Protein AF-0000000080639484 (afdb_homodimer)

Structure (mmCIF, N/CA/C/O backbone):
data_AF-0000000080639484-model_v1
#
loop_
_entity.id
_entity.type
_entity.pdbx_description
1 polymer RBAM_024240
#
loop_
_atom_site.group_PDB
_atom_site.id
_atom_site.type_symbol
_atom_site.label_atom_id
_atom_site.label_alt_id
_atom_site.label_comp_id
_atom_site.label_asym_id
_atom_site.label_entity_id
_atom_site.label_seq_id
_atom_site.pdbx_PDB_ins_code
_atom_site.Cartn_x
_atom_site.Cartn_y
_atom_site.Cartn_z
_atom_site.occupancy
_atom_site.B_iso_or_equiv
_atom_site.auth_seq_id
_atom_site.auth_comp_id
_atom_site.auth_asym_id
_atom_site.auth_atom_id
_atom_site.pdbx_PDB_model_num
ATOM 1 N N . MET A 1 1 ? -15.398 33.844 -13.25 1 61 1 MET A N 1
ATOM 2 C CA . MET A 1 1 ? -15.109 32.562 -12.648 1 61 1 MET A CA 1
ATOM 3 C C . MET A 1 1 ? -15.391 32.562 -11.156 1 61 1 MET A C 1
ATOM 5 O O . MET A 1 1 ? -14.969 33.5 -10.445 1 61 1 MET A O 1
ATOM 9 N N . GLU A 1 2 ? -16.312 31.719 -10.805 1 67.12 2 GLU A N 1
ATOM 10 C CA . GLU A 1 2 ? -16.766 31.656 -9.422 1 67.12 2 GLU A CA 1
ATOM 11 C C . GLU A 1 2 ? -16.234 30.406 -8.719 1 67.12 2 GLU A C 1
ATOM 13 O O . GLU A 1 2 ? -15.961 29.406 -9.367 1 67.12 2 GLU A O 1
ATOM 18 N N . LEU A 1 3 ? -16.156 30.531 -7.387 1 67.94 3 LEU A N 1
ATOM 19 C CA . LEU A 1 3 ? -15.594 29.453 -6.578 1 67.94 3 LEU A CA 1
ATOM 20 C C . LEU A 1 3 ? -16.391 28.172 -6.754 1 67.94 3 LEU A C 1
ATOM 22 O O . LEU A 1 3 ? -15.828 27.078 -6.77 1 67.94 3 LEU A O 1
ATOM 26 N N . HIS A 1 4 ? -17.672 28.406 -6.816 1 73.88 4 HIS A N 1
ATOM 27 C CA . HIS A 1 4 ? -18.484 27.203 -6.957 1 73.88 4 HIS A CA 1
ATOM 28 C C . HIS A 1 4 ? -18.203 26.5 -8.273 1 73.88 4 HIS A C 1
ATOM 30 O O . HIS A 1 4 ? -18.312 25.266 -8.359 1 73.88 4 HIS A O 1
ATOM 36 N N . GLN A 1 5 ? -17.844 27.281 -9.312 1 74.69 5 GLN A N 1
ATOM 37 C CA . GLN A 1 5 ? -17.469 26.672 -10.586 1 74.69 5 GLN A CA 1
ATOM 38 C C . GLN A 1 5 ? -16.188 25.844 -10.453 1 74.69 5 GLN A C 1
ATOM 40 O O . GLN A 1 5 ? -16.094 24.766 -11.039 1 74.69 5 GLN A O 1
ATOM 45 N N . ILE A 1 6 ? -15.297 26.375 -9.703 1 75.12 6 ILE A N 1
ATOM 46 C CA . ILE A 1 6 ? -14.031 25.688 -9.461 1 75.12 6 ILE A CA 1
ATOM 47 C C . ILE A 1 6 ? -14.289 24.406 -8.688 1 75.12 6 ILE A C 1
ATOM 49 O O . ILE A 1 6 ? -13.75 23.344 -9.031 1 75.12 6 ILE A O 1
ATOM 53 N N . ASP A 1 7 ? -15.086 24.516 -7.695 1 78.81 7 ASP A N 1
ATOM 54 C CA . ASP A 1 7 ? -15.43 23.344 -6.895 1 78.81 7 ASP A CA 1
ATOM 55 C C . ASP A 1 7 ? -16.109 22.266 -7.746 1 78.81 7 ASP A C 1
ATOM 57 O O . ASP A 1 7 ? -15.82 21.078 -7.617 1 78.81 7 ASP A O 1
ATOM 61 N N . ASN A 1 8 ? -17.062 22.781 -8.57 1 79.06 8 ASN A N 1
ATOM 62 C CA . ASN A 1 8 ? -17.75 21.859 -9.477 1 79.06 8 ASN A CA 1
ATOM 63 C C . ASN A 1 8 ? -16.781 21.172 -10.43 1 79.06 8 ASN A C 1
ATOM 65 O O . ASN A 1 8 ? -16.906 19.969 -10.688 1 79.06 8 ASN A O 1
ATOM 69 N N . PHE A 1 9 ? -15.828 21.906 -10.875 1 83.56 9 PHE A N 1
ATOM 70 C CA . PHE A 1 9 ? -14.812 21.391 -11.781 1 83.56 9 PHE A CA 1
ATOM 71 C C . PHE A 1 9 ? -13.945 20.344 -11.094 1 83.56 9 PHE A C 1
ATOM 73 O O . PHE A 1 9 ? -13.711 19.266 -11.641 1 83.56 9 PHE A O 1
ATOM 80 N N . ILE A 1 10 ? -13.547 20.672 -9.953 1 80.38 10 ILE A N 1
ATOM 81 C CA . ILE A 1 10 ? -12.695 19.75 -9.195 1 80.38 10 ILE A CA 1
ATOM 82 C C . ILE A 1 10 ? -13.453 18.469 -8.922 1 80.38 10 ILE A C 1
ATOM 84 O O . ILE A 1 10 ? -12.914 17.375 -9.078 1 80.38 10 ILE A O 1
ATOM 88 N N . ALA A 1 11 ? -14.688 18.594 -8.516 1 78.81 11 ALA A N 1
ATOM 89 C CA . ALA A 1 11 ? -15.516 17.422 -8.25 1 78.81 11 ALA A CA 1
ATOM 90 C C . ALA A 1 11 ? -15.68 16.562 -9.5 1 78.81 11 ALA A C 1
ATOM 92 O O . ALA A 1 11 ? -15.547 15.344 -9.438 1 78.81 11 ALA A O 1
ATOM 93 N N . ALA A 1 12 ? -15.938 17.266 -10.539 1 80.12 12 ALA A N 1
ATOM 94 C CA . ALA A 1 12 ? -16.125 16.547 -11.797 1 80.12 12 ALA A CA 1
ATOM 95 C C . ALA A 1 12 ? -14.844 15.844 -12.227 1 80.12 12 ALA A C 1
ATOM 97 O O . ALA A 1 12 ? -14.883 14.727 -12.734 1 80.12 12 ALA A O 1
ATOM 98 N N . ALA A 1 13 ? -13.789 16.547 -12.008 1 78.19 13 ALA A N 1
ATOM 99 C CA . ALA A 1 13 ? -12.492 15.977 -12.375 1 78.19 13 ALA A CA 1
ATOM 100 C C . ALA A 1 13 ? -12.156 14.773 -11.5 1 78.19 13 ALA A C 1
ATOM 102 O O . ALA A 1 13 ? -11.586 13.789 -11.984 1 78.19 13 ALA A O 1
ATOM 103 N N . THR A 1 14 ? -12.469 14.914 -10.25 1 72.81 14 THR A N 1
ATOM 104 C CA . THR A 1 14 ? -12.172 13.883 -9.258 1 72.81 14 THR A CA 1
ATOM 105 C C . THR A 1 14 ? -12.992 12.625 -9.523 1 72.81 14 THR A C 1
ATOM 107 O O . THR A 1 14 ? -12.461 11.516 -9.516 1 72.81 14 THR A O 1
ATOM 110 N N . HIS A 1 15 ? -14.25 12.844 -9.727 1 70.25 15 HIS A N 1
ATOM 111 C CA . HIS A 1 15 ? -15.18 11.727 -9.867 1 70.25 15 HIS A CA 1
ATOM 112 C C . HIS A 1 15 ? -15.18 11.195 -11.305 1 70.25 15 HIS A C 1
ATOM 114 O O . HIS A 1 15 ? -15.609 10.07 -11.547 1 70.25 15 HIS A O 1
ATOM 120 N N . GLN A 1 16 ? -14.703 12.039 -12.102 1 69.12 16 GLN A N 1
ATOM 121 C CA . GLN A 1 16 ? -14.75 11.781 -13.539 1 69.12 16 GLN A CA 1
ATOM 122 C C . GLN A 1 16 ? -16.156 11.352 -13.977 1 69.12 16 GLN A C 1
ATOM 124 O O . GLN A 1 16 ? -16.297 10.484 -14.844 1 69.12 16 GLN A O 1
ATOM 129 N N . HIS A 1 17 ? -17.109 11.688 -13.195 1 73 17 HIS A N 1
ATOM 130 C CA . HIS A 1 17 ? -18.547 11.461 -13.406 1 73 17 HIS A CA 1
ATOM 131 C C . HIS A 1 17 ? -19.375 12.648 -12.914 1 73 17 HIS A C 1
ATOM 133 O O . HIS A 1 17 ? -19.375 12.953 -11.727 1 73 17 HIS A O 1
ATOM 139 N N . PHE A 1 18 ? -20.109 13.227 -13.93 1 76.62 18 PHE A N 1
ATOM 140 C CA . PHE A 1 18 ? -20.797 14.477 -13.609 1 76.62 18 PHE A CA 1
ATOM 141 C C . PHE A 1 18 ? -21.906 14.242 -12.594 1 76.62 18 PHE A C 1
ATOM 143 O O . PHE A 1 18 ? -22.125 15.07 -11.703 1 76.62 18 PHE A O 1
ATOM 150 N N . THR A 1 19 ? -22.453 13 -12.766 1 76.31 19 THR A N 1
ATOM 151 C CA . THR A 1 19 ? -23.547 12.742 -11.828 1 76.31 19 THR A CA 1
ATOM 152 C C . THR A 1 19 ? -23.016 12.562 -10.414 1 76.31 19 THR A C 1
ATOM 154 O O . THR A 1 19 ? -23.562 13.109 -9.461 1 76.31 19 THR A O 1
ATOM 157 N N . ASN A 1 20 ? -21.969 11.852 -10.359 1 75.25 20 ASN A N 1
ATOM 158 C CA . ASN A 1 20 ? -21.375 11.656 -9.047 1 75.25 20 ASN A CA 1
ATOM 159 C C . ASN A 1 20 ? -20.812 12.961 -8.484 1 75.25 20 ASN A C 1
ATOM 161 O O . ASN A 1 20 ? -20.906 13.219 -7.285 1 75.25 20 ASN A O 1
ATOM 165 N N . ALA A 1 21 ? -20.234 13.602 -9.336 1 78.44 21 ALA A N 1
ATOM 166 C CA . ALA A 1 21 ? -19.719 14.914 -8.945 1 78.44 21 ALA A CA 1
ATOM 167 C C . ALA A 1 21 ? -20.844 15.82 -8.469 1 78.44 21 ALA A C 1
ATOM 169 O O . ALA A 1 21 ? -20.703 16.531 -7.469 1 78.44 21 ALA A O 1
ATOM 170 N N . ALA A 1 22 ? -21.938 15.75 -9.125 1 81.75 22 ALA A N 1
ATOM 171 C CA . ALA A 1 22 ? -23.094 16.562 -8.758 1 81.75 22 ALA A CA 1
ATOM 172 C C . ALA A 1 22 ? -23.641 16.172 -7.387 1 81.75 22 ALA A C 1
ATOM 174 O O . ALA A 1 22 ? -24 17.047 -6.586 1 81.75 22 ALA A O 1
ATOM 175 N N . LYS A 1 23 ? -23.625 14.898 -7.191 1 75.56 23 LYS A N 1
ATOM 176 C CA . LYS A 1 23 ? -24.062 14.414 -5.887 1 75.56 23 LYS A CA 1
ATOM 177 C C . LYS A 1 23 ? -23.156 14.93 -4.773 1 75.56 23 LYS A C 1
ATOM 179 O O . LYS A 1 23 ? -23.641 15.398 -3.738 1 75.56 23 LYS A O 1
ATOM 184 N N . GLU A 1 24 ? -21.953 14.898 -5.051 1 72.56 24 GLU A N 1
ATOM 185 C CA . GLU A 1 24 ? -21 15.398 -4.07 1 72.56 24 GLU A CA 1
ATOM 186 C C . GLU A 1 24 ? -21.203 16.891 -3.82 1 72.56 24 GLU A C 1
ATOM 188 O O . GLU A 1 24 ? -21.094 17.359 -2.682 1 72.56 24 GLU A O 1
ATOM 193 N N . ARG A 1 25 ? -21.516 17.578 -4.824 1 75.06 25 ARG A N 1
ATOM 194 C CA . ARG A 1 25 ? -21.656 19.031 -4.762 1 75.06 25 ARG A CA 1
ATOM 195 C C . ARG A 1 25 ? -23.062 19.422 -4.336 1 75.06 25 ARG A C 1
ATOM 197 O O . ARG A 1 25 ? -23.344 20.609 -4.141 1 75.06 25 ARG A O 1
ATOM 204 N N . MET A 1 26 ? -23.875 18.375 -4.207 1 76.69 26 MET A N 1
ATOM 205 C CA . MET A 1 26 ? -25.25 18.578 -3.795 1 76.69 26 MET A CA 1
ATOM 206 C C . MET A 1 26 ? -25.984 19.531 -4.754 1 76.69 26 MET A C 1
ATOM 208 O O . MET A 1 26 ? -26.656 20.453 -4.324 1 76.69 26 MET A O 1
ATOM 212 N N . ILE A 1 27 ? -25.781 19.344 -6.02 1 79.69 27 ILE A N 1
ATOM 213 C CA . ILE A 1 27 ? -26.484 20.062 -7.074 1 79.69 27 ILE A CA 1
ATOM 214 C C . ILE A 1 27 ? -26.938 19.078 -8.148 1 79.69 27 ILE A C 1
ATOM 216 O O . ILE A 1 27 ? -26.594 17.891 -8.117 1 79.69 27 ILE A O 1
ATOM 220 N N . SER A 1 28 ? -27.859 19.516 -8.953 1 82.19 28 SER A N 1
ATOM 221 C CA . SER A 1 28 ? -28.312 18.672 -10.055 1 82.19 28 SER A CA 1
ATOM 222 C C . SER A 1 28 ? -27.219 18.516 -11.109 1 82.19 28 SER A C 1
ATOM 224 O O . SER A 1 28 ? -26.359 19.375 -11.258 1 82.19 28 SER A O 1
ATOM 226 N N . GLN A 1 29 ? -27.297 17.391 -11.695 1 85.06 29 GLN A N 1
ATOM 227 C CA . GLN A 1 29 ? -26.312 17.109 -12.742 1 85.06 29 GLN A CA 1
ATOM 228 C C . GLN A 1 29 ? -26.359 18.172 -13.836 1 85.06 29 GLN A C 1
ATOM 230 O O . GLN A 1 29 ? -25.328 18.656 -14.289 1 85.06 29 GLN A O 1
ATOM 235 N N . PRO A 1 30 ? -27.547 18.656 -14.312 1 85.19 30 PRO A N 1
ATOM 236 C CA . PRO A 1 30 ? -27.562 19.719 -15.312 1 85.19 30 PRO A CA 1
ATOM 237 C C . PRO A 1 30 ? -26.922 21.016 -14.797 1 85.19 30 PRO A C 1
ATOM 239 O O . PRO A 1 30 ? -26.234 21.719 -15.547 1 85.19 30 PRO A O 1
ATOM 242 N N . ALA A 1 31 ? -27.141 21.266 -13.57 1 82 31 ALA A N 1
ATOM 243 C CA . ALA A 1 31 ? -26.531 22.453 -12.961 1 82 31 ALA A CA 1
ATOM 244 C C . ALA A 1 31 ? -25.016 22.359 -12.961 1 82 31 ALA A C 1
ATOM 246 O O . ALA A 1 31 ? -24.328 23.328 -13.258 1 82 31 ALA A O 1
ATOM 247 N N . LEU A 1 32 ? -24.516 21.219 -12.602 1 86.56 32 LEU A N 1
ATOM 248 C CA . LEU A 1 32 ? -23.078 21 -12.609 1 86.56 32 LEU A CA 1
ATOM 249 C C . LEU A 1 32 ? -22.516 21.125 -14.023 1 86.56 32 LEU A C 1
ATOM 251 O O . LEU A 1 32 ? -21.484 21.781 -14.234 1 86.56 32 LEU A O 1
ATOM 255 N N . SER A 1 33 ? -23.219 20.547 -14.922 1 86.88 33 SER A N 1
ATOM 256 C CA . SER A 1 33 ? -22.781 20.594 -16.312 1 86.88 33 SER A CA 1
ATOM 257 C C . SER A 1 33 ? -22.734 22.031 -16.828 1 86.88 33 SER A C 1
ATOM 259 O O . SER A 1 33 ? -21.75 22.438 -17.469 1 86.88 33 SER A O 1
ATOM 261 N N . ARG A 1 34 ? -23.734 22.781 -16.562 1 85.12 34 ARG A N 1
ATOM 262 C CA . ARG A 1 34 ? -23.797 24.188 -16.953 1 85.12 34 ARG A CA 1
ATOM 263 C C . ARG A 1 34 ? -22.656 24.984 -16.328 1 85.12 34 ARG A C 1
ATOM 265 O O . ARG A 1 34 ? -22.062 25.844 -16.969 1 85.12 34 ARG A O 1
ATOM 272 N N . SER A 1 35 ? -22.469 24.672 -15.055 1 84.38 35 SER A N 1
ATOM 273 C CA . SER A 1 35 ? -21.375 25.328 -14.336 1 84.38 35 SER A CA 1
ATOM 274 C C . SER A 1 35 ? -20.047 25.094 -15.031 1 84.38 35 SER A C 1
ATOM 276 O O . SER A 1 35 ? -19.234 26.016 -15.172 1 84.38 35 SER A O 1
ATOM 278 N N . ILE A 1 36 ? -19.828 23.938 -15.484 1 85.81 36 ILE A N 1
ATOM 279 C CA . ILE A 1 36 ? -18.578 23.547 -16.141 1 85.81 36 ILE A CA 1
ATOM 280 C C . ILE A 1 36 ? -18.484 24.25 -17.5 1 85.81 36 ILE A C 1
ATOM 282 O O . ILE A 1 36 ? -17.422 24.766 -17.859 1 85.81 36 ILE A O 1
ATOM 286 N N . ILE A 1 37 ? -19.578 24.281 -18.219 1 84.31 37 ILE A N 1
ATOM 287 C CA . ILE A 1 37 ? -19.609 24.922 -19.531 1 84.31 37 ILE A CA 1
ATOM 288 C C . ILE A 1 37 ? -19.297 26.422 -19.375 1 84.31 37 ILE A C 1
ATOM 290 O O . ILE A 1 37 ? -18.5 26.969 -20.141 1 84.31 37 ILE A O 1
ATOM 294 N N . ARG A 1 38 ? -19.875 27 -18.422 1 80.62 38 ARG A N 1
ATOM 295 C CA . ARG A 1 38 ? -19.625 28.406 -18.156 1 80.62 38 ARG A CA 1
ATOM 296 C C . ARG A 1 38 ? -18.156 28.656 -17.828 1 80.62 38 ARG A C 1
ATOM 298 O O . ARG A 1 38 ? -17.562 29.641 -18.281 1 80.62 38 ARG A O 1
ATOM 305 N N . LEU A 1 39 ? -17.625 27.781 -17 1 81.94 39 LEU A N 1
ATOM 306 C CA . LEU A 1 39 ? -16.219 27.891 -16.641 1 81.94 39 LEU A CA 1
ATOM 307 C C . LEU A 1 39 ? -15.328 27.766 -17.875 1 81.94 39 LEU A C 1
ATOM 309 O O . LEU A 1 39 ? -14.375 28.516 -18.031 1 81.94 39 LEU A O 1
ATOM 313 N N . GLU A 1 40 ? -15.648 26.844 -18.703 1 85.38 40 GLU A N 1
ATOM 314 C CA . GLU A 1 40 ? -14.898 26.641 -19.938 1 85.38 40 GLU A CA 1
ATOM 315 C C . GLU A 1 40 ? -14.992 27.859 -20.844 1 85.38 40 GLU A C 1
ATOM 317 O O . GLU A 1 40 ? -14.008 28.25 -21.469 1 85.38 40 GLU A O 1
ATOM 322 N N . GLU A 1 41 ? -16.172 28.422 -20.938 1 79.38 41 GLU A N 1
ATOM 323 C CA . GLU A 1 41 ? -16.391 29.625 -21.719 1 79.38 41 GLU A CA 1
ATOM 324 C C . GLU A 1 41 ? -15.547 30.781 -21.203 1 79.38 41 GLU A C 1
ATOM 326 O O . GLU A 1 41 ? -14.938 31.516 -21.984 1 79.38 41 GLU A O 1
ATOM 331 N N . GLU A 1 42 ? -15.547 30.906 -19.938 1 77.25 42 GLU A N 1
ATOM 332 C CA . GLU A 1 42 ? -14.773 31.984 -19.328 1 77.25 42 GLU A CA 1
ATOM 333 C C . GLU A 1 42 ? -13.281 31.781 -19.562 1 77.25 42 GLU A C 1
ATOM 335 O O . GLU A 1 42 ? -12.547 32.75 -19.781 1 77.25 42 GLU A O 1
ATOM 340 N N . LEU A 1 43 ? -12.891 30.516 -19.5 1 77.69 43 LEU A N 1
ATOM 341 C CA . LEU A 1 43 ? -11.477 30.188 -19.672 1 77.69 43 LEU A CA 1
ATOM 342 C C . LEU A 1 43 ? -11.102 30.188 -21.156 1 77.69 43 LEU A C 1
ATOM 344 O O . LEU A 1 43 ? -9.914 30.281 -21.5 1 77.69 43 LEU A O 1
ATOM 348 N N . GLY A 1 44 ? -12.102 30.094 -22.016 1 76.31 44 GLY A N 1
ATOM 349 C CA . GLY A 1 44 ? -11.883 30.062 -23.453 1 76.31 44 GLY A CA 1
ATOM 350 C C . GLY A 1 44 ? -11.32 28.734 -23.922 1 76.31 44 GLY A C 1
ATOM 351 O O . GLY A 1 44 ? -10.703 28.656 -24.984 1 76.31 44 GLY A O 1
ATOM 352 N N . ALA A 1 45 ? -11.352 27.781 -23.031 1 78.25 45 ALA A N 1
ATOM 353 C CA . ALA A 1 45 ? -10.844 26.453 -23.375 1 78.25 45 ALA A CA 1
ATOM 354 C C . ALA A 1 45 ? -11.703 25.359 -22.75 1 78.25 45 ALA A C 1
ATOM 356 O O . ALA A 1 45 ? -12.164 25.5 -21.625 1 78.25 45 ALA A O 1
ATOM 357 N N . PRO A 1 46 ? -11.891 24.281 -23.453 1 81.38 46 PRO A N 1
ATOM 358 C CA . PRO A 1 46 ? -12.578 23.141 -22.844 1 81.38 46 PRO A CA 1
ATOM 359 C C . PRO A 1 46 ? -11.734 22.453 -21.781 1 81.38 46 PRO A C 1
ATOM 361 O O . PRO A 1 46 ? -10.523 22.297 -21.953 1 81.38 46 PRO A O 1
ATOM 364 N N . LEU A 1 47 ? -12.414 22.281 -20.656 1 82.75 47 LEU A N 1
ATOM 365 C CA . LEU A 1 47 ? -11.719 21.625 -19.562 1 82.75 47 LEU A CA 1
ATOM 366 C C . LEU A 1 47 ? -11.961 20.125 -19.594 1 82.75 47 LEU A C 1
ATOM 368 O O . LEU A 1 47 ? -11.172 19.344 -19.031 1 82.75 47 LEU A O 1
ATOM 372 N N . PHE A 1 48 ? -13.117 19.859 -20.031 1 83.75 48 PHE A N 1
ATOM 373 C CA . PHE A 1 48 ? -13.477 18.453 -20.188 1 83.75 48 PHE A CA 1
ATOM 374 C C . PHE A 1 48 ? -13.719 18.125 -21.656 1 83.75 48 PHE A C 1
ATOM 376 O O . PHE A 1 48 ? -14.164 18.984 -22.422 1 83.75 48 PHE A O 1
ATOM 383 N N . TYR A 1 49 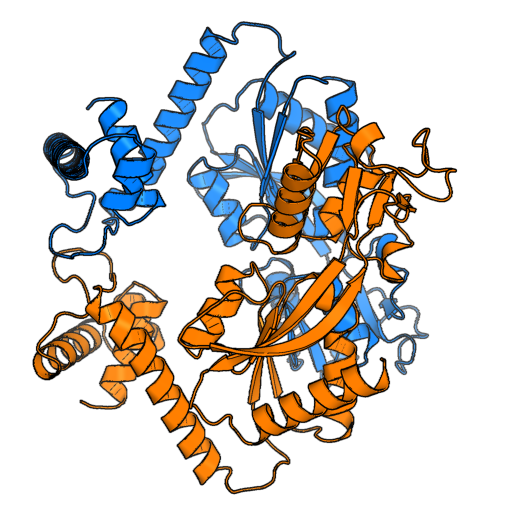? -13.406 17.016 -21.922 1 71.25 49 TYR A N 1
ATOM 384 C CA . TYR A 1 49 ? -13.828 16.562 -23.25 1 71.25 49 TYR A CA 1
ATOM 385 C C . TYR A 1 49 ? -15.336 16.359 -23.312 1 71.25 49 TYR A C 1
ATOM 387 O O . TYR A 1 49 ? -15.922 15.773 -22.391 1 71.25 49 TYR A O 1
ATOM 395 N N . ARG A 1 50 ? -16.109 17.266 -24.047 1 62.81 50 ARG A N 1
ATOM 396 C CA . ARG A 1 50 ? -17.562 17.281 -24.141 1 62.81 50 ARG A CA 1
ATOM 397 C C . ARG A 1 50 ? -18.078 16.094 -24.953 1 62.81 50 ARG A C 1
ATOM 399 O O . ARG A 1 50 ? -19.25 15.703 -24.828 1 62.81 50 ARG A O 1
ATOM 406 N N . GLU A 1 51 ? -17.453 15.742 -25.828 1 53.94 51 GLU A N 1
ATOM 407 C CA . GLU A 1 51 ? -17.984 14.844 -26.844 1 53.94 51 GLU A CA 1
ATOM 408 C C . GLU A 1 51 ? -18 13.398 -26.344 1 53.94 51 GLU A C 1
ATOM 410 O O . GLU A 1 51 ? -18.453 12.5 -27.062 1 53.94 51 GLU A O 1
ATOM 415 N N . THR A 1 52 ? -17.594 13.234 -25.125 1 49.75 52 THR A N 1
ATOM 416 C CA . THR A 1 52 ? -17.578 11.852 -24.672 1 49.75 52 THR A CA 1
ATOM 417 C C . THR A 1 52 ? -18.453 11.688 -23.422 1 49.75 52 THR A C 1
ATOM 419 O O . THR A 1 52 ? -18.656 12.641 -22.672 1 49.75 52 THR A O 1
ATOM 422 N N . LYS A 1 53 ? -19.234 10.648 -23.156 1 52.47 53 LYS A N 1
ATOM 423 C CA . LYS A 1 53 ? -20.078 10.344 -22 1 52.47 53 LYS A CA 1
ATOM 424 C C . LYS A 1 53 ? -19.266 10.305 -20.719 1 52.47 53 LYS A C 1
ATOM 426 O O . LYS A 1 53 ? -19.781 10.547 -19.625 1 52.47 53 LYS A O 1
ATOM 431 N N . ALA A 1 54 ? -18.047 10.047 -20.812 1 56.75 54 ALA A N 1
ATOM 432 C CA . ALA A 1 54 ? -17.234 10.039 -19.594 1 56.75 54 ALA A CA 1
ATOM 433 C C . ALA A 1 54 ? -16.609 11.406 -19.344 1 56.75 54 ALA A C 1
ATOM 435 O O . ALA A 1 54 ? -16.156 12.062 -20.281 1 56.75 54 ALA A O 1
ATOM 436 N N . VAL A 1 55 ? -16.594 11.883 -18.141 1 64.62 55 VAL A N 1
ATOM 437 C CA . VAL A 1 55 ? -16.031 13.156 -17.688 1 64.62 55 VAL A CA 1
ATOM 438 C C . VAL A 1 55 ? -14.516 13.031 -17.562 1 64.62 55 VAL A C 1
ATOM 440 O O . VAL A 1 55 ? -14.023 12.359 -16.656 1 64.62 55 VAL A O 1
ATOM 443 N N . ARG A 1 56 ? -13.789 13.391 -18.734 1 72.12 56 ARG A N 1
ATOM 444 C CA . ARG A 1 56 ? -12.328 13.406 -18.719 1 72.12 56 ARG A CA 1
ATOM 445 C C . ARG A 1 56 ? -11.797 14.82 -18.922 1 72.12 56 ARG A C 1
ATOM 447 O O . ARG A 1 56 ? -12.344 15.594 -19.703 1 72.12 56 ARG A O 1
ATOM 454 N N . LEU A 1 57 ? -10.586 15.008 -18.297 1 75.75 57 LEU A N 1
ATOM 455 C CA . LEU A 1 57 ? -9.984 16.328 -18.344 1 75.75 57 LEU A CA 1
ATOM 456 C C . LEU A 1 57 ? -9.211 16.516 -19.641 1 75.75 57 LEU A C 1
ATOM 458 O O . LEU A 1 57 ? -8.555 15.594 -20.125 1 75.75 57 LEU A O 1
ATOM 462 N N . THR A 1 58 ? -9.344 17.625 -20.359 1 72.56 58 THR A N 1
ATOM 463 C CA . THR A 1 58 ? -8.43 18.062 -21.406 1 72.56 58 THR A CA 1
ATOM 464 C C . THR A 1 58 ? -7.059 18.406 -20.828 1 72.56 58 THR A C 1
ATOM 466 O O . THR A 1 58 ? -6.875 18.391 -19.609 1 72.56 58 THR A O 1
ATOM 469 N N . ARG A 1 59 ? -6.043 18.578 -21.719 1 67.94 59 ARG A N 1
ATOM 470 C CA . ARG A 1 59 ? -4.754 19.094 -21.25 1 67.94 59 ARG A CA 1
ATOM 471 C C . ARG A 1 59 ? -4.926 20.375 -20.453 1 67.94 59 ARG A C 1
ATOM 473 O O . ARG A 1 59 ? -4.297 20.547 -19.406 1 67.94 59 ARG A O 1
ATOM 480 N N . HIS A 1 60 ? -5.723 21.188 -21.047 1 71.44 60 HIS A N 1
ATOM 481 C CA . HIS A 1 60 ? -6.043 22.422 -20.344 1 71.44 60 HIS A CA 1
ATOM 482 C C . HIS A 1 60 ? -6.734 22.125 -19.016 1 71.44 60 HIS A C 1
ATOM 484 O O . HIS A 1 60 ? -6.496 22.812 -18.016 1 71.44 60 HIS A O 1
ATOM 490 N N . GLY A 1 61 ? -7.57 21.062 -19.094 1 77.44 61 GLY A N 1
ATOM 491 C CA . GLY A 1 61 ? -8.258 20.656 -17.875 1 77.44 61 GLY A CA 1
ATOM 492 C C . GLY A 1 61 ? -7.312 20.172 -16.797 1 77.44 61 GLY A C 1
ATOM 493 O O . GLY A 1 61 ? -7.457 20.531 -15.633 1 77.44 61 GLY A O 1
ATOM 494 N N . GLU A 1 62 ? -6.383 19.5 -17.203 1 71 62 GLU A N 1
ATOM 495 C CA . GLU A 1 62 ? -5.383 19 -16.266 1 71 62 GLU A CA 1
ATOM 496 C C . GLU A 1 62 ? -4.574 20.141 -15.656 1 71 62 GLU A C 1
ATOM 498 O O . GLU A 1 62 ? -4.352 20.156 -14.445 1 71 62 GLU A O 1
ATOM 503 N N . GLN A 1 63 ? -4.172 21 -16.531 1 66.56 63 GLN A N 1
ATOM 504 C CA . GLN A 1 63 ? -3.412 22.156 -16.062 1 66.56 63 GLN A CA 1
ATOM 505 C C . GLN A 1 63 ? -4.254 23.031 -15.133 1 66.56 63 GLN A C 1
ATOM 507 O O . GLN A 1 63 ? -3.77 23.484 -14.094 1 66.56 63 GLN A O 1
ATOM 512 N N . PHE A 1 64 ? -5.461 23.203 -15.625 1 75.5 64 PHE A N 1
ATOM 513 C CA . PHE A 1 64 ? -6.336 24.047 -14.82 1 75.5 64 PHE A CA 1
ATOM 514 C C . PHE A 1 64 ? -6.672 23.359 -13.5 1 75.5 64 PHE A C 1
ATOM 516 O O . PHE A 1 64 ? -6.816 24.031 -12.469 1 75.5 64 PHE A O 1
ATOM 523 N N . LEU A 1 65 ? -6.77 22.047 -13.625 1 77.19 65 LEU A N 1
ATOM 524 C CA . LEU A 1 65 ? -7.082 21.312 -12.406 1 77.19 65 LEU A CA 1
ATOM 525 C C . LEU A 1 65 ? -6.008 21.547 -11.344 1 77.19 65 LEU A C 1
ATOM 527 O O . LEU A 1 65 ? -6.324 21.766 -10.172 1 77.19 65 LEU A O 1
ATOM 531 N N . ILE A 1 66 ? -4.887 21.594 -11.773 1 66.5 66 ILE A N 1
ATOM 532 C CA . ILE A 1 66 ? -3.771 21.844 -10.867 1 66.5 66 ILE A CA 1
ATOM 533 C C . ILE A 1 66 ? -3.934 23.234 -10.234 1 66.5 66 ILE A C 1
ATOM 535 O O . ILE A 1 66 ? -3.879 23.375 -9.008 1 66.5 66 ILE A O 1
ATOM 539 N N . LYS A 1 67 ? -4.215 24.109 -11.055 1 67.56 67 LYS A N 1
ATOM 540 C CA . LYS A 1 67 ? -4.34 25.5 -10.594 1 67.56 67 LYS A CA 1
ATOM 541 C C . LYS A 1 67 ? -5.605 25.688 -9.766 1 67.56 67 LYS A C 1
ATOM 543 O O . LYS A 1 67 ? -5.605 26.422 -8.781 1 67.56 67 LYS A O 1
ATOM 548 N N . ALA A 1 68 ? -6.629 25.016 -10.242 1 75.12 68 ALA A N 1
ATOM 549 C CA . ALA A 1 68 ? -7.895 25.109 -9.523 1 75.12 68 ALA A CA 1
ATOM 550 C C . ALA A 1 68 ? -7.762 24.547 -8.109 1 75.12 68 ALA A C 1
ATOM 552 O O . ALA A 1 68 ? -8.227 25.172 -7.145 1 75.12 68 ALA A O 1
ATOM 553 N N . LYS A 1 69 ? -7.137 23.438 -8.102 1 72.38 69 LYS A N 1
ATOM 554 C CA . LYS A 1 69 ? -6.93 22.844 -6.789 1 72.38 69 LYS A CA 1
ATOM 555 C C . LYS A 1 69 ? -6.016 23.703 -5.922 1 72.38 69 LYS A C 1
ATOM 557 O O . LYS A 1 69 ? -6.266 23.875 -4.723 1 72.38 69 LYS A O 1
ATOM 562 N N . GLN A 1 70 ? -5.078 24.266 -6.523 1 65.38 70 GLN A N 1
ATOM 563 C CA . GLN A 1 70 ? -4.188 25.172 -5.816 1 65.38 70 GLN A CA 1
ATOM 564 C C . GLN A 1 70 ? -4.941 26.406 -5.309 1 65.38 70 GLN A C 1
ATOM 566 O O . GLN A 1 70 ? -4.738 26.844 -4.172 1 65.38 70 GLN A O 1
ATOM 571 N N . ALA A 1 71 ? -5.719 26.844 -6.184 1 63.38 71 ALA A N 1
ATOM 572 C CA . ALA A 1 71 ? -6.504 28.016 -5.82 1 63.38 71 ALA A CA 1
ATOM 573 C C . ALA A 1 71 ? -7.461 27.703 -4.676 1 63.38 71 ALA A C 1
ATOM 575 O O . ALA A 1 71 ? -7.574 28.484 -3.727 1 63.38 71 ALA A O 1
ATOM 576 N N . ARG A 1 72 ? -8.102 26.609 -4.844 1 66.75 72 ARG A N 1
ATOM 577 C CA . ARG A 1 72 ? -9.039 26.234 -3.795 1 66.75 72 ARG A CA 1
ATOM 578 C C . ARG A 1 72 ? -8.32 26.016 -2.467 1 66.75 72 ARG A C 1
ATOM 580 O O . ARG A 1 72 ? -8.82 26.422 -1.412 1 66.75 72 ARG A O 1
ATOM 587 N N . ARG A 1 73 ? -7.309 25.484 -2.588 1 64 73 ARG A N 1
ATOM 588 C CA . ARG A 1 73 ? -6.492 25.297 -1.391 1 64 73 ARG A CA 1
ATOM 589 C C . ARG A 1 73 ? -6.082 26.641 -0.799 1 64 73 ARG A C 1
ATOM 591 O O . ARG A 1 73 ? -6.141 26.844 0.416 1 64 73 ARG A O 1
ATOM 598 N N . ALA A 1 74 ? -5.641 27.422 -1.688 1 59.66 74 ALA A N 1
ATOM 599 C CA . ALA A 1 74 ? -5.246 28.75 -1.234 1 59.66 74 ALA A CA 1
ATOM 600 C C . ALA A 1 74 ? -6.414 29.469 -0.566 1 59.66 74 ALA A C 1
ATOM 602 O O . ALA A 1 74 ? -6.242 30.109 0.473 1 59.66 74 ALA A O 1
ATOM 603 N N . LEU A 1 75 ? -7.527 29.344 -1.212 1 58.06 75 LEU A N 1
ATOM 604 C CA . LEU A 1 75 ? -8.719 29.984 -0.648 1 58.06 75 LEU A CA 1
ATOM 605 C C . LEU A 1 75 ? -9.07 29.359 0.701 1 58.06 75 LEU A C 1
ATOM 607 O O . LEU A 1 75 ? -9.391 30.078 1.652 1 58.06 75 LEU A O 1
ATOM 611 N N . ASN A 1 76 ? -9.008 28.078 0.697 1 56.88 76 ASN A N 1
ATOM 612 C CA . ASN A 1 76 ? -9.281 27.406 1.963 1 56.88 76 ASN A CA 1
ATOM 613 C C . ASN A 1 76 ? -8.273 27.812 3.037 1 56.88 76 ASN A C 1
ATOM 615 O O . ASN A 1 76 ? -8.641 28.016 4.191 1 56.88 76 ASN A O 1
ATOM 619 N N . GLU A 1 77 ? -7.137 27.859 2.551 1 56.69 77 GLU A N 1
ATOM 620 C CA . GLU A 1 77 ? -6.09 28.344 3.451 1 56.69 77 GLU A CA 1
ATOM 621 C C . GLU A 1 77 ? -6.375 29.766 3.926 1 56.69 77 GLU A C 1
ATOM 623 O O . GLU A 1 77 ? -6.152 30.078 5.094 1 56.69 77 GLU A O 1
ATOM 628 N N . GLY A 1 78 ? -6.688 30.531 2.953 1 53.06 78 GLY A N 1
ATOM 629 C CA . GLY A 1 78 ? -7.051 31.891 3.314 1 53.06 78 GLY A CA 1
ATOM 630 C C . GLY A 1 78 ? -8.18 31.953 4.32 1 53.06 78 GLY A C 1
ATOM 631 O O . GLY A 1 78 ? -8.109 32.719 5.297 1 53.06 78 GLY A O 1
ATOM 632 N N . VAL A 1 79 ? -9.18 31.219 3.928 1 50.47 79 VAL A N 1
ATOM 633 C CA . VAL A 1 79 ? -10.312 31.188 4.848 1 50.47 79 VAL A CA 1
ATOM 634 C C . VAL A 1 79 ? -9.844 30.688 6.215 1 50.47 79 VAL A C 1
ATOM 636 O O . VAL A 1 79 ? -10.219 31.234 7.246 1 50.47 79 VAL A O 1
ATOM 639 N N . GLU A 1 80 ? -9.102 29.641 6.062 1 50.53 80 GLU A N 1
ATOM 640 C CA . GLU A 1 80 ? -8.57 29.094 7.309 1 50.53 80 GLU A CA 1
ATOM 641 C C . GLU A 1 80 ? -7.66 30.109 8 1 50.53 80 GLU A C 1
ATOM 643 O O . GLU A 1 80 ? -7.66 30.219 9.234 1 50.53 80 GLU A O 1
ATOM 648 N N . GLN A 1 81 ? -6.918 30.672 7.121 1 47.72 81 GLN A N 1
ATOM 649 C CA . GLN A 1 81 ? -6.055 31.719 7.668 1 47.72 81 GLN A CA 1
ATOM 650 C C . GLN A 1 81 ? -6.879 32.844 8.305 1 47.72 81 GLN A C 1
ATOM 652 O O . GLN A 1 81 ? -6.516 33.344 9.359 1 47.72 81 GLN A O 1
ATOM 657 N N . VAL A 1 82 ? -7.809 33.281 7.449 1 46.03 82 VAL A N 1
ATOM 658 C CA . VAL A 1 82 ? -8.664 34.312 7.996 1 46.03 82 VAL A CA 1
ATOM 659 C C . VAL A 1 82 ? -9.383 33.812 9.242 1 46.03 82 VAL A C 1
ATOM 661 O O . VAL A 1 82 ? -9.508 34.531 10.234 1 46.03 82 VAL A O 1
ATOM 664 N N . LYS A 1 83 ? -9.938 32.719 8.891 1 43.94 83 LYS A N 1
ATOM 665 C CA . LYS A 1 83 ? -10.57 32.156 10.086 1 43.94 83 LYS A CA 1
ATOM 666 C C . LYS A 1 83 ? -9.539 31.859 11.172 1 43.94 83 LYS A C 1
ATOM 668 O O . LYS A 1 83 ? -9.812 32.031 12.359 1 43.94 83 LYS A O 1
ATOM 673 N N . LYS A 1 84 ? -8.539 31.188 10.555 1 44.59 84 LYS A N 1
ATOM 674 C CA . LYS A 1 84 ? -7.473 30.828 11.492 1 44.59 84 LYS A CA 1
ATOM 675 C C . LYS A 1 84 ? -6.551 32.031 11.742 1 44.59 84 LYS A C 1
ATOM 677 O O . LYS A 1 84 ? -5.477 31.875 12.328 1 44.59 84 LYS A O 1
ATOM 682 N N . ASN A 1 85 ? -6.516 33.094 11.055 1 41.31 85 ASN A N 1
ATOM 683 C CA . ASN A 1 85 ? -5.723 33.906 11.969 1 41.31 85 ASN A CA 1
ATOM 684 C C . ASN A 1 85 ? -5.891 33.438 13.414 1 41.31 85 ASN A C 1
ATOM 686 O O . ASN A 1 85 ? -5.438 34.094 14.344 1 41.31 85 ASN A O 1
ATOM 690 N N . MET A 1 86 ? -6.836 32.75 13.695 1 40.34 86 MET A N 1
ATOM 691 C CA . MET A 1 86 ? -6.758 32.188 15.039 1 40.34 86 MET A CA 1
ATOM 692 C C . MET A 1 86 ? -5.551 31.25 15.172 1 40.34 86 MET A C 1
ATOM 694 O O . MET A 1 86 ? -5.02 30.781 14.172 1 40.34 86 MET A O 1
ATOM 698 N N . SER A 1 87 ? -5.156 30.609 16.469 1 45.81 87 SER A N 1
ATOM 699 C CA . SER A 1 87 ? -4.023 30.047 17.188 1 45.81 87 SER A CA 1
ATOM 700 C C . SER A 1 87 ? -3.486 28.797 16.484 1 45.81 87 SER A C 1
ATOM 702 O O . SER A 1 87 ? -4.25 28.047 15.891 1 45.81 87 SER A O 1
ATOM 704 N N . LEU A 1 88 ? -2.045 28.859 15.859 1 55.16 88 LEU A N 1
ATOM 705 C CA . LEU A 1 88 ? -1.152 27.734 15.656 1 55.16 88 LEU A CA 1
ATOM 706 C C . LEU A 1 88 ? -1.724 26.469 16.281 1 55.16 88 LEU A C 1
ATOM 708 O O . LEU A 1 88 ? -1.255 25.359 16 1 55.16 88 LEU A O 1
ATOM 712 N N . GLU A 1 89 ? -2.775 26.703 17.094 1 62.03 89 GLU A N 1
ATOM 713 C CA . GLU A 1 89 ? -3.254 25.609 17.938 1 62.03 89 GLU A CA 1
ATOM 714 C C . GLU A 1 89 ? -4.195 24.688 17.156 1 62.03 89 GLU A C 1
ATOM 716 O O . GLU A 1 89 ? -4.465 23.562 17.578 1 62.03 89 GLU A O 1
ATOM 721 N N . HIS A 1 90 ? -4.535 25.25 15.719 1 66.81 90 HIS A N 1
ATOM 722 C CA . HIS A 1 90 ? -5.48 24.438 14.961 1 66.81 90 HIS A CA 1
ATOM 723 C C . HIS A 1 90 ? -5.078 24.375 13.484 1 66.81 90 HIS A C 1
ATOM 725 O O . HIS A 1 90 ? -4.254 25.156 13.023 1 66.81 90 HIS A O 1
ATOM 731 N N . GLY A 1 91 ? -5.199 23.281 12.68 1 79.56 91 GLY A N 1
ATOM 732 C CA . GLY A 1 91 ? -4.941 23.125 11.258 1 79.56 91 GLY A CA 1
ATOM 733 C C . GLY A 1 91 ? -4.836 21.672 10.82 1 79.56 91 GLY A C 1
ATOM 734 O O . GLY A 1 91 ? -4.777 20.766 11.664 1 79.56 91 GLY A O 1
ATOM 735 N N . GLU A 1 92 ? -4.922 21.656 9.5 1 85.75 92 GLU A N 1
ATOM 736 C CA . GLU A 1 92 ? -4.77 20.344 8.891 1 85.75 92 GLU A CA 1
ATOM 737 C C . GLU A 1 92 ? -3.523 20.281 8.008 1 85.75 92 GLU A C 1
ATOM 739 O O . GLU A 1 92 ? -3.254 21.219 7.242 1 85.75 92 GLU A O 1
ATOM 744 N N . ILE A 1 93 ? -2.746 19.328 8.211 1 91.38 93 ILE A N 1
ATOM 745 C CA . ILE A 1 93 ? -1.535 19.125 7.43 1 91.38 93 ILE A CA 1
ATOM 746 C C . ILE A 1 93 ? -1.689 17.859 6.574 1 91.38 93 ILE A C 1
ATOM 748 O O . ILE A 1 93 ? -2.006 16.781 7.09 1 91.38 93 ILE A O 1
ATOM 752 N N . SER A 1 94 ? -1.516 17.953 5.273 1 91.75 94 SER A N 1
ATOM 753 C CA . SER A 1 94 ? -1.548 16.812 4.375 1 91.75 94 SER A CA 1
ATOM 754 C C . SER A 1 94 ? -0.14 16.391 3.965 1 91.75 94 SER A C 1
ATOM 756 O O . SER A 1 94 ? 0.622 17.203 3.43 1 91.75 94 SER A O 1
ATOM 758 N N . VAL A 1 95 ? 0.149 15.102 4.23 1 95.06 95 VAL A N 1
ATOM 759 C CA . VAL A 1 95 ? 1.5 14.617 3.973 1 95.06 95 VAL A CA 1
ATOM 760 C C . VAL A 1 95 ? 1.439 13.344 3.135 1 95.06 95 VAL A C 1
ATOM 762 O O . VAL A 1 95 ? 0.717 12.406 3.475 1 95.06 95 VAL A O 1
ATOM 765 N N . SER A 1 96 ? 2.137 13.344 2.055 1 94.5 96 SER A N 1
ATOM 766 C CA . SER A 1 96 ? 2.379 12.117 1.312 1 94.5 96 SER A CA 1
ATOM 767 C C . SER A 1 96 ? 3.775 11.562 1.594 1 94.5 96 SER A C 1
ATOM 769 O O . SER A 1 96 ? 4.734 12.328 1.721 1 94.5 96 SER A O 1
ATOM 771 N N . PHE A 1 97 ? 3.82 10.25 1.795 1 93.19 97 PHE A N 1
ATOM 772 C CA . PHE A 1 97 ? 5.129 9.711 2.143 1 93.19 97 PHE A CA 1
ATOM 773 C C . PHE A 1 97 ? 5.246 8.258 1.718 1 93.19 97 PHE A C 1
ATOM 775 O O . PHE A 1 97 ? 4.234 7.594 1.465 1 93.19 97 PHE A O 1
ATOM 782 N N . LEU A 1 98 ? 6.473 7.816 1.676 1 90.88 98 LEU A N 1
ATOM 783 C CA . LEU A 1 98 ? 6.789 6.449 1.278 1 90.88 98 LEU A CA 1
ATOM 784 C C . LEU A 1 98 ? 6.309 5.453 2.33 1 90.88 98 LEU A C 1
ATOM 786 O O . LEU A 1 98 ? 6.367 5.734 3.529 1 90.88 98 LEU A O 1
ATOM 790 N N . HIS A 1 99 ? 6.059 4.25 1.838 1 86.88 99 HIS A N 1
ATOM 791 C CA . HIS A 1 99 ? 5.617 3.174 2.721 1 86.88 99 HIS A CA 1
ATOM 792 C C . HIS A 1 99 ? 6.676 2.855 3.771 1 86.88 99 HIS A C 1
ATOM 794 O O . HIS A 1 99 ? 6.344 2.588 4.93 1 86.88 99 HIS A O 1
ATOM 800 N N . THR A 1 100 ? 7.898 2.898 3.451 1 88.31 100 THR A N 1
ATOM 801 C CA . THR A 1 100 ? 9 2.547 4.344 1 88.31 100 THR A CA 1
ATOM 802 C C . THR A 1 100 ? 9.07 3.518 5.52 1 88.31 100 THR A C 1
ATOM 804 O O . THR A 1 100 ? 9.641 3.199 6.562 1 88.31 100 THR A O 1
ATOM 807 N N . LEU A 1 101 ? 8.477 4.656 5.359 1 90.06 101 LEU A N 1
ATOM 808 C CA . LEU A 1 101 ? 8.531 5.664 6.414 1 90.06 101 LEU A CA 1
ATOM 809 C C . LEU A 1 101 ? 7.332 5.543 7.348 1 90.06 101 LEU A C 1
ATOM 811 O O . LEU A 1 101 ? 7.281 6.207 8.383 1 90.06 101 LEU A O 1
ATOM 815 N N . GLY A 1 102 ? 6.422 4.703 6.969 1 89.81 102 GLY A N 1
ATOM 816 C CA . GLY A 1 102 ? 5.168 4.613 7.699 1 89.81 102 GLY A CA 1
ATOM 817 C C . GLY A 1 102 ? 5.25 3.703 8.906 1 89.81 102 GLY A C 1
ATOM 818 O O . GLY A 1 102 ? 4.371 3.736 9.773 1 89.81 102 GLY A O 1
ATOM 819 N N . LEU A 1 103 ? 6.281 2.957 9.016 1 86.69 103 LEU A N 1
ATOM 820 C CA . LEU A 1 103 ? 6.406 1.991 10.102 1 86.69 103 LEU A CA 1
ATOM 821 C C . LEU A 1 103 ? 6.738 2.691 11.414 1 86.69 103 LEU A C 1
ATOM 823 O O . LEU A 1 103 ? 6.164 2.371 12.453 1 86.69 103 LEU A O 1
ATOM 827 N N . ARG A 1 104 ? 7.613 3.602 11.32 1 85.38 104 ARG A N 1
ATOM 828 C CA . ARG A 1 104 ? 8.109 4.176 12.57 1 85.38 104 ARG A CA 1
ATOM 829 C C . ARG A 1 104 ? 8.344 5.676 12.43 1 85.38 104 ARG A C 1
ATOM 831 O O . ARG A 1 104 ? 7.812 6.465 13.211 1 85.38 104 ARG A O 1
ATOM 838 N N . LEU A 1 105 ? 9 6.031 11.438 1 87.94 105 LEU A N 1
ATOM 839 C CA . LEU A 1 105 ? 9.484 7.402 11.336 1 87.94 105 LEU A CA 1
ATOM 840 C C . LEU A 1 105 ? 8.328 8.391 11.297 1 87.94 105 LEU A C 1
ATOM 842 O O . LEU A 1 105 ? 8.258 9.312 12.109 1 87.94 105 LEU A O 1
ATOM 846 N N . MET A 1 106 ? 7.434 8.219 10.398 1 93.06 106 MET A N 1
ATOM 847 C CA . MET A 1 106 ? 6.324 9.156 10.258 1 93.06 106 MET A CA 1
ATOM 848 C C . MET A 1 106 ? 5.438 9.141 11.5 1 93.06 106 MET A C 1
ATOM 850 O O . MET A 1 106 ? 5.074 10.195 12.023 1 93.06 106 MET A O 1
ATOM 854 N N . PRO A 1 107 ? 5.109 7.965 12.008 1 94.44 107 PRO A N 1
ATOM 855 C CA . PRO A 1 107 ? 4.324 7.922 13.242 1 94.44 107 PRO A CA 1
ATOM 856 C C . PRO A 1 107 ? 5 8.656 14.398 1 94.44 107 PRO A C 1
ATOM 858 O O . PRO A 1 107 ? 4.344 9.414 15.117 1 94.44 107 PRO A O 1
ATOM 861 N N . GLN A 1 108 ? 6.254 8.477 14.547 1 92.44 108 GLN A N 1
ATOM 862 C CA . GLN A 1 108 ? 6.977 9.133 15.625 1 92.44 108 GLN A CA 1
ATOM 863 C C . GLN A 1 108 ? 7.031 10.641 15.422 1 92.44 108 GLN A C 1
ATOM 865 O O . GLN A 1 108 ? 6.863 11.406 16.375 1 92.44 108 GLN A O 1
ATOM 870 N N . LEU A 1 109 ? 7.293 11.008 14.203 1 94.38 109 LEU A N 1
ATOM 871 C CA . LEU A 1 109 ? 7.324 12.422 13.859 1 94.38 109 LEU A CA 1
ATOM 872 C C . LEU A 1 109 ? 5.992 13.086 14.188 1 94.38 109 LEU A C 1
ATOM 874 O O . LEU A 1 109 ? 5.965 14.172 14.781 1 94.38 109 LEU A O 1
ATOM 878 N N . ILE A 1 110 ? 4.914 12.477 13.812 1 95.81 110 ILE A N 1
ATOM 879 C CA . ILE A 1 110 ? 3.578 13.016 14.039 1 95.81 110 ILE A CA 1
ATOM 880 C C . ILE A 1 110 ? 3.283 13.047 15.539 1 95.81 110 ILE A C 1
ATOM 882 O O . ILE A 1 110 ? 2.762 14.039 16.047 1 95.81 110 ILE A O 1
ATOM 886 N N . ALA A 1 111 ? 3.619 11.977 16.234 1 95.44 111 ALA A N 1
ATOM 887 C CA . ALA A 1 111 ? 3.359 11.891 17.672 1 95.44 111 ALA A CA 1
ATOM 888 C C . ALA A 1 111 ? 4.074 13.016 18.422 1 95.44 111 ALA A C 1
ATOM 890 O O . ALA A 1 111 ? 3.477 13.68 19.266 1 95.44 111 ALA A O 1
ATOM 891 N N . GLU A 1 112 ? 5.312 13.219 18.125 1 94.88 112 GLU A N 1
ATOM 892 C CA . GLU A 1 112 ? 6.102 14.25 18.781 1 94.88 112 GLU A CA 1
ATOM 893 C C . GLU A 1 112 ? 5.59 15.641 18.438 1 94.88 112 GLU A C 1
ATOM 895 O O . GLU A 1 112 ? 5.578 16.531 19.297 1 94.88 112 GLU A O 1
ATOM 900 N N . PHE A 1 113 ? 5.207 15.852 17.219 1 95.62 113 PHE A N 1
ATOM 901 C CA . PHE A 1 113 ? 4.672 17.141 16.797 1 95.62 113 PHE A CA 1
ATOM 902 C C . PHE A 1 113 ? 3.359 17.438 17.516 1 95.62 113 PHE A C 1
ATOM 904 O O . PHE A 1 113 ? 3.119 18.578 17.938 1 95.62 113 PHE A O 1
ATOM 911 N N . LYS A 1 114 ? 2.541 16.422 17.641 1 94.06 114 LYS A N 1
ATOM 912 C CA . LYS A 1 114 ? 1.222 16.594 18.25 1 94.06 114 LYS A CA 1
ATOM 913 C C . LYS A 1 114 ? 1.335 16.891 19.734 1 94.06 114 LYS A C 1
ATOM 915 O O . LYS A 1 114 ? 0.399 17.406 20.344 1 94.06 114 LYS A O 1
ATOM 920 N N . LYS A 1 115 ? 2.375 16.469 20.375 1 93.19 115 LYS A N 1
ATOM 921 C CA . LYS A 1 115 ? 2.619 16.875 21.766 1 93.19 115 LYS A CA 1
ATOM 922 C C . LYS A 1 115 ? 2.725 18.391 21.875 1 93.19 115 LYS A C 1
ATOM 924 O O . LYS A 1 115 ? 2.311 18.969 22.891 1 93.19 115 LYS A O 1
ATOM 929 N N . LEU A 1 116 ? 3.305 19.031 20.875 1 91.56 116 LEU A N 1
ATOM 930 C CA . LEU A 1 116 ? 3.486 20.484 20.859 1 91.56 116 LEU A CA 1
ATOM 931 C C . LEU A 1 116 ? 2.236 21.172 20.328 1 91.56 116 LEU A C 1
ATOM 933 O O . LEU A 1 116 ? 1.9 22.281 20.766 1 91.56 116 LEU A O 1
ATOM 937 N N . TYR A 1 117 ? 1.605 20.484 19.391 1 91.81 117 TYR A N 1
ATOM 938 C CA . TYR A 1 117 ? 0.427 21.047 18.734 1 91.81 117 TYR A CA 1
ATOM 939 C C . TYR A 1 117 ? -0.717 20.047 18.719 1 91.81 117 TYR A C 1
ATOM 941 O O . TYR A 1 117 ? -1.07 19.516 17.656 1 91.81 117 TYR A O 1
ATOM 949 N N . PRO A 1 118 ? -1.448 19.859 19.75 1 89.56 118 PRO A N 1
ATOM 950 C CA . PRO A 1 118 ? -2.416 18.781 19.938 1 89.56 118 PRO A CA 1
ATOM 951 C C . PRO A 1 118 ? -3.645 18.922 19.047 1 89.56 118 PRO A C 1
ATOM 953 O O . PRO A 1 118 ? -4.336 17.938 18.766 1 89.56 118 PRO A O 1
ATOM 956 N N . ASN A 1 119 ? -3.916 20.125 18.531 1 86.19 119 ASN A N 1
ATOM 957 C CA . ASN A 1 119 ? -5.168 20.344 17.812 1 86.19 119 ASN A CA 1
ATOM 958 C C . ASN A 1 119 ? -4.965 20.281 16.312 1 86.19 119 ASN A C 1
ATOM 960 O O . ASN A 1 119 ? -5.918 20.422 15.547 1 86.19 119 ASN A O 1
ATOM 964 N N . VAL A 1 120 ? -3.74 20.031 15.914 1 89 120 VAL A N 1
ATOM 965 C CA . VAL A 1 120 ? -3.473 19.875 14.484 1 89 120 VAL A CA 1
ATOM 966 C C . VAL A 1 120 ? -3.934 18.5 14.016 1 89 120 VAL A C 1
ATOM 968 O O . VAL A 1 120 ? -3.82 17.516 14.75 1 89 120 VAL A O 1
ATOM 971 N N . THR A 1 121 ? -4.512 18.453 12.852 1 88.12 121 THR A N 1
ATOM 972 C CA . THR A 1 121 ? -4.926 17.188 12.266 1 88.12 121 THR A CA 1
ATOM 973 C C . THR A 1 121 ? -4.09 16.875 11.031 1 88.12 121 THR A C 1
ATOM 975 O O . THR A 1 121 ? -3.471 17.766 10.445 1 88.12 121 THR A O 1
ATOM 978 N N . PHE A 1 122 ? -4.023 15.586 10.734 1 92.25 122 PHE A N 1
ATOM 979 C CA . PHE A 1 122 ? -3.207 15.141 9.609 1 92.25 122 PHE A CA 1
ATOM 980 C C . PHE A 1 122 ? -4.043 14.359 8.609 1 92.25 122 PHE A C 1
ATOM 982 O O . PHE A 1 122 ? -4.918 13.578 8.992 1 92.25 122 PHE A O 1
ATOM 989 N N . ARG A 1 123 ? -3.75 14.586 7.367 1 89.94 123 ARG A N 1
ATOM 990 C CA . ARG A 1 123 ? -4.16 13.711 6.273 1 89.94 123 ARG A CA 1
ATOM 991 C C . ARG A 1 123 ? -2.957 13.031 5.633 1 89.94 123 ARG A C 1
ATOM 993 O O . ARG A 1 123 ? -2.064 13.703 5.109 1 89.94 123 ARG A O 1
ATOM 1000 N N . LEU A 1 124 ? -3.002 11.703 5.629 1 93.25 124 LEU A N 1
ATOM 1001 C CA . LEU A 1 124 ? -1.827 10.938 5.223 1 93.25 124 LEU A CA 1
ATOM 1002 C C . LEU A 1 124 ? -2.088 10.188 3.92 1 93.25 124 LEU A C 1
ATOM 1004 O O . LEU A 1 124 ? -3.162 9.609 3.734 1 93.25 124 LEU A O 1
ATOM 1008 N N . TYR A 1 125 ? -1.08 10.234 3.076 1 89.69 125 TYR A N 1
ATOM 1009 C CA . TYR A 1 125 ? -1.14 9.516 1.812 1 89.69 125 TYR A CA 1
ATOM 1010 C C . TYR A 1 125 ? 0.131 8.703 1.586 1 89.69 125 TYR A C 1
ATOM 1012 O O . TYR A 1 125 ? 1.23 9.156 1.905 1 89.69 125 TYR A O 1
ATOM 1020 N N . GLN A 1 126 ? -0.112 7.516 1.065 1 87.25 126 GLN A N 1
ATOM 1021 C CA . GLN A 1 126 ? 1.032 6.668 0.745 1 87.25 126 GLN A CA 1
ATOM 1022 C C . GLN A 1 126 ? 0.904 6.078 -0.656 1 87.25 126 GLN A C 1
ATOM 1024 O O . GLN A 1 126 ? -0.204 5.93 -1.174 1 87.25 126 GLN A O 1
ATOM 1029 N N . GLY A 1 127 ? 2.117 5.777 -1.299 1 81.56 127 GLY A N 1
ATOM 1030 C CA . GLY A 1 127 ? 2.105 5.219 -2.643 1 81.56 127 GLY A CA 1
ATOM 1031 C C . GLY A 1 127 ? 3.455 5.289 -3.328 1 81.56 127 GLY A C 1
ATOM 1032 O O . GLY A 1 127 ? 4.488 5.406 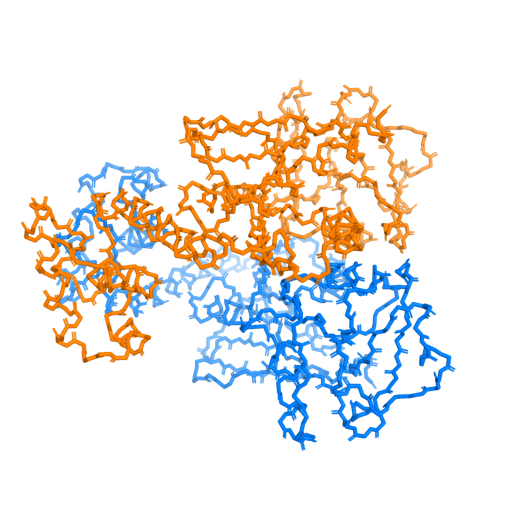-2.668 1 81.56 127 GLY A O 1
ATOM 1033 N N . ALA A 1 128 ? 3.365 5.188 -4.648 1 84.12 128 ALA A N 1
ATOM 1034 C CA . ALA A 1 128 ? 4.574 5.273 -5.469 1 84.12 128 ALA A CA 1
ATOM 1035 C C . ALA A 1 128 ? 5.09 6.707 -5.535 1 84.12 128 ALA A C 1
ATOM 1037 O O . ALA A 1 128 ? 4.324 7.656 -5.359 1 84.12 128 ALA A O 1
ATOM 1038 N N . ASN A 1 129 ? 6.312 6.816 -5.836 1 87.06 129 ASN A N 1
ATOM 1039 C CA . ASN A 1 129 ? 6.977 8.117 -5.863 1 87.06 129 ASN A CA 1
ATOM 1040 C C . ASN A 1 129 ? 6.25 9.102 -6.773 1 87.06 129 ASN A C 1
ATOM 1042 O O . ASN A 1 129 ? 6.055 10.258 -6.414 1 87.06 129 ASN A O 1
ATOM 1046 N N . GLU A 1 130 ? 5.969 8.594 -7.891 1 80.88 130 GLU A N 1
ATOM 1047 C CA . GLU A 1 130 ? 5.328 9.477 -8.867 1 80.88 130 GLU A CA 1
ATOM 1048 C C . GLU A 1 130 ? 3.998 10.008 -8.336 1 80.88 130 GLU A C 1
ATOM 1050 O O . GLU A 1 130 ? 3.654 11.164 -8.562 1 80.88 130 GLU A O 1
ATOM 1055 N N . THR A 1 131 ? 3.342 9.156 -7.676 1 83.12 131 THR A N 1
ATOM 1056 C CA . THR A 1 131 ? 2.057 9.539 -7.102 1 83.12 131 THR A CA 1
ATOM 1057 C C . THR A 1 131 ? 2.25 10.555 -5.98 1 83.12 131 THR A C 1
ATOM 1059 O O . THR A 1 131 ? 1.512 11.539 -5.895 1 83.12 131 THR A O 1
ATOM 1062 N N . LEU A 1 132 ? 3.217 10.289 -5.199 1 89.81 132 LEU A N 1
ATOM 1063 C CA . LEU A 1 132 ? 3.486 11.164 -4.066 1 89.81 132 LEU A CA 1
ATOM 1064 C C . LEU A 1 132 ? 3.846 12.57 -4.539 1 89.81 132 LEU A C 1
ATOM 1066 O O . LEU A 1 132 ? 3.326 13.555 -4.02 1 89.81 132 LEU A O 1
ATOM 1070 N N . ARG A 1 133 ? 4.645 12.602 -5.512 1 87.81 133 ARG A N 1
ATOM 1071 C CA . ARG A 1 133 ? 5.062 13.875 -6.074 1 87.81 133 ARG A CA 1
ATOM 1072 C C . ARG A 1 133 ? 3.881 14.617 -6.691 1 87.81 133 ARG A C 1
ATOM 1074 O O . ARG A 1 133 ? 3.715 15.82 -6.477 1 87.81 133 ARG A O 1
ATOM 1081 N N . LYS A 1 134 ? 3.125 13.883 -7.43 1 83.5 134 LYS A N 1
ATOM 1082 C CA . LYS A 1 134 ? 1.975 14.477 -8.109 1 83.5 134 LYS A CA 1
ATOM 1083 C C . LYS A 1 134 ? 0.997 15.086 -7.113 1 83.5 134 LYS A C 1
ATOM 1085 O O . LYS A 1 134 ? 0.382 16.109 -7.387 1 83.5 134 LYS A O 1
ATOM 1090 N N . MET A 1 135 ? 0.905 14.484 -5.996 1 86.06 135 MET A N 1
ATOM 1091 C CA . MET A 1 135 ? -0.022 14.969 -4.977 1 86.06 135 MET A CA 1
ATOM 1092 C C . MET A 1 135 ? 0.392 16.359 -4.484 1 86.06 135 MET A C 1
ATOM 1094 O O . MET A 1 135 ? -0.46 17.188 -4.164 1 86.06 135 MET A O 1
ATOM 1098 N N . VAL A 1 136 ? 1.648 16.594 -4.395 1 88.5 136 VAL A N 1
ATOM 1099 C CA . VAL A 1 136 ? 2.135 17.906 -3.984 1 88.5 136 VAL A CA 1
ATOM 1100 C C . VAL A 1 136 ? 1.971 18.891 -5.133 1 88.5 136 VAL A C 1
ATOM 1102 O O . VAL A 1 136 ? 1.55 20.031 -4.918 1 88.5 136 VAL A O 1
ATOM 1105 N N . GLU A 1 137 ? 2.238 18.406 -6.305 1 81.94 137 GLU A N 1
ATOM 1106 C CA . GLU A 1 137 ? 2.139 19.266 -7.48 1 81.94 137 GLU A CA 1
ATOM 1107 C C . GLU A 1 137 ? 0.708 19.766 -7.684 1 81.94 137 GLU A C 1
ATOM 1109 O O . GLU A 1 137 ? 0.49 20.891 -8.109 1 81.94 137 GLU A O 1
ATOM 1114 N N . THR A 1 138 ? -0.225 18.859 -7.383 1 75.31 138 THR A N 1
ATOM 1115 C CA . THR A 1 138 ? -1.629 19.188 -7.613 1 75.31 138 THR A CA 1
ATOM 1116 C C . THR A 1 138 ? -2.236 19.859 -6.383 1 75.31 138 THR A C 1
ATOM 1118 O O . THR A 1 138 ? -3.385 20.297 -6.414 1 75.31 138 THR A O 1
ATOM 1121 N N . GLY A 1 139 ? -1.503 19.844 -5.277 1 77.31 139 GLY A N 1
ATOM 1122 C CA . GLY A 1 139 ? -1.976 20.484 -4.066 1 77.31 139 GLY A CA 1
ATOM 1123 C C . GLY A 1 139 ? -2.756 19.562 -3.156 1 77.31 139 GLY A C 1
ATOM 1124 O O . GLY A 1 139 ? -3.324 20 -2.152 1 77.31 139 GLY A O 1
ATOM 1125 N N . ASP A 1 140 ? -2.801 18.312 -3.475 1 80.62 140 ASP A N 1
ATOM 1126 C CA . ASP A 1 140 ? -3.496 17.328 -2.65 1 80.62 140 ASP A CA 1
ATOM 1127 C C . ASP A 1 140 ? -2.734 17.047 -1.354 1 80.62 140 ASP A C 1
ATOM 1129 O O . ASP A 1 140 ? -3.328 16.656 -0.35 1 80.62 140 ASP A O 1
ATOM 1133 N N . ALA A 1 141 ? -1.459 17.297 -1.377 1 91.25 141 ALA A N 1
ATOM 1134 C CA . ALA A 1 141 ? -0.604 17.219 -0.196 1 91.25 141 ALA A CA 1
ATOM 1135 C C . ALA A 1 141 ? 0.235 18.469 -0.028 1 91.25 141 ALA A C 1
ATOM 1137 O O . ALA A 1 141 ? 0.696 19.062 -1.013 1 91.25 141 ALA A O 1
ATOM 1138 N N . ASP A 1 142 ? 0.385 18.875 1.213 1 90.75 142 ASP A N 1
ATOM 1139 C CA . ASP A 1 142 ? 1.219 20.047 1.501 1 90.75 142 ASP A CA 1
ATOM 1140 C C . ASP A 1 142 ? 2.695 19.734 1.261 1 90.75 142 ASP A C 1
ATOM 1142 O O . ASP A 1 142 ? 3.42 20.547 0.688 1 90.75 142 ASP A O 1
ATOM 1146 N N . ILE A 1 143 ? 3.09 18.578 1.77 1 94.38 143 ILE A N 1
ATOM 1147 C CA . ILE A 1 143 ? 4.484 18.172 1.646 1 94.38 143 ILE A CA 1
ATOM 1148 C C . ILE A 1 143 ? 4.559 16.672 1.332 1 94.38 143 ILE A C 1
ATOM 1150 O O . ILE A 1 143 ? 3.596 15.938 1.559 1 94.38 143 ILE A O 1
ATOM 1154 N N . CYS A 1 144 ? 5.707 16.344 0.806 1 95 144 CYS A N 1
ATOM 1155 C CA . CYS A 1 144 ? 5.965 14.953 0.481 1 95 144 CYS A CA 1
ATOM 1156 C C . CYS A 1 144 ? 7.328 14.516 1.001 1 95 144 CYS A C 1
ATOM 1158 O O . CYS A 1 144 ? 8.297 15.273 0.924 1 95 144 CYS A O 1
ATOM 1160 N N . LEU A 1 145 ? 7.34 13.383 1.657 1 94.69 145 LEU A N 1
ATOM 1161 C CA . LEU A 1 145 ? 8.602 12.727 1.98 1 94.69 145 LEU A CA 1
ATOM 1162 C C . LEU A 1 145 ? 8.828 11.516 1.079 1 94.69 145 LEU A C 1
ATOM 1164 O O . LEU A 1 145 ? 8.109 10.523 1.175 1 94.69 145 LEU A O 1
ATOM 1168 N N . SER A 1 146 ? 9.797 11.648 0.219 1 93.5 146 SER A N 1
ATOM 1169 C CA . SER A 1 146 ? 10 10.633 -0.811 1 93.5 146 SER A CA 1
ATOM 1170 C C . SER A 1 146 ? 11.484 10.391 -1.071 1 93.5 146 SER A C 1
ATOM 1172 O O . SER A 1 146 ? 12.336 10.984 -0.406 1 93.5 146 SER A O 1
ATOM 1174 N N . SER A 1 147 ? 11.758 9.391 -1.888 1 92.12 147 SER A N 1
ATOM 1175 C CA . SER A 1 147 ? 13.102 8.977 -2.291 1 92.12 147 SER A CA 1
ATOM 1176 C C . SER A 1 147 ? 13.078 8.266 -3.641 1 92.12 147 SER A C 1
ATOM 1178 O O . SER A 1 147 ? 12.234 7.402 -3.879 1 92.12 147 SER A O 1
ATOM 1180 N N . PRO A 1 148 ? 13.961 8.539 -4.508 1 84.56 148 PRO A N 1
ATOM 1181 C CA . PRO A 1 148 ? 14.875 9.688 -4.512 1 84.56 148 PRO A CA 1
ATOM 1182 C C . PRO A 1 148 ? 14.188 10.992 -4.895 1 84.56 148 PRO A C 1
ATOM 1184 O O . PRO A 1 148 ? 13.055 10.969 -5.395 1 84.56 148 PRO A O 1
ATOM 1187 N N . PRO A 1 149 ? 14.82 12.094 -4.547 1 83.81 149 PRO A N 1
ATOM 1188 C CA . PRO A 1 149 ? 14.266 13.336 -5.086 1 83.81 149 PRO A CA 1
ATOM 1189 C C . PRO A 1 149 ? 14.289 13.383 -6.613 1 83.81 149 PRO A C 1
ATOM 1191 O O . PRO A 1 149 ? 15.328 13.125 -7.227 1 83.81 149 PRO A O 1
ATOM 1194 N N . LEU A 1 150 ? 13.125 13.469 -7.172 1 78.19 150 LEU A N 1
ATOM 1195 C CA . LEU A 1 150 ? 13.016 13.562 -8.625 1 78.19 150 LEU A CA 1
ATOM 1196 C C . LEU A 1 150 ? 12.953 15.016 -9.078 1 78.19 150 LEU A C 1
ATOM 1198 O O . LEU A 1 150 ? 12.219 15.82 -8.5 1 78.19 150 LEU A O 1
ATOM 1202 N N . PRO A 1 151 ? 13.695 15.281 -9.992 1 78.38 151 PRO A N 1
ATOM 1203 C CA . PRO A 1 151 ? 13.68 16.656 -10.469 1 78.38 151 PRO A CA 1
ATOM 1204 C C . PRO A 1 151 ? 12.289 17.109 -10.922 1 78.38 151 PRO A C 1
ATOM 1206 O O . PRO A 1 151 ? 11.555 16.328 -11.531 1 78.38 151 PRO A O 1
ATOM 1209 N N . SER A 1 152 ? 11.914 18.188 -10.508 1 82.31 152 SER A N 1
ATOM 1210 C CA . SER A 1 152 ? 10.664 18.828 -10.891 1 82.31 152 SER A CA 1
ATOM 1211 C C . SER A 1 152 ? 10.805 20.344 -10.914 1 82.31 152 SER A C 1
ATOM 1213 O O . SER A 1 152 ? 11.5 20.922 -10.07 1 82.31 152 SER A O 1
ATOM 1215 N N . GLU A 1 153 ? 10.188 20.922 -11.859 1 82.31 153 GLU A N 1
ATOM 1216 C CA . GLU A 1 153 ? 10.227 22.375 -11.945 1 82.31 153 GLU A CA 1
ATOM 1217 C C . GLU A 1 153 ? 9.281 23 -10.922 1 82.31 153 GLU A C 1
ATOM 1219 O O . GLU A 1 153 ? 9.422 24.188 -10.586 1 82.31 153 GLU A O 1
ATOM 1224 N N . LEU A 1 154 ? 8.469 22.234 -10.477 1 84.31 154 LEU A N 1
ATOM 1225 C CA . LEU A 1 154 ? 7.422 22.781 -9.625 1 84.31 154 LEU A CA 1
ATOM 1226 C C . LEU A 1 154 ? 7.742 22.547 -8.148 1 84.31 154 LEU A C 1
ATOM 1228 O O . LEU A 1 154 ? 7.16 23.188 -7.273 1 84.31 154 LEU A O 1
ATOM 1232 N N . LEU A 1 155 ? 8.688 21.656 -7.949 1 91.19 155 LEU A N 1
ATOM 1233 C CA . LEU A 1 155 ? 8.906 21.25 -6.566 1 91.19 155 LEU A CA 1
ATOM 1234 C C . LEU A 1 155 ? 10.273 21.703 -6.074 1 91.19 155 LEU A C 1
ATOM 1236 O O . LEU A 1 155 ? 11.227 21.797 -6.855 1 91.19 155 LEU A O 1
ATOM 1240 N N . GLN A 1 156 ? 10.312 22.078 -4.824 1 92 156 GLN A N 1
ATOM 1241 C CA . GLN A 1 156 ? 11.555 22.281 -4.086 1 92 156 GLN A CA 1
ATOM 1242 C C . GLN A 1 156 ? 11.844 21.125 -3.146 1 92 156 GLN A C 1
ATOM 1244 O O . GLN A 1 156 ? 11 20.75 -2.334 1 92 156 GLN A O 1
ATOM 1249 N N . TRP A 1 157 ? 13.023 20.609 -3.312 1 94 157 TRP A N 1
ATOM 1250 C CA . TRP A 1 157 ? 13.414 19.453 -2.494 1 94 157 TRP A CA 1
ATOM 1251 C C . TRP A 1 157 ? 14.414 19.875 -1.421 1 94 157 TRP A C 1
ATOM 1253 O O . TRP A 1 157 ? 15.305 20.688 -1.674 1 94 157 TRP A O 1
ATOM 1263 N N . THR A 1 158 ? 14.273 19.359 -0.262 1 94.19 158 THR A N 1
ATOM 1264 C CA . THR A 1 158 ? 15.25 19.453 0.821 1 94.19 158 THR A CA 1
ATOM 1265 C C . THR A 1 158 ? 15.672 18.062 1.29 1 94.19 158 THR A C 1
ATOM 1267 O O . THR A 1 158 ? 14.844 17.281 1.754 1 94.19 158 THR A O 1
ATOM 1270 N N . VAL A 1 159 ? 16.953 17.797 1.217 1 94.19 159 VAL A N 1
ATOM 1271 C CA . VAL A 1 159 ? 17.469 16.484 1.612 1 94.19 159 VAL A CA 1
ATOM 1272 C C . VAL A 1 159 ? 17.406 16.344 3.131 1 94.19 159 VAL A C 1
ATOM 1274 O O . VAL A 1 159 ? 17.828 17.234 3.861 1 94.19 159 VAL A O 1
ATOM 1277 N N . LEU A 1 160 ? 16.875 15.258 3.578 1 93.38 160 LEU A N 1
ATOM 1278 C CA . LEU A 1 160 ? 16.766 14.992 5.008 1 93.38 160 LEU A CA 1
ATOM 1279 C C . LEU A 1 160 ? 17.875 14.047 5.473 1 93.38 160 LEU A C 1
ATOM 1281 O O . LEU A 1 160 ? 18.516 14.297 6.5 1 93.38 160 LEU A O 1
ATOM 1285 N N . GLU A 1 161 ? 18.016 12.984 4.723 1 91.88 161 GLU A N 1
ATOM 1286 C CA . GLU A 1 161 ? 19.016 11.992 5.141 1 91.88 161 GLU A CA 1
ATOM 1287 C C . GLU A 1 161 ? 19.344 11.039 4.004 1 91.88 161 GLU A C 1
ATOM 1289 O O . GLU A 1 161 ? 18.578 10.914 3.041 1 91.88 161 GLU A O 1
ATOM 1294 N N . LYS A 1 162 ? 20.547 10.445 4.152 1 93.44 162 LYS A N 1
ATOM 1295 C CA . LYS A 1 162 ? 20.922 9.281 3.361 1 93.44 162 LYS A CA 1
ATOM 1296 C C . LYS A 1 162 ? 20.812 7.996 4.18 1 93.44 162 LYS A C 1
ATOM 1298 O O . LYS A 1 162 ? 21.297 7.926 5.309 1 93.44 162 LYS A O 1
ATOM 1303 N N . GLU A 1 163 ? 20.062 7.113 3.639 1 93.5 163 GLU A N 1
ATOM 1304 C CA . GLU A 1 163 ? 19.812 5.871 4.363 1 93.5 163 GLU A CA 1
ATOM 1305 C C . GLU A 1 163 ? 20.438 4.676 3.639 1 93.5 163 GLU A C 1
ATOM 1307 O O . GLU A 1 163 ? 20.188 4.473 2.447 1 93.5 163 GLU A O 1
ATOM 1312 N N . PRO A 1 164 ? 21.203 3.893 4.371 1 95.62 164 PRO A N 1
ATOM 1313 C CA . PRO A 1 164 ? 21.797 2.707 3.744 1 95.62 164 PRO A CA 1
ATOM 1314 C C . PRO A 1 164 ? 20.75 1.653 3.379 1 95.62 164 PRO A C 1
ATOM 1316 O O . PRO A 1 164 ? 19.75 1.507 4.078 1 95.62 164 PRO A O 1
ATOM 1319 N N . LEU A 1 165 ? 21.016 1.01 2.26 1 96.81 165 LEU A N 1
ATOM 1320 C CA . LEU A 1 165 ? 20.25 -0.162 1.844 1 96.81 165 LEU A CA 1
ATOM 1321 C C . LEU A 1 165 ? 21.078 -1.431 1.976 1 96.81 165 LEU A C 1
ATOM 1323 O O . LEU A 1 165 ? 22.312 -1.385 1.861 1 96.81 165 LEU A O 1
ATOM 1327 N N . TYR A 1 166 ? 20.406 -2.561 2.123 1 97.5 166 TYR A N 1
ATOM 1328 C CA . TYR A 1 166 ? 21.047 -3.838 2.395 1 97.5 166 TYR A CA 1
ATOM 1329 C C . TYR A 1 166 ? 20.531 -4.926 1.462 1 97.5 166 TYR A C 1
ATOM 1331 O O . TYR A 1 166 ? 19.375 -4.867 1.018 1 97.5 166 TYR A O 1
ATOM 1339 N N . ALA A 1 167 ? 21.375 -5.824 1.191 1 97.38 167 ALA A N 1
ATOM 1340 C CA . ALA A 1 167 ? 20.891 -7.074 0.608 1 97.38 167 ALA A CA 1
ATOM 1341 C C . ALA A 1 167 ? 20.188 -7.93 1.653 1 97.38 167 ALA A C 1
ATOM 1343 O O . ALA A 1 167 ? 20.688 -8.125 2.76 1 97.38 167 ALA A O 1
ATOM 1344 N N . VAL A 1 168 ? 19.016 -8.375 1.304 1 97.25 168 VAL A N 1
ATOM 1345 C CA . VAL A 1 168 ? 18.219 -9.172 2.225 1 97.25 168 VAL A CA 1
ATOM 1346 C C . VAL A 1 168 ? 18.109 -10.602 1.71 1 97.25 168 VAL A C 1
ATOM 1348 O O . VAL A 1 168 ? 17.688 -10.828 0.575 1 97.25 168 VAL A O 1
ATOM 1351 N N . LEU A 1 169 ? 18.5 -11.531 2.512 1 97.38 169 LEU A N 1
ATOM 1352 C CA . LEU A 1 169 ? 18.469 -12.953 2.182 1 97.38 169 LEU A CA 1
ATOM 1353 C C . LEU A 1 169 ? 17.656 -13.734 3.215 1 97.38 169 LEU A C 1
ATOM 1355 O O . LEU A 1 169 ? 17.578 -13.336 4.375 1 97.38 169 LEU A O 1
ATOM 1359 N N . PRO A 1 170 ? 17.047 -14.883 2.734 1 96.19 170 PRO A N 1
ATOM 1360 C CA . PRO A 1 170 ? 16.484 -15.758 3.768 1 96.19 170 PRO A CA 1
ATOM 1361 C C . PRO A 1 170 ? 17.531 -16.25 4.762 1 96.19 170 PRO A C 1
ATOM 1363 O O . PRO A 1 170 ? 18.703 -16.406 4.398 1 96.19 170 PRO A O 1
ATOM 1366 N N . GLU A 1 171 ? 17.094 -16.5 5.926 1 94.44 171 GLU A N 1
ATOM 1367 C CA . GLU A 1 171 ? 18 -16.859 7.008 1 94.44 171 GLU A CA 1
ATOM 1368 C C . GLU A 1 171 ? 18.766 -18.141 6.68 1 94.44 171 GLU A C 1
ATOM 1370 O O . GLU A 1 171 ? 19.906 -18.312 7.121 1 94.44 171 GLU A O 1
ATOM 1375 N N . ASN A 1 172 ? 18.219 -18.969 5.836 1 94 172 ASN A N 1
ATOM 1376 C CA . ASN A 1 172 ? 18.844 -20.25 5.512 1 94 172 ASN A CA 1
ATOM 1377 C C . ASN A 1 172 ? 19.625 -20.172 4.207 1 94 172 ASN A C 1
ATOM 1379 O O . ASN A 1 172 ? 20.094 -21.203 3.697 1 94 172 ASN A O 1
ATOM 1383 N N . HIS A 1 173 ? 19.766 -19.016 3.664 1 94.69 173 HIS A N 1
ATOM 1384 C CA . HIS A 1 173 ? 20.531 -18.859 2.436 1 94.69 173 HIS A CA 1
ATOM 1385 C C . HIS A 1 173 ? 22 -19.188 2.656 1 94.69 173 HIS A C 1
ATOM 1387 O O . HIS A 1 173 ? 22.562 -18.875 3.703 1 94.69 173 HIS A O 1
ATOM 1393 N N . PRO A 1 174 ? 22.672 -19.734 1.707 1 94.44 174 PRO A N 1
ATOM 1394 C CA . PRO A 1 174 ? 24.078 -20.109 1.848 1 94.44 174 PRO A CA 1
ATOM 1395 C C . PRO A 1 174 ? 24.984 -18.922 2.197 1 94.44 174 PRO A C 1
ATOM 1397 O O . PRO A 1 174 ? 25.984 -19.094 2.889 1 94.44 174 PRO A O 1
ATOM 1400 N N . LEU A 1 175 ? 24.609 -17.797 1.813 1 94.88 175 LEU A N 1
ATOM 1401 C CA . LEU A 1 175 ? 25.453 -16.609 2.02 1 94.88 175 LEU A CA 1
ATOM 1402 C C . LEU A 1 175 ? 25 -15.836 3.254 1 94.88 175 LEU A C 1
ATOM 1404 O O . LEU A 1 175 ? 25.562 -14.797 3.578 1 94.88 175 LEU A O 1
ATOM 1408 N N . ALA A 1 176 ? 24 -16.297 3.965 1 94.75 176 ALA A N 1
ATOM 1409 C CA . ALA A 1 176 ? 23.391 -15.57 5.07 1 94.75 176 ALA A CA 1
ATOM 1410 C C . ALA A 1 176 ? 24.391 -15.367 6.211 1 94.75 176 ALA A C 1
ATOM 1412 O O . ALA A 1 176 ? 24.266 -14.422 6.992 1 94.75 176 ALA A O 1
ATOM 1413 N N . GLY A 1 177 ? 25.391 -16.156 6.301 1 94.19 177 GLY A N 1
ATOM 1414 C CA . GLY A 1 177 ? 26.359 -16.078 7.391 1 94.19 177 GLY A CA 1
ATOM 1415 C C . GLY A 1 177 ? 27.484 -15.102 7.125 1 94.19 177 GLY A C 1
ATOM 1416 O O . GLY A 1 177 ? 28.297 -14.828 8.016 1 94.19 177 GLY A O 1
ATOM 1417 N N . ASN A 1 178 ? 27.562 -14.547 5.996 1 95.38 178 ASN A N 1
ATOM 1418 C CA . ASN A 1 178 ? 28.625 -13.609 5.641 1 95.38 178 ASN A CA 1
ATOM 1419 C C . ASN A 1 178 ? 28.438 -12.258 6.324 1 95.38 178 ASN A C 1
ATOM 1421 O O . ASN A 1 178 ? 27.328 -11.922 6.734 1 95.38 178 ASN A O 1
ATOM 1425 N N . LYS A 1 179 ? 29.516 -11.508 6.445 1 95.94 179 LYS A N 1
ATOM 1426 C CA . LYS A 1 179 ? 29.453 -10.172 7.035 1 95.94 179 LYS A CA 1
ATOM 1427 C C . LYS A 1 179 ? 28.953 -9.148 6.02 1 95.94 179 LYS A C 1
ATOM 1429 O O . LYS A 1 179 ? 28.391 -8.125 6.398 1 95.94 179 LYS A O 1
ATOM 1434 N N . SER A 1 180 ? 29.234 -9.438 4.781 1 97.06 180 SER A N 1
ATOM 1435 C CA . SER A 1 180 ? 28.812 -8.617 3.656 1 97.06 180 SER A CA 1
ATOM 1436 C C . SER A 1 180 ? 28.641 -9.445 2.391 1 97.06 180 SER A C 1
ATOM 1438 O O . SER A 1 180 ? 28.969 -10.633 2.375 1 97.06 180 SER A O 1
ATOM 1440 N N . ILE A 1 181 ? 28.062 -8.773 1.402 1 95.88 181 ILE A N 1
ATOM 1441 C CA . ILE A 1 181 ? 27.844 -9.508 0.159 1 95.88 181 ILE A CA 1
ATOM 1442 C C . ILE A 1 181 ? 28.281 -8.648 -1.027 1 95.88 181 ILE A C 1
ATOM 1444 O O . ILE A 1 181 ? 28.234 -7.422 -0.968 1 95.88 181 ILE A O 1
ATOM 1448 N N . GLN A 1 182 ? 28.859 -9.305 -1.998 1 96.5 182 GLN A N 1
ATOM 1449 C CA . GLN A 1 182 ? 29.047 -8.688 -3.307 1 96.5 182 GLN A CA 1
ATOM 1450 C C . GLN A 1 182 ? 27.859 -8.969 -4.223 1 96.5 182 GLN A C 1
ATOM 1452 O O . GLN A 1 182 ? 27.547 -10.125 -4.508 1 96.5 182 GLN A O 1
ATOM 1457 N N . MET A 1 183 ? 27.234 -7.949 -4.688 1 95.62 183 MET A N 1
ATOM 1458 C CA . MET A 1 183 ? 26.047 -8.125 -5.512 1 95.62 183 MET A CA 1
ATOM 1459 C C . MET A 1 183 ? 26.375 -8.914 -6.773 1 95.62 183 MET A C 1
ATOM 1461 O O . MET A 1 183 ? 25.531 -9.672 -7.262 1 95.62 183 MET A O 1
ATOM 1465 N N . LYS A 1 184 ? 27.562 -8.812 -7.203 1 95.31 184 LYS A N 1
ATOM 1466 C CA . LYS A 1 184 ? 27.984 -9.562 -8.383 1 95.31 184 LYS A CA 1
ATOM 1467 C C . LYS A 1 184 ? 27.859 -11.062 -8.156 1 95.31 184 LYS A C 1
ATOM 1469 O O . LYS A 1 184 ? 27.578 -11.82 -9.094 1 95.31 184 LYS A O 1
ATOM 1474 N N . GLU A 1 185 ? 28.062 -11.469 -6.906 1 93.06 185 GLU A N 1
ATOM 1475 C CA . GLU A 1 185 ? 27.938 -12.883 -6.559 1 93.06 185 GLU A CA 1
ATOM 1476 C C . GLU A 1 185 ? 26.5 -13.352 -6.633 1 93.06 185 GLU A C 1
ATOM 1478 O O . GLU A 1 185 ? 26.219 -14.555 -6.672 1 93.06 185 GLU A O 1
ATOM 1483 N N . MET A 1 186 ? 25.594 -12.391 -6.688 1 92.94 186 MET A N 1
ATOM 1484 C CA . MET A 1 186 ? 24.172 -12.703 -6.664 1 92.94 186 MET A CA 1
ATOM 1485 C C . MET A 1 186 ? 23.547 -12.531 -8.047 1 92.94 186 MET A C 1
ATOM 1487 O O . MET A 1 186 ? 22.328 -12.5 -8.18 1 92.94 186 MET A O 1
ATOM 1491 N N . GLN A 1 187 ? 24.297 -12.398 -9.031 1 91.25 187 GLN A N 1
ATOM 1492 C CA . GLN A 1 187 ? 23.812 -12.047 -10.367 1 91.25 187 GLN A CA 1
ATOM 1493 C C . GLN A 1 187 ? 22.906 -13.141 -10.938 1 91.25 187 GLN A C 1
ATOM 1495 O O . GLN A 1 187 ? 22.047 -12.867 -11.773 1 91.25 187 GLN A O 1
ATOM 1500 N N . ASP A 1 188 ? 23 -14.398 -10.461 1 91.5 188 ASP A N 1
ATOM 1501 C CA . ASP A 1 188 ? 22.219 -15.508 -11.008 1 91.5 188 ASP A CA 1
ATOM 1502 C C . ASP A 1 188 ? 21.078 -15.875 -10.07 1 91.5 188 ASP A C 1
ATOM 1504 O O . ASP A 1 188 ? 20.328 -16.812 -10.336 1 91.5 188 ASP A O 1
ATOM 1508 N N . GLU A 1 189 ? 20.953 -15.102 -8.969 1 92 189 GLU A N 1
ATOM 1509 C CA . GLU A 1 189 ? 19.891 -15.359 -8 1 92 189 GLU A CA 1
ATOM 1510 C C . GLU A 1 189 ? 18.609 -14.641 -8.391 1 92 189 GLU A C 1
ATOM 1512 O O . GLU A 1 189 ? 18.641 -13.672 -9.156 1 92 189 GLU A O 1
ATOM 1517 N N . ASP A 1 190 ? 17.5 -15.195 -7.91 1 94.75 190 ASP A N 1
ATOM 1518 C CA . ASP A 1 190 ? 16.219 -14.5 -8.031 1 94.75 190 ASP A CA 1
ATOM 1519 C C . ASP A 1 190 ? 16.125 -13.352 -7.035 1 94.75 190 ASP A C 1
ATOM 1521 O O . ASP A 1 190 ? 16.625 -13.445 -5.918 1 94.75 190 ASP A O 1
ATOM 1525 N N . PHE A 1 191 ? 15.531 -12.32 -7.512 1 97.12 191 PHE A N 1
ATOM 1526 C CA . PHE A 1 191 ? 15.281 -11.18 -6.641 1 97.12 191 PHE A CA 1
ATOM 1527 C C . PHE A 1 191 ? 13.789 -10.883 -6.551 1 97.12 191 PHE A C 1
ATOM 1529 O O . PHE A 1 191 ? 13.023 -11.258 -7.441 1 97.12 191 PHE A O 1
ATOM 1536 N N . VAL A 1 192 ? 13.43 -10.359 -5.406 1 97 192 VAL A N 1
ATOM 1537 C CA . VAL A 1 192 ? 12.133 -9.742 -5.188 1 97 192 VAL A CA 1
ATOM 1538 C C . VAL A 1 192 ? 12.289 -8.234 -5.059 1 97 192 VAL A C 1
ATOM 1540 O O . VAL A 1 192 ? 13.094 -7.75 -4.254 1 97 192 VAL A O 1
ATOM 1543 N N . GLY A 1 193 ? 11.586 -7.473 -5.855 1 95 193 GLY A N 1
ATOM 1544 C CA . GLY A 1 193 ? 11.734 -6.027 -5.824 1 95 193 GLY A CA 1
ATOM 1545 C C . GLY A 1 193 ? 10.414 -5.297 -5.973 1 95 193 GLY A C 1
ATOM 1546 O O . GLY A 1 193 ? 9.344 -5.906 -5.891 1 95 193 GLY A O 1
ATOM 1547 N N . PHE A 1 194 ? 10.539 -4.004 -6.074 1 93.25 194 PHE A N 1
ATOM 1548 C CA . PHE A 1 194 ? 9.352 -3.172 -6.215 1 93.25 194 PHE A CA 1
ATOM 1549 C C . PHE A 1 194 ? 8.969 -3.014 -7.684 1 93.25 194 PHE A C 1
ATOM 1551 O O . PHE A 1 194 ? 9.812 -3.186 -8.57 1 93.25 194 PHE A O 1
ATOM 1558 N N . LYS A 1 195 ? 7.75 -2.725 -7.867 1 88.38 195 LYS A N 1
ATOM 1559 C CA . LYS A 1 195 ? 7.273 -2.4 -9.211 1 88.38 195 LYS A CA 1
ATOM 1560 C C . LYS A 1 195 ? 7.887 -1.095 -9.711 1 88.38 195 LYS A C 1
ATOM 1562 O O . LYS A 1 195 ? 8.336 -0.27 -8.914 1 88.38 195 LYS A O 1
ATOM 1567 N N . PRO A 1 196 ? 7.914 -0.946 -11.023 1 86.38 196 PRO A N 1
ATOM 1568 C CA . PRO A 1 196 ? 8.367 0.345 -11.547 1 86.38 196 PRO A CA 1
ATOM 1569 C C . PRO A 1 196 ? 7.59 1.522 -10.969 1 86.38 196 PRO A C 1
ATOM 1571 O O . PRO A 1 196 ? 6.375 1.421 -10.766 1 86.38 196 PRO A O 1
ATOM 1574 N N . GLY A 1 197 ? 8.297 2.633 -10.711 1 83.62 197 GLY A N 1
ATOM 1575 C CA . GLY A 1 197 ? 7.664 3.814 -10.148 1 83.62 197 GLY A CA 1
ATOM 1576 C C . GLY A 1 197 ? 7.988 4.023 -8.68 1 83.62 197 GLY A C 1
ATOM 1577 O O . GLY A 1 197 ? 7.797 5.117 -8.141 1 83.62 197 GLY A O 1
ATOM 1578 N N . TYR A 1 198 ? 8.492 2.994 -8.102 1 88.88 198 TYR A N 1
ATOM 1579 C CA . TYR A 1 198 ? 8.898 3.098 -6.707 1 88.88 198 TYR A CA 1
ATOM 1580 C C . TYR A 1 198 ? 10.375 3.451 -6.594 1 88.88 198 TYR A C 1
ATOM 1582 O O . TYR A 1 198 ? 11.188 3.029 -7.422 1 88.88 198 TYR A O 1
ATOM 1590 N N . GLY A 1 199 ? 10.703 4.152 -5.582 1 90.94 199 GLY A N 1
ATOM 1591 C CA . GLY A 1 199 ? 12.078 4.59 -5.383 1 90.94 199 GLY A CA 1
ATOM 1592 C C . GLY A 1 199 ? 13.055 3.441 -5.234 1 90.94 199 GLY A C 1
ATOM 1593 O O . GLY A 1 199 ? 14.156 3.479 -5.797 1 90.94 199 GLY A O 1
ATOM 1594 N N . LEU A 1 200 ? 12.68 2.445 -4.559 1 93.56 200 LEU A N 1
ATOM 1595 C CA . LEU A 1 200 ? 13.578 1.321 -4.316 1 93.56 200 LEU A CA 1
ATOM 1596 C C . LEU A 1 200 ? 13.805 0.518 -5.594 1 93.56 200 LEU A C 1
ATOM 1598 O O . LEU A 1 200 ? 14.859 -0.092 -5.773 1 93.56 200 LEU A O 1
ATOM 1602 N N . ARG A 1 201 ? 12.781 0.536 -6.484 1 93 201 ARG A N 1
ATOM 1603 C CA . ARG A 1 201 ? 12.969 -0.061 -7.801 1 93 201 ARG A CA 1
ATOM 1604 C C . ARG A 1 201 ? 14.031 0.697 -8.594 1 93 201 ARG A C 1
ATOM 1606 O O . ARG A 1 201 ? 14.898 0.087 -9.219 1 93 201 ARG A O 1
ATOM 1613 N N . TYR A 1 202 ? 13.93 1.995 -8.531 1 90.94 202 TYR A N 1
ATOM 1614 C CA . TYR A 1 202 ? 14.906 2.846 -9.195 1 90.94 202 TYR A CA 1
ATOM 1615 C C . TYR A 1 202 ? 16.312 2.568 -8.688 1 90.94 202 TYR A C 1
ATOM 1617 O O . TYR A 1 202 ? 17.25 2.43 -9.469 1 90.94 202 TYR A O 1
ATOM 1625 N N . MET A 1 203 ? 16.438 2.494 -7.438 1 92.94 203 MET A N 1
ATOM 1626 C CA . MET A 1 203 ? 17.734 2.248 -6.824 1 92.94 203 MET A CA 1
ATOM 1627 C C . MET A 1 203 ? 18.281 0.883 -7.23 1 92.94 203 MET A C 1
ATOM 1629 O O . MET A 1 203 ? 19.484 0.738 -7.484 1 92.94 203 MET A O 1
ATOM 1633 N N . PHE A 1 204 ? 17.438 -0.072 -7.254 1 95.56 204 PHE A N 1
ATOM 1634 C CA . PHE A 1 204 ? 17.828 -1.418 -7.656 1 95.56 204 PHE A CA 1
ATOM 1635 C C . PHE A 1 204 ? 18.328 -1.429 -9.094 1 95.56 204 PHE A C 1
ATOM 1637 O O . PHE A 1 204 ? 19.375 -1.995 -9.383 1 95.56 204 PHE A O 1
ATOM 1644 N N . ASP A 1 205 ? 17.578 -0.776 -9.977 1 94.31 205 ASP A N 1
ATOM 1645 C CA . ASP A 1 205 ? 17.938 -0.727 -11.391 1 94.31 205 ASP A CA 1
ATOM 1646 C C . ASP A 1 205 ? 19.25 0.012 -11.594 1 94.31 205 ASP A C 1
ATOM 1648 O O . ASP A 1 205 ? 20.078 -0.399 -12.406 1 94.31 205 ASP A O 1
ATOM 1652 N N . LEU A 1 206 ? 19.422 1.093 -10.898 1 93.94 206 LEU A N 1
ATOM 1653 C CA . LEU A 1 206 ? 20.656 1.872 -10.984 1 93.94 206 LEU A CA 1
ATOM 1654 C C . LEU A 1 206 ? 21.859 1.039 -10.547 1 93.94 206 LEU A C 1
ATOM 1656 O O . LEU A 1 206 ? 22.906 1.056 -11.211 1 93.94 206 LEU A O 1
ATOM 1660 N N . MET A 1 207 ? 21.703 0.332 -9.461 1 95.25 207 MET A N 1
ATOM 1661 C CA . MET A 1 207 ? 22.766 -0.53 -8.953 1 95.25 207 MET A CA 1
ATOM 1662 C C . MET A 1 207 ? 23.125 -1.604 -9.977 1 95.25 207 MET A C 1
ATOM 1664 O O . MET A 1 207 ? 24.297 -1.833 -10.25 1 95.25 207 MET A O 1
ATOM 1668 N N . CYS A 1 208 ? 22.125 -2.236 -10.539 1 95.56 208 CYS A N 1
ATOM 1669 C CA . CYS A 1 208 ? 22.344 -3.285 -11.531 1 95.56 208 CYS A CA 1
ATOM 1670 C C . CYS A 1 208 ? 23.078 -2.738 -12.75 1 95.56 208 CYS A C 1
ATOM 1672 O O . CYS A 1 208 ? 23.984 -3.381 -13.273 1 95.56 208 CYS A O 1
ATOM 1674 N N . ARG A 1 209 ? 22.656 -1.594 -13.172 1 95.12 209 ARG A N 1
ATOM 1675 C CA . ARG A 1 209 ? 23.266 -0.951 -14.32 1 95.12 209 ARG A CA 1
ATOM 1676 C C . ARG A 1 209 ? 24.734 -0.63 -14.047 1 95.12 209 ARG A C 1
ATOM 1678 O O . ARG A 1 209 ? 25.609 -0.964 -14.852 1 95.12 209 ARG A O 1
ATOM 1685 N N . ASP A 1 210 ? 25 -0.032 -12.969 1 96.06 210 ASP A N 1
ATOM 1686 C CA . ASP A 1 210 ? 26.344 0.412 -12.625 1 96.06 210 ASP A CA 1
ATOM 1687 C C . ASP A 1 210 ? 27.281 -0.778 -12.43 1 96.06 210 ASP A C 1
ATOM 1689 O O . ASP A 1 210 ? 28.469 -0.695 -12.742 1 96.06 210 ASP A O 1
ATOM 1693 N N . LEU A 1 211 ? 26.75 -1.88 -11.914 1 96.19 211 LEU A N 1
ATOM 1694 C CA . LEU A 1 211 ? 27.562 -3.068 -11.664 1 96.19 211 LEU A CA 1
ATOM 1695 C C . LEU A 1 211 ? 27.562 -3.988 -12.883 1 96.19 211 LEU A C 1
ATOM 1697 O O . LEU A 1 211 ? 28.266 -5 -12.891 1 96.19 211 LEU A O 1
ATOM 1701 N N . ASN A 1 212 ? 26.766 -3.648 -13.852 1 95.69 212 ASN A N 1
ATOM 1702 C CA . ASN A 1 212 ? 26.609 -4.441 -15.062 1 95.69 212 ASN A CA 1
ATOM 1703 C C . ASN A 1 212 ? 26.188 -5.871 -14.75 1 95.69 212 ASN A C 1
ATOM 1705 O O . ASN A 1 212 ? 26.812 -6.828 -15.203 1 95.69 212 ASN A O 1
ATOM 1709 N N . ILE A 1 213 ? 25.203 -5.98 -13.891 1 93.44 213 ILE A N 1
ATOM 1710 C CA . ILE A 1 213 ? 24.594 -7.273 -13.594 1 93.44 213 ILE A CA 1
ATOM 1711 C C . ILE A 1 213 ? 23.125 -7.25 -13.992 1 93.44 213 ILE A C 1
ATOM 1713 O O . ILE A 1 213 ? 22.516 -6.184 -14.102 1 93.44 213 ILE A O 1
ATOM 1717 N N . HIS A 1 214 ? 22.547 -8.469 -14.227 1 92.06 214 HIS A N 1
ATOM 1718 C CA . HIS A 1 214 ? 21.172 -8.578 -14.688 1 92.06 214 HIS A CA 1
ATOM 1719 C C . HIS A 1 214 ? 20.422 -9.672 -13.93 1 92.06 214 HIS A C 1
ATOM 1721 O O . HIS A 1 214 ? 19.922 -10.625 -14.531 1 92.06 214 HIS A O 1
ATOM 1727 N N . PRO A 1 215 ? 20.328 -9.414 -12.602 1 90.38 215 PRO A N 1
ATOM 1728 C CA . PRO A 1 215 ? 19.578 -10.43 -11.852 1 90.38 215 PRO A CA 1
ATOM 1729 C C . PRO A 1 215 ? 18.109 -10.531 -12.305 1 90.38 215 PRO A C 1
ATOM 1731 O O . PRO A 1 215 ? 17.547 -9.555 -12.805 1 90.38 215 PRO A O 1
ATOM 1734 N N . HIS A 1 216 ? 17.578 -11.688 -12.172 1 91 216 HIS A N 1
ATOM 1735 C CA . HIS A 1 216 ? 16.188 -11.922 -12.531 1 91 216 HIS A CA 1
ATOM 1736 C C . HIS A 1 216 ? 15.25 -11.469 -11.422 1 91 216 HIS A C 1
ATOM 1738 O O . HIS A 1 216 ? 15.367 -11.922 -10.281 1 91 216 HIS A O 1
ATOM 1744 N N . LEU A 1 217 ? 14.391 -10.578 -11.711 1 92.31 217 LEU A N 1
ATOM 1745 C CA . LEU A 1 217 ? 13.336 -10.172 -10.781 1 92.31 217 LEU A CA 1
ATOM 1746 C C . LEU A 1 217 ? 12.148 -11.125 -10.852 1 92.31 217 LEU A C 1
ATOM 1748 O O . LEU A 1 217 ? 11.234 -10.922 -11.648 1 92.31 217 LEU A O 1
ATOM 1752 N N . ALA A 1 218 ? 12.125 -12.031 -9.953 1 92.19 218 ALA A N 1
ATOM 1753 C CA . ALA A 1 218 ? 11.117 -13.094 -9.961 1 92.19 218 ALA A CA 1
ATOM 1754 C C . ALA A 1 218 ? 9.758 -12.562 -9.508 1 92.19 218 ALA A C 1
ATOM 1756 O O . ALA A 1 218 ? 8.719 -13.062 -9.938 1 92.19 218 ALA A O 1
ATOM 1757 N N . PHE A 1 219 ? 9.789 -11.602 -8.586 1 93.25 219 PHE A N 1
ATOM 1758 C CA . PHE A 1 219 ? 8.562 -11.023 -8.055 1 93.25 219 PHE A CA 1
ATOM 1759 C C . PHE A 1 219 ? 8.695 -9.508 -7.922 1 93.25 219 PHE A C 1
ATOM 1761 O O . PHE A 1 219 ? 9.766 -9 -7.574 1 93.25 219 PHE A O 1
ATOM 1768 N N . GLU A 1 220 ? 7.609 -8.891 -8.18 1 92.44 220 GLU A N 1
ATOM 1769 C CA . GLU A 1 220 ? 7.496 -7.453 -7.945 1 92.44 220 GLU A CA 1
ATOM 1770 C C . GLU A 1 220 ? 6.328 -7.133 -7.016 1 92.44 220 GLU A C 1
ATOM 1772 O O . GLU A 1 220 ? 5.23 -7.672 -7.184 1 92.44 220 GLU A O 1
ATOM 1777 N N . GLY A 1 221 ? 6.645 -6.344 -6.012 1 88.62 221 GLY A N 1
ATOM 1778 C CA . GLY A 1 221 ? 5.617 -5.945 -5.062 1 88.62 221 GLY A CA 1
ATOM 1779 C C . GLY A 1 221 ? 5.555 -4.445 -4.84 1 88.62 221 GLY A C 1
ATOM 1780 O O . GLY A 1 221 ? 6.234 -3.684 -5.531 1 88.62 221 GLY A O 1
ATOM 1781 N N . GLU A 1 222 ? 4.641 -4.074 -3.846 1 85.38 222 GLU A N 1
ATOM 1782 C CA . GLU A 1 222 ? 4.422 -2.654 -3.58 1 85.38 222 GLU A CA 1
ATOM 1783 C C . GLU A 1 222 ? 4.582 -2.34 -2.096 1 85.38 222 GLU A C 1
ATOM 1785 O O . GLU A 1 222 ? 4.43 -1.189 -1.68 1 85.38 222 GLU A O 1
ATOM 1790 N N . GLU A 1 223 ? 4.824 -3.383 -1.345 1 87.62 223 GLU A N 1
ATOM 1791 C CA . GLU A 1 223 ? 4.945 -3.221 0.102 1 87.62 223 GLU A CA 1
ATOM 1792 C C . GLU A 1 223 ? 6.195 -3.914 0.633 1 87.62 223 GLU A C 1
ATOM 1794 O O . GLU A 1 223 ? 6.52 -5.027 0.214 1 87.62 223 GLU A O 1
ATOM 1799 N N . VAL A 1 224 ? 6.766 -3.254 1.522 1 89.88 224 VAL A N 1
ATOM 1800 C CA . VAL A 1 224 ? 7.996 -3.791 2.098 1 89.88 224 VAL A CA 1
ATOM 1801 C C . VAL A 1 224 ? 7.699 -5.109 2.807 1 89.88 224 VAL A C 1
ATOM 1803 O O . VAL A 1 224 ? 8.469 -6.066 2.697 1 89.88 224 VAL A O 1
ATOM 1806 N N . SER A 1 225 ? 6.621 -5.16 3.504 1 89.19 225 SER A N 1
ATOM 1807 C CA . SER A 1 225 ? 6.281 -6.355 4.27 1 89.19 225 SER A CA 1
ATOM 1808 C C . SER A 1 225 ? 6.09 -7.562 3.359 1 89.19 225 SER A C 1
ATOM 1810 O O . SER A 1 225 ? 6.469 -8.68 3.711 1 89.19 225 SER A O 1
ATOM 1812 N N . THR A 1 226 ? 5.484 -7.328 2.229 1 91.19 226 THR A N 1
ATOM 1813 C CA . THR A 1 226 ? 5.297 -8.414 1.271 1 91.19 226 THR A CA 1
ATOM 1814 C C . THR A 1 226 ? 6.637 -8.867 0.698 1 91.19 226 THR A C 1
ATOM 1816 O O . THR A 1 226 ? 6.887 -10.062 0.561 1 91.19 226 THR A O 1
ATOM 1819 N N . ILE A 1 227 ? 7.457 -7.922 0.357 1 94.5 227 ILE A N 1
ATOM 1820 C CA . ILE A 1 227 ? 8.781 -8.234 -0.175 1 94.5 227 ILE A CA 1
ATOM 1821 C C . ILE A 1 227 ? 9.57 -9.047 0.849 1 94.5 227 ILE A C 1
ATOM 1823 O O . ILE A 1 227 ? 10.195 -10.055 0.503 1 94.5 227 ILE A O 1
ATOM 1827 N N . LEU A 1 228 ? 9.461 -8.656 2.068 1 93.75 228 LEU A N 1
ATOM 1828 C CA . LEU A 1 228 ? 10.133 -9.391 3.139 1 93.75 228 LEU A CA 1
ATOM 1829 C C . LEU A 1 228 ? 9.555 -10.797 3.273 1 93.75 228 LEU A C 1
ATOM 1831 O O . LEU A 1 228 ? 10.305 -11.758 3.455 1 93.75 228 LEU A O 1
ATOM 1835 N N . GLY A 1 229 ? 8.258 -10.875 3.193 1 93.56 229 GLY A N 1
ATOM 1836 C CA . GLY A 1 229 ? 7.621 -12.188 3.262 1 93.56 229 GLY A CA 1
ATOM 1837 C C . GLY A 1 229 ? 8.07 -13.125 2.158 1 93.56 229 GLY A C 1
ATOM 1838 O O . GLY A 1 229 ? 8.375 -14.289 2.412 1 93.56 229 GLY A O 1
ATOM 1839 N N . LEU A 1 230 ? 8.109 -12.609 0.966 1 96.12 230 LEU A N 1
ATOM 1840 C CA . LEU A 1 230 ? 8.539 -13.406 -0.179 1 96.12 230 LEU A CA 1
ATOM 1841 C C . LEU A 1 230 ? 9.992 -13.82 -0.035 1 96.12 230 LEU A C 1
ATOM 1843 O O . LEU A 1 230 ? 10.344 -14.969 -0.324 1 96.12 230 LEU A O 1
ATOM 1847 N N . THR A 1 231 ? 10.805 -12.891 0.443 1 97.12 231 THR A N 1
ATOM 1848 C CA . THR A 1 231 ? 12.219 -13.188 0.667 1 97.12 231 THR A CA 1
ATOM 1849 C C . THR A 1 231 ? 12.375 -14.258 1.741 1 97.12 231 THR A C 1
ATOM 1851 O O . THR A 1 231 ? 13.125 -15.227 1.558 1 97.12 231 THR A O 1
ATOM 1854 N N . ALA A 1 232 ? 11.664 -14.117 2.787 1 95.38 232 ALA A N 1
ATOM 1855 C CA . ALA A 1 232 ? 11.727 -15.062 3.898 1 95.38 232 ALA A CA 1
ATOM 1856 C C . ALA A 1 232 ? 11.305 -16.469 3.455 1 95.38 232 ALA A C 1
ATOM 1858 O O . ALA A 1 232 ? 11.82 -17.469 3.957 1 95.38 232 ALA A O 1
ATOM 1859 N N . ALA A 1 233 ? 10.422 -16.5 2.492 1 94.56 233 ALA A N 1
ATOM 1860 C CA . ALA A 1 233 ? 9.891 -17.766 1.999 1 94.56 233 ALA A CA 1
ATOM 1861 C C . ALA A 1 233 ? 10.844 -18.406 0.985 1 94.56 233 ALA A C 1
ATOM 1863 O O . ALA A 1 233 ? 10.547 -19.453 0.423 1 94.56 233 ALA A O 1
ATOM 1864 N N . GLY A 1 234 ? 11.922 -17.719 0.691 1 94.75 234 GLY A N 1
ATOM 1865 C CA . GLY A 1 234 ? 12.945 -18.281 -0.177 1 94.75 234 GLY A CA 1
ATOM 1866 C C . GLY A 1 234 ? 12.68 -18.031 -1.649 1 94.75 234 GLY A C 1
ATOM 1867 O O . GLY A 1 234 ? 13.211 -18.734 -2.51 1 94.75 234 GLY A O 1
ATOM 1868 N N . LEU A 1 235 ? 11.906 -16.984 -1.951 1 95.81 235 LEU A N 1
ATOM 1869 C CA . LEU A 1 235 ? 11.477 -16.781 -3.33 1 95.81 235 LEU A CA 1
ATOM 1870 C C . LEU A 1 235 ? 12.367 -15.766 -4.035 1 95.81 235 LEU A C 1
ATOM 1872 O O . LEU A 1 235 ? 12.164 -15.469 -5.215 1 95.81 235 LEU A O 1
ATOM 1876 N N . GLY A 1 236 ? 13.344 -15.25 -3.35 1 96.44 236 GLY A N 1
ATOM 1877 C CA . GLY A 1 236 ? 14.32 -14.328 -3.914 1 96.44 236 GLY A CA 1
ATOM 1878 C C . GLY A 1 236 ? 14.953 -13.422 -2.877 1 96.44 236 GLY A C 1
ATOM 1879 O O . GLY A 1 236 ? 14.43 -13.273 -1.773 1 96.44 236 GLY A O 1
ATOM 1880 N N . ALA A 1 237 ? 16.062 -12.859 -3.248 1 97.56 237 ALA A N 1
ATOM 1881 C CA . ALA A 1 237 ? 16.703 -11.836 -2.428 1 97.56 237 ALA A CA 1
ATOM 1882 C C . ALA A 1 237 ? 16.125 -10.453 -2.709 1 97.56 237 ALA A C 1
ATOM 1884 O O . ALA A 1 237 ? 15.383 -10.273 -3.682 1 97.56 237 ALA A O 1
ATOM 1885 N N . ALA A 1 238 ? 16.375 -9.547 -1.803 1 97.56 238 ALA A N 1
ATOM 1886 C CA . ALA A 1 238 ? 15.852 -8.188 -1.971 1 97.56 238 ALA A CA 1
ATOM 1887 C C . ALA A 1 238 ? 16.891 -7.152 -1.559 1 97.56 238 ALA A C 1
ATOM 1889 O O . ALA A 1 238 ? 17.953 -7.5 -1.036 1 97.56 238 ALA A O 1
ATOM 1890 N N . VAL A 1 239 ? 16.703 -5.914 -1.9 1 97 239 VAL A N 1
ATOM 1891 C CA . VAL A 1 239 ? 17.453 -4.758 -1.432 1 97 239 VAL A CA 1
ATOM 1892 C C . VAL A 1 239 ? 16.531 -3.785 -0.713 1 97 239 VAL A C 1
ATOM 1894 O O . VAL A 1 239 ? 15.617 -3.225 -1.324 1 97 239 VAL A O 1
ATOM 1897 N N . LEU A 1 240 ? 16.719 -3.646 0.577 1 96.56 240 LEU A N 1
ATOM 1898 C CA . LEU A 1 240 ? 15.805 -2.879 1.407 1 96.56 240 LEU A CA 1
ATOM 1899 C C . LEU A 1 240 ? 16.562 -2.094 2.475 1 96.56 240 LEU A C 1
ATOM 1901 O O . LEU A 1 240 ? 17.688 -2.436 2.816 1 96.56 240 LEU A O 1
ATOM 1905 N N . PRO A 1 241 ? 15.883 -1.005 2.959 1 94.69 241 PRO A N 1
ATOM 1906 C CA . PRO A 1 241 ? 16.406 -0.446 4.207 1 94.69 241 PRO A CA 1
ATOM 1907 C C . PRO A 1 241 ? 16.172 -1.359 5.406 1 94.69 241 PRO A C 1
ATOM 1909 O O . PRO A 1 241 ? 15.359 -2.281 5.336 1 94.69 241 PRO A O 1
ATOM 1912 N N . LYS A 1 242 ? 16.922 -1.148 6.395 1 92.06 242 LYS A N 1
ATOM 1913 C CA . LYS A 1 242 ? 16.797 -1.958 7.605 1 92.06 242 LYS A CA 1
ATOM 1914 C C . LYS A 1 242 ? 16.156 -1.158 8.734 1 92.06 242 LYS A C 1
ATOM 1916 O O . LYS A 1 242 ? 16.609 -0.057 9.055 1 92.06 242 LYS A O 1
ATOM 1921 N N . THR A 1 243 ? 15.031 -1.683 9.195 1 82.94 243 THR A N 1
ATOM 1922 C CA . THR A 1 243 ? 14.438 -1.133 10.414 1 82.94 243 THR A CA 1
ATOM 1923 C C . THR A 1 243 ? 14.305 -2.209 11.484 1 82.94 243 THR A C 1
ATOM 1925 O O . THR A 1 243 ? 14.406 -3.402 11.195 1 82.94 243 THR A O 1
ATOM 1928 N N . ALA A 1 244 ? 14.125 -1.809 12.734 1 77.62 244 ALA A N 1
ATOM 1929 C CA . ALA A 1 244 ? 14.016 -2.744 13.852 1 77.62 244 ALA A CA 1
ATOM 1930 C C . ALA A 1 244 ? 12.82 -3.676 13.68 1 77.62 244 ALA A C 1
ATOM 1932 O O . ALA A 1 244 ? 12.867 -4.84 14.086 1 77.62 244 ALA A O 1
ATOM 1933 N N . GLU A 1 245 ? 11.844 -3.17 12.984 1 76.62 245 GLU A N 1
ATOM 1934 C CA . GLU A 1 245 ? 10.594 -3.914 12.852 1 76.62 245 GLU A CA 1
ATOM 1935 C C . GLU A 1 245 ? 10.742 -5.066 11.859 1 76.62 245 GLU A C 1
ATOM 1937 O O . GLU A 1 245 ? 9.914 -5.977 11.828 1 76.62 245 GLU A O 1
ATOM 1942 N N . HIS A 1 246 ? 11.797 -5.059 11.102 1 81.62 246 HIS A N 1
ATOM 1943 C CA . HIS A 1 246 ? 12.008 -6.109 10.117 1 81.62 246 HIS A CA 1
ATOM 1944 C C . HIS A 1 246 ? 12.648 -7.344 10.742 1 81.62 246 HIS A C 1
ATOM 1946 O O . HIS A 1 246 ? 12.719 -8.398 10.109 1 81.62 246 HIS A O 1
ATOM 1952 N N . SER A 1 247 ? 13.016 -7.246 11.969 1 77.81 247 SER A N 1
ATOM 1953 C CA . SER A 1 247 ? 13.789 -8.289 12.633 1 77.81 247 SER A CA 1
ATOM 1954 C C . SER A 1 247 ? 12.953 -9.539 12.867 1 77.81 247 SER A C 1
ATOM 1956 O O . SER A 1 247 ? 13.492 -10.609 13.164 1 77.81 247 SER A O 1
ATOM 1958 N N . TYR A 1 248 ? 11.711 -9.492 12.625 1 78.44 248 TYR A N 1
ATOM 1959 C CA . TYR A 1 248 ? 10.867 -10.648 12.906 1 78.44 248 TYR A CA 1
ATOM 1960 C C . TYR A 1 248 ? 10.773 -11.562 11.688 1 78.44 248 TYR A C 1
ATOM 1962 O O . TYR A 1 248 ? 10.328 -12.711 11.797 1 78.44 248 TYR A O 1
ATOM 1970 N N . PHE A 1 249 ? 11.133 -11.031 10.617 1 87.44 249 PHE A N 1
ATOM 1971 C CA . PHE A 1 249 ? 11.172 -11.906 9.445 1 87.44 249 PHE A CA 1
ATOM 1972 C C . PHE A 1 249 ? 12.414 -12.789 9.469 1 87.44 249 PHE A C 1
ATOM 1974 O O . PHE A 1 249 ? 13.484 -12.352 9.898 1 87.44 249 PHE A O 1
ATOM 1981 N N . PRO A 1 250 ? 12.25 -14 9.156 1 91.62 250 PRO A N 1
ATOM 1982 C CA . PRO A 1 250 ? 13.422 -14.875 9.086 1 91.62 250 PRO A CA 1
ATOM 1983 C C . PRO A 1 250 ? 14.336 -14.547 7.906 1 91.62 250 PRO A C 1
ATOM 1985 O O . PRO A 1 250 ? 14.516 -15.383 7.016 1 91.62 250 PRO A O 1
ATOM 1988 N N . VAL A 1 251 ? 14.898 -13.383 7.961 1 95.75 251 VAL A N 1
ATOM 1989 C CA . VAL A 1 251 ? 15.805 -12.891 6.93 1 95.75 251 VAL A CA 1
ATOM 1990 C C . VAL A 1 251 ? 17.031 -12.266 7.578 1 95.75 251 VAL A C 1
ATOM 1992 O O . VAL A 1 251 ? 17.047 -12.016 8.789 1 95.75 251 VAL A O 1
ATOM 1995 N N . VAL A 1 252 ? 18.094 -12.102 6.824 1 96.56 252 VAL A N 1
ATOM 1996 C CA . VAL A 1 252 ? 19.281 -11.391 7.266 1 96.56 252 VAL A CA 1
ATOM 1997 C C . VAL A 1 252 ? 19.531 -10.195 6.348 1 96.56 252 VAL A C 1
ATOM 1999 O O . VAL A 1 252 ? 19.266 -10.258 5.148 1 96.56 252 VAL A O 1
ATOM 2002 N N . PHE A 1 253 ? 19.953 -9.148 6.906 1 96.94 253 PHE A N 1
ATOM 2003 C CA . PHE A 1 253 ? 20.359 -7.941 6.188 1 96.94 253 PHE A CA 1
ATOM 2004 C C . PHE A 1 253 ? 21.875 -7.844 6.098 1 96.94 253 PHE A C 1
ATOM 2006 O O . PHE A 1 253 ? 22.562 -7.77 7.121 1 96.94 253 PHE A O 1
ATOM 2013 N N . LEU A 1 254 ? 22.438 -7.801 4.906 1 97.38 254 LEU A N 1
ATOM 2014 C CA . LEU A 1 254 ? 23.875 -7.762 4.719 1 97.38 254 LEU A CA 1
ATOM 2015 C C . LEU A 1 254 ? 24.297 -6.504 3.965 1 97.38 254 LEU A C 1
ATOM 2017 O O . LEU A 1 254 ? 23.719 -6.172 2.932 1 97.38 254 LEU A O 1
ATOM 2021 N N . PRO A 1 255 ? 25.328 -5.805 4.473 1 97.56 255 PRO A N 1
ATOM 2022 C CA . PRO A 1 255 ? 25.859 -4.691 3.691 1 97.56 255 PRO A CA 1
ATOM 2023 C C . PRO A 1 255 ? 26.375 -5.129 2.316 1 97.56 255 PRO A C 1
ATOM 2025 O O . PRO A 1 255 ? 26.922 -6.223 2.178 1 97.56 255 PRO A O 1
ATOM 2028 N N . VAL A 1 256 ? 26.141 -4.254 1.382 1 97 256 VAL A N 1
ATOM 2029 C CA . VAL A 1 256 ? 26.656 -4.496 0.037 1 97 256 VAL A CA 1
ATOM 2030 C C . VAL A 1 256 ? 28.078 -3.949 -0.082 1 97 256 VAL A C 1
ATOM 2032 O O . VAL A 1 256 ? 28.312 -2.75 0.097 1 97 256 VAL A O 1
ATOM 2035 N N . ALA A 1 257 ? 29 -4.727 -0.477 1 96.94 257 ALA A N 1
ATOM 2036 C CA . ALA A 1 257 ? 30.422 -4.375 -0.396 1 96.94 257 ALA A CA 1
ATOM 2037 C C . ALA A 1 257 ? 30.906 -3.723 -1.691 1 96.94 257 ALA A C 1
ATOM 2039 O O . ALA A 1 257 ? 31.812 -2.896 -1.677 1 96.94 257 ALA A O 1
ATOM 2040 N N . ASP A 1 258 ? 30.344 -4.039 -2.74 1 96.69 258 ASP A N 1
ATOM 2041 C CA . ASP A 1 258 ? 30.891 -3.621 -4.023 1 96.69 258 ASP A CA 1
ATOM 2042 C C . ASP A 1 258 ? 30.094 -2.459 -4.613 1 96.69 258 ASP A C 1
ATOM 2044 O O . ASP A 1 258 ? 30.312 -2.078 -5.77 1 96.69 258 ASP A O 1
ATOM 2048 N N . TYR A 1 259 ? 29.172 -1.92 -3.881 1 95.62 259 TYR A N 1
ATOM 2049 C CA . TYR A 1 259 ? 28.359 -0.791 -4.324 1 95.62 259 TYR A CA 1
ATOM 2050 C C . TYR A 1 259 ? 27.859 0.023 -3.139 1 95.62 259 TYR A C 1
ATOM 2052 O O . TYR A 1 259 ? 27.469 -0.54 -2.115 1 95.62 259 TYR A O 1
ATOM 2060 N N . GLN A 1 260 ? 27.953 1.328 -3.205 1 94.56 260 GLN A N 1
ATOM 2061 C CA . GLN A 1 260 ? 27.359 2.18 -2.18 1 94.56 260 GLN A CA 1
ATOM 2062 C C . GLN A 1 260 ? 25.844 2.25 -2.33 1 94.56 260 GLN A C 1
ATOM 2064 O O . GLN A 1 260 ? 25.328 3.18 -2.947 1 94.56 260 GLN A O 1
ATOM 2069 N N . CYS A 1 261 ? 25.219 1.354 -1.689 1 92.94 261 CYS A N 1
ATOM 2070 C CA . CYS A 1 261 ? 23.766 1.239 -1.794 1 92.94 261 CYS A CA 1
ATOM 2071 C C . CYS A 1 261 ? 23.078 2.131 -0.77 1 92.94 261 CYS A C 1
ATOM 2073 O O . CYS A 1 261 ? 23 1.784 0.411 1 92.94 261 CYS A O 1
ATOM 2075 N N . GLU A 1 262 ? 22.562 3.258 -1.171 1 94.94 262 GLU A N 1
ATOM 2076 C CA . GLU A 1 262 ? 21.875 4.18 -0.278 1 94.94 262 GLU A CA 1
ATOM 2077 C C . GLU A 1 262 ? 20.781 4.941 -1.018 1 94.94 262 GLU A C 1
ATOM 2079 O O . GLU A 1 262 ? 20.828 5.09 -2.24 1 94.94 262 GLU A O 1
ATOM 2084 N N . ARG A 1 263 ? 19.828 5.301 -0.264 1 93.94 263 ARG A N 1
ATOM 2085 C CA . ARG A 1 263 ? 18.797 6.172 -0.838 1 93.94 263 ARG A CA 1
ATOM 2086 C C . ARG A 1 263 ? 18.781 7.523 -0.137 1 93.94 263 ARG A C 1
ATOM 2088 O O . ARG A 1 263 ? 19.156 7.633 1.031 1 93.94 263 ARG A O 1
ATOM 2095 N N . THR A 1 264 ? 18.359 8.516 -0.899 1 94.56 264 THR A N 1
ATOM 2096 C CA . THR A 1 264 ? 18.25 9.875 -0.366 1 94.56 264 THR A CA 1
ATOM 2097 C C . THR A 1 264 ? 16.797 10.203 -0.038 1 94.56 264 THR A C 1
ATOM 2099 O O . THR A 1 264 ? 15.961 10.289 -0.935 1 94.56 264 THR A O 1
ATOM 2102 N N . ILE A 1 265 ? 16.547 10.336 1.215 1 93.94 265 ILE A N 1
ATOM 2103 C CA . ILE A 1 265 ? 15.227 10.766 1.65 1 93.94 265 ILE A CA 1
ATOM 2104 C C . ILE A 1 265 ? 15.156 12.297 1.66 1 93.94 265 ILE A C 1
ATOM 2106 O O . ILE A 1 265 ? 16.047 12.961 2.205 1 93.94 265 ILE A O 1
ATOM 2110 N N . ALA A 1 266 ? 14.125 12.789 0.989 1 95.44 266 ALA A N 1
ATOM 2111 C CA . ALA A 1 266 ? 13.992 14.242 0.896 1 95.44 266 ALA A CA 1
ATOM 2112 C C . ALA A 1 266 ? 12.539 14.68 1.078 1 95.44 266 ALA A C 1
ATOM 2114 O O . ALA A 1 266 ? 11.617 13.859 0.96 1 95.44 266 ALA A O 1
ATOM 2115 N N . LEU A 1 267 ? 12.398 15.867 1.477 1 95.81 267 LEU A N 1
ATOM 2116 C CA . LEU A 1 267 ? 11.094 16.516 1.633 1 95.81 267 LEU A CA 1
ATOM 2117 C C . LEU A 1 267 ? 10.844 17.5 0.496 1 95.81 267 LEU A C 1
ATOM 2119 O O . LEU A 1 267 ? 11.719 18.297 0.144 1 95.81 267 LEU A O 1
ATOM 2123 N N . ALA A 1 268 ? 9.641 17.391 -0.12 1 95.19 268 ALA A N 1
ATOM 2124 C CA . ALA A 1 268 ? 9.297 18.281 -1.226 1 95.19 268 ALA A CA 1
ATOM 2125 C C . ALA A 1 268 ? 8.117 19.172 -0.863 1 95.19 268 ALA A C 1
ATOM 2127 O O . ALA A 1 268 ? 7.199 18.734 -0.163 1 95.19 268 ALA A O 1
ATOM 2128 N N . GLN A 1 269 ? 8.141 20.328 -1.352 1 92.31 269 GLN A N 1
ATOM 2129 C CA . GLN A 1 269 ? 7.02 21.266 -1.341 1 92.31 269 GLN A CA 1
ATOM 2130 C C . GLN A 1 269 ? 6.926 22.016 -2.662 1 92.31 269 GLN A C 1
ATOM 2132 O O . GLN A 1 269 ? 7.871 22.016 -3.453 1 92.31 269 GLN A O 1
ATOM 2137 N N . LEU A 1 270 ? 5.773 22.578 -2.922 1 86.5 270 LEU A N 1
ATOM 2138 C CA . LEU A 1 270 ? 5.605 23.406 -4.117 1 86.5 270 LEU A CA 1
ATOM 2139 C C . LEU A 1 270 ? 6.496 24.641 -4.051 1 86.5 270 LEU A C 1
ATOM 2141 O O . LEU A 1 270 ? 6.562 25.297 -3.016 1 86.5 270 LEU A O 1
ATOM 2145 N N . LYS A 1 271 ? 7.109 24.844 -5.176 1 84.75 271 LYS A N 1
ATOM 2146 C CA . LYS A 1 271 ? 7.922 26.062 -5.266 1 84.75 271 LYS A CA 1
ATOM 2147 C C . LYS A 1 271 ? 7.051 27.312 -5.199 1 84.75 271 LYS A C 1
ATOM 2149 O O . LYS A 1 271 ? 5.938 27.328 -5.73 1 84.75 271 LYS A O 1
ATOM 2154 N N . ASN A 1 272 ? 7.605 28.281 -4.547 1 74.25 272 ASN A N 1
ATOM 2155 C CA . ASN A 1 272 ? 7.008 29.609 -4.508 1 74.25 272 ASN A CA 1
ATOM 2156 C C . ASN A 1 272 ? 5.586 29.578 -3.959 1 74.25 272 ASN A C 1
ATOM 2158 O O . ASN A 1 272 ? 4.715 30.312 -4.426 1 74.25 272 ASN A O 1
ATOM 2162 N N . HIS A 1 273 ? 5.262 28.594 -3.35 1 74.12 273 HIS A N 1
ATOM 2163 C CA . HIS A 1 273 ? 3.98 28.484 -2.662 1 74.12 273 HIS A CA 1
ATOM 2164 C C . HIS A 1 273 ? 4.172 28.406 -1.151 1 74.12 273 HIS A C 1
ATOM 2166 O O . HIS A 1 273 ? 4.906 27.547 -0.663 1 74.12 273 HIS A O 1
ATOM 2172 N N . ALA A 1 274 ? 3.502 29.328 -0.522 1 74 274 ALA A N 1
ATOM 2173 C CA . ALA A 1 274 ? 3.623 29.312 0.933 1 74 274 ALA A CA 1
ATOM 2174 C C . ALA A 1 274 ? 2.771 28.219 1.549 1 74 274 ALA A C 1
ATOM 2176 O O . ALA A 1 274 ? 1.625 28 1.147 1 74 274 ALA A O 1
ATOM 2177 N N . LEU A 1 275 ? 3.348 27.5 2.465 1 82.75 275 LEU A N 1
ATOM 2178 C CA . LEU A 1 275 ? 2.615 26.516 3.256 1 82.75 275 LEU A CA 1
ATOM 2179 C C . LEU A 1 275 ? 1.749 27.203 4.309 1 82.75 275 LEU A C 1
ATOM 2181 O O . LEU A 1 275 ? 2.031 28.344 4.707 1 82.75 275 LEU A O 1
ATOM 2185 N N . SER A 1 276 ? 0.65 26.531 4.605 1 78 276 SER A N 1
ATOM 2186 C CA . SER A 1 276 ? -0.065 27 5.785 1 78 276 SER A CA 1
ATOM 2187 C C . SER A 1 276 ? 0.848 27.047 7.008 1 78 276 SER A C 1
ATOM 2189 O O . SER A 1 276 ? 1.872 26.359 7.043 1 78 276 SER A O 1
ATOM 2191 N N . PRO A 1 277 ? 0.516 27.828 8.008 1 81.25 277 PRO A N 1
ATOM 2192 C CA . PRO A 1 277 ? 1.35 27.891 9.211 1 81.25 277 PRO A CA 1
ATOM 2193 C C . PRO A 1 277 ? 1.578 26.516 9.844 1 81.25 277 PRO A C 1
ATOM 2195 O O . PRO A 1 277 ? 2.703 26.203 10.234 1 81.25 277 PRO A O 1
ATOM 2198 N N . ALA A 1 278 ? 0.531 25.719 9.906 1 86 278 ALA A N 1
ATOM 2199 C CA . ALA A 1 278 ? 0.657 24.375 10.492 1 86 278 ALA A CA 1
ATOM 2200 C C . ALA A 1 278 ? 1.609 23.516 9.672 1 86 278 ALA A C 1
ATOM 2202 O O . ALA A 1 278 ? 2.482 22.844 10.234 1 86 278 ALA A O 1
ATOM 2203 N N . ALA A 1 279 ? 1.457 23.547 8.367 1 90.25 279 ALA A N 1
ATOM 2204 C CA . ALA A 1 279 ? 2.303 22.734 7.488 1 90.25 279 ALA A CA 1
ATOM 2205 C C . ALA A 1 279 ? 3.752 23.219 7.539 1 90.25 279 ALA A C 1
ATOM 2207 O O . ALA A 1 279 ? 4.68 22.406 7.508 1 90.25 279 ALA A O 1
ATOM 2208 N N . GLU A 1 280 ? 3.928 24.531 7.605 1 90 280 GLU A N 1
ATOM 2209 C CA . GLU A 1 280 ? 5.273 25.094 7.695 1 90 280 GLU A CA 1
ATOM 2210 C C . GLU A 1 280 ? 5.953 24.703 9 1 90 280 GLU A C 1
ATOM 2212 O O . GLU A 1 280 ? 7.141 24.375 9.008 1 90 280 GLU A O 1
ATOM 2217 N N . ARG A 1 281 ? 5.238 24.766 10.031 1 91.81 281 ARG A N 1
ATOM 2218 C CA . ARG A 1 281 ? 5.793 24.359 11.32 1 91.81 281 ARG A CA 1
ATOM 2219 C C . ARG A 1 281 ? 6.164 22.875 11.328 1 91.81 281 ARG A C 1
ATOM 2221 O O . ARG A 1 281 ? 7.188 22.484 11.898 1 91.81 281 ARG A O 1
ATOM 2228 N N . PHE A 1 282 ? 5.266 22.078 10.734 1 94.5 282 PHE A N 1
ATOM 2229 C CA . PHE A 1 282 ? 5.566 20.656 10.664 1 94.5 282 PHE A CA 1
ATOM 2230 C C . PHE A 1 282 ? 6.809 20.406 9.82 1 94.5 282 PHE A C 1
ATOM 2232 O O . PHE A 1 282 ? 7.637 19.562 10.164 1 94.5 282 PHE A O 1
ATOM 2239 N N . LYS A 1 283 ? 6.91 21.094 8.695 1 94.62 283 LYS A N 1
ATOM 2240 C CA . LYS A 1 283 ? 8.094 20.984 7.848 1 94.62 283 LYS A CA 1
ATOM 2241 C C . LYS A 1 283 ? 9.367 21.297 8.641 1 94.62 283 LYS A C 1
ATOM 2243 O O . LYS A 1 283 ? 10.328 20.516 8.594 1 94.62 283 LYS A O 1
ATOM 2248 N N . GLN A 1 284 ? 9.367 22.422 9.344 1 94.62 284 GLN A N 1
ATOM 2249 C CA . GLN A 1 284 ? 10.531 22.812 10.125 1 94.62 284 GLN A CA 1
ATOM 2250 C C . GLN A 1 284 ? 10.828 21.797 11.227 1 94.62 284 GLN A C 1
ATOM 2252 O O . GLN A 1 284 ? 11.984 21.484 11.5 1 94.62 284 GLN A O 1
ATOM 2257 N N . PHE A 1 285 ? 9.797 21.297 11.812 1 94.62 285 PHE A N 1
ATOM 2258 C CA . PHE A 1 285 ? 9.945 20.281 12.844 1 94.62 285 PHE A CA 1
ATOM 2259 C C . PHE A 1 285 ? 10.617 19.031 12.281 1 94.62 285 PHE A C 1
ATOM 2261 O O . PHE A 1 285 ? 11.523 18.469 12.906 1 94.62 285 PHE A O 1
ATOM 2268 N N . ALA A 1 286 ? 10.156 18.578 11.133 1 94.5 286 ALA A N 1
ATOM 2269 C CA . ALA A 1 286 ? 10.734 17.406 10.477 1 94.5 286 ALA A CA 1
ATOM 2270 C C . ALA A 1 286 ? 12.211 17.625 10.156 1 94.5 286 ALA A C 1
ATOM 2272 O O . ALA A 1 286 ? 13.039 16.734 10.352 1 94.5 286 ALA A O 1
ATOM 2273 N N . LEU A 1 287 ? 12.516 18.812 9.664 1 94.44 287 LEU A N 1
ATOM 2274 C CA . LEU A 1 287 ? 13.898 19.141 9.344 1 94.44 287 LEU A CA 1
ATOM 2275 C C . LEU A 1 287 ? 14.781 19.094 10.586 1 94.44 287 LEU A C 1
ATOM 2277 O O . LEU A 1 287 ? 15.883 18.531 10.547 1 94.44 287 LEU A O 1
ATOM 2281 N N . ASP A 1 288 ? 14.273 19.609 11.648 1 93.69 288 ASP A N 1
ATOM 2282 C CA . ASP A 1 288 ? 15.016 19.625 12.906 1 93.69 288 ASP A CA 1
ATOM 2283 C C . ASP A 1 288 ? 15.188 18.219 13.461 1 93.69 288 ASP A C 1
ATOM 2285 O O . ASP A 1 288 ? 16.234 17.891 14.047 1 93.69 288 ASP A O 1
ATOM 2289 N N . TYR A 1 289 ? 14.141 17.406 13.305 1 90.94 289 TYR A N 1
ATOM 2290 C CA . TYR A 1 289 ? 14.18 16.031 13.766 1 90.94 289 TYR A CA 1
ATOM 2291 C C . TYR A 1 289 ? 15.305 15.25 13.086 1 90.94 289 TYR A C 1
ATOM 2293 O O . TYR A 1 289 ? 16.031 14.508 13.734 1 90.94 289 TYR A O 1
ATOM 2301 N N . TYR A 1 290 ? 15.461 15.359 11.789 1 88.81 290 TYR A N 1
ATOM 2302 C CA . TYR A 1 290 ? 16.469 14.641 11.016 1 88.81 290 TYR A CA 1
ATOM 2303 C C . TYR A 1 290 ? 17.859 15.203 11.281 1 88.81 290 TYR A C 1
ATOM 2305 O O . TYR A 1 290 ? 18.844 14.461 11.25 1 88.81 290 TYR A O 1
ATOM 2313 N N . LYS A 1 291 ? 17.953 16.5 11.531 1 86.06 291 LYS A N 1
ATOM 2314 C CA . LYS A 1 291 ? 19.234 17.094 11.867 1 86.06 291 LYS A CA 1
ATOM 2315 C C . LYS A 1 291 ? 19.75 16.578 13.203 1 86.06 291 LYS A C 1
ATOM 2317 O O . LYS A 1 291 ? 20.953 16.375 13.367 1 86.06 291 LYS A O 1
ATOM 2322 N N . ALA A 1 292 ? 18.844 16.391 14.07 1 79.06 292 ALA A N 1
ATOM 2323 C CA . ALA A 1 292 ? 19.219 15.906 15.398 1 79.06 292 ALA A CA 1
ATOM 2324 C C . ALA A 1 292 ? 19.656 14.445 15.352 1 79.06 292 ALA A C 1
ATOM 2326 O O . ALA A 1 292 ? 20.422 13.992 16.188 1 79.06 292 ALA A O 1
ATOM 2327 N N . ARG A 1 293 ? 19.156 13.773 14.5 1 73.44 293 ARG A N 1
ATOM 2328 C CA . ARG A 1 293 ? 19.453 12.352 14.383 1 73.44 293 ARG A CA 1
ATOM 2329 C C . ARG A 1 293 ? 20.781 12.125 13.656 1 73.44 293 ARG A C 1
ATOM 2331 O O . ARG A 1 293 ? 21.438 11.109 13.867 1 73.44 293 ARG A O 1
ATOM 2338 N N . ASN A 1 294 ? 21.109 13 12.758 1 64.19 294 ASN A N 1
ATOM 2339 C CA . ASN A 1 294 ? 22.391 12.906 12.039 1 64.19 294 ASN A CA 1
ATOM 2340 C C . ASN A 1 294 ? 23.531 13.461 12.867 1 64.19 294 ASN A C 1
ATOM 2342 O O . ASN A 1 294 ? 24.672 12.984 12.758 1 64.19 294 ASN A O 1
ATOM 2346 N N . MET B 1 1 ? -13.039 -7.242 -36.812 1 60.78 1 MET B N 1
ATOM 2347 C CA . MET B 1 1 ? -12.273 -6.906 -35.594 1 60.78 1 MET B CA 1
ATOM 2348 C C . MET B 1 1 ? -11.039 -7.793 -35.469 1 60.78 1 MET B C 1
ATOM 2350 O O . MET B 1 1 ? -11.125 -9.008 -35.625 1 60.78 1 MET B O 1
ATOM 2354 N N . GLU B 1 2 ? -9.922 -7.117 -35.5 1 67.19 2 GLU B N 1
ATOM 2355 C CA . GLU B 1 2 ? -8.641 -7.816 -35.438 1 67.19 2 GLU B CA 1
ATOM 2356 C C . GLU B 1 2 ? -7.969 -7.676 -34.094 1 67.19 2 GLU B C 1
ATOM 2358 O O . GLU B 1 2 ? -8.211 -6.707 -33.375 1 67.19 2 GLU B O 1
ATOM 2363 N N . LEU B 1 3 ? -7.145 -8.68 -33.812 1 67.56 3 LEU B N 1
ATOM 2364 C CA . LEU B 1 3 ? -6.48 -8.734 -32.5 1 67.56 3 LEU B CA 1
ATOM 2365 C C . LEU B 1 3 ? -5.648 -7.48 -32.25 1 67.56 3 LEU B C 1
ATOM 2367 O O . LEU B 1 3 ? -5.578 -6.988 -31.125 1 67.56 3 LEU B O 1
ATOM 2371 N N . HIS B 1 4 ? -5.051 -7.098 -33.344 1 73.56 4 HIS B N 1
ATOM 2372 C CA . HIS B 1 4 ? -4.215 -5.914 -33.156 1 73.56 4 HIS B CA 1
ATOM 2373 C C . HIS B 1 4 ? -5.051 -4.699 -32.781 1 73.56 4 HIS B C 1
ATOM 2375 O O . HIS B 1 4 ? -4.582 -3.818 -32.062 1 73.56 4 HIS B O 1
ATOM 2381 N N . GLN B 1 5 ? -6.289 -4.656 -33.281 1 74.31 5 GLN B N 1
ATOM 2382 C CA . GLN B 1 5 ? -7.184 -3.568 -32.906 1 74.31 5 GLN B CA 1
ATOM 2383 C C . GLN B 1 5 ? -7.523 -3.621 -31.438 1 74.31 5 GLN B C 1
ATOM 2385 O O . GLN B 1 5 ? -7.59 -2.586 -30.766 1 74.31 5 GLN B O 1
ATOM 2390 N N . ILE B 1 6 ? -7.707 -4.809 -30.969 1 74.62 6 ILE B N 1
ATOM 2391 C CA . ILE B 1 6 ? -8.016 -5.02 -29.562 1 74.62 6 ILE B CA 1
ATOM 2392 C C . ILE B 1 6 ? -6.82 -4.609 -28.703 1 74.62 6 ILE B C 1
ATOM 2394 O O . ILE B 1 6 ? -6.98 -3.918 -27.703 1 74.62 6 ILE B O 1
ATOM 2398 N N . ASP B 1 7 ? -5.691 -5.004 -29.125 1 78.69 7 ASP B N 1
ATOM 2399 C CA . ASP B 1 7 ? -4.469 -4.648 -28.406 1 78.69 7 ASP B CA 1
ATOM 2400 C C . ASP B 1 7 ? -4.266 -3.137 -28.391 1 78.69 7 ASP B C 1
ATOM 2402 O O . ASP B 1 7 ? -3.893 -2.572 -27.359 1 78.69 7 ASP B O 1
ATOM 2406 N N . ASN B 1 8 ? -4.535 -2.557 -29.594 1 77.5 8 ASN B N 1
AT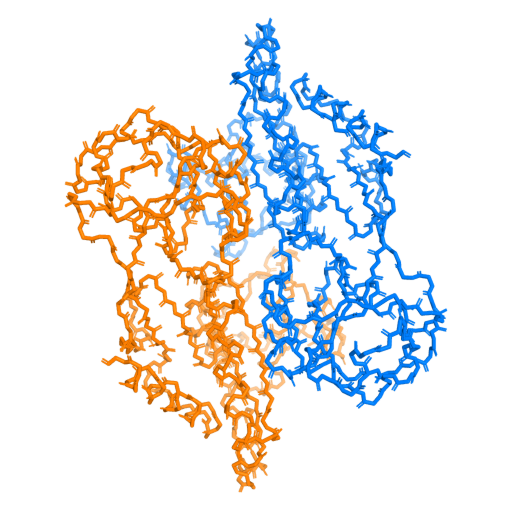OM 2407 C CA . ASN B 1 8 ? -4.426 -1.104 -29.688 1 77.5 8 ASN B CA 1
ATOM 2408 C C . ASN B 1 8 ? -5.414 -0.409 -28.75 1 77.5 8 ASN B C 1
ATOM 2410 O O . ASN B 1 8 ? -5.07 0.575 -28.094 1 77.5 8 ASN B O 1
ATOM 2414 N N . PHE B 1 9 ? -6.59 -0.942 -28.688 1 85.19 9 PHE B N 1
ATOM 2415 C CA . PHE B 1 9 ? -7.633 -0.397 -27.812 1 85.19 9 PHE B CA 1
ATOM 2416 C C . PHE B 1 9 ? -7.234 -0.508 -26.359 1 85.19 9 PHE B C 1
ATOM 2418 O O . PHE B 1 9 ? -7.348 0.461 -25.594 1 85.19 9 PHE B O 1
ATOM 2425 N N . ILE B 1 10 ? -6.73 -1.636 -26.016 1 79.88 10 ILE B N 1
ATOM 2426 C CA . ILE B 1 10 ? -6.332 -1.877 -24.641 1 79.88 10 ILE B CA 1
ATOM 2427 C C . ILE B 1 10 ? -5.191 -0.935 -24.25 1 79.88 10 ILE B C 1
ATOM 2429 O O . ILE B 1 10 ? -5.203 -0.341 -23.172 1 79.88 10 ILE B O 1
ATOM 2433 N N . ALA B 1 11 ? -4.238 -0.815 -25.094 1 78.56 11 ALA B N 1
ATOM 2434 C CA . ALA B 1 11 ? -3.111 0.083 -24.844 1 78.56 11 ALA B CA 1
ATOM 2435 C C . ALA B 1 11 ? -3.586 1.522 -24.672 1 78.56 11 ALA B C 1
ATOM 2437 O O . ALA B 1 11 ? -3.152 2.219 -23.75 1 78.56 11 ALA B O 1
ATOM 2438 N N . ALA B 1 12 ? -4.461 1.85 -25.547 1 79.56 12 ALA B N 1
ATOM 2439 C CA . ALA B 1 12 ? -4.984 3.211 -25.5 1 79.56 12 ALA B CA 1
ATOM 2440 C C . ALA B 1 12 ? -5.773 3.449 -24.203 1 79.56 12 ALA B C 1
ATOM 2442 O O . ALA B 1 12 ? -5.68 4.52 -23.609 1 79.56 12 ALA B O 1
ATOM 2443 N N . ALA B 1 13 ? -6.492 2.447 -23.859 1 77.69 13 ALA B N 1
ATOM 2444 C CA . ALA B 1 13 ? -7.297 2.551 -22.656 1 77.69 13 ALA B CA 1
ATOM 2445 C C . ALA B 1 13 ? -6.414 2.619 -21.406 1 77.69 13 ALA B C 1
ATOM 2447 O O . ALA B 1 13 ? -6.719 3.35 -20.469 1 77.69 13 ALA B O 1
ATOM 2448 N N . THR B 1 14 ? -5.402 1.829 -21.438 1 72.06 14 THR B N 1
ATOM 2449 C CA . THR B 1 14 ? -4.477 1.728 -20.312 1 72.06 14 THR B CA 1
ATOM 2450 C C . THR B 1 14 ? -3.705 3.031 -20.141 1 72.06 14 THR B C 1
ATOM 2452 O O . THR B 1 14 ? -3.59 3.539 -19.016 1 72.06 14 THR B O 1
ATOM 2455 N N . HIS B 1 15 ? -3.205 3.504 -21.219 1 69.81 15 HIS B N 1
ATOM 2456 C CA . HIS B 1 15 ? -2.346 4.68 -21.172 1 69.81 15 HIS B CA 1
ATOM 2457 C C . HIS B 1 15 ? -3.168 5.965 -21.156 1 69.81 15 HIS B C 1
ATOM 2459 O O . HIS B 1 15 ? -2.666 7.02 -20.766 1 69.81 15 HIS B O 1
ATOM 2465 N N . GLN B 1 16 ? -4.336 5.766 -21.547 1 68.62 16 GLN B N 1
ATOM 2466 C CA . GLN B 1 16 ? -5.238 6.895 -21.734 1 68.62 16 GLN B CA 1
ATOM 2467 C C . GLN B 1 16 ? -4.57 8.008 -22.547 1 68.62 16 GLN B C 1
ATOM 2469 O O . GLN B 1 16 ? -4.781 9.188 -22.281 1 68.62 16 GLN B O 1
ATOM 2474 N N . HIS B 1 17 ? -3.576 7.652 -23.297 1 72.69 17 HIS B N 1
ATOM 2475 C CA . HIS B 1 17 ? -2.811 8.492 -24.203 1 72.69 17 HIS B CA 1
ATOM 2476 C C . HIS B 1 17 ? -2.428 7.734 -25.469 1 72.69 17 HIS B C 1
ATOM 2478 O O . HIS B 1 17 ? -1.675 6.758 -25.406 1 72.69 17 HIS B O 1
ATOM 2484 N N . PHE B 1 18 ? -2.949 8.305 -26.609 1 75.88 18 PHE B N 1
ATOM 2485 C CA . PHE B 1 18 ? -2.793 7.562 -27.859 1 75.88 18 PHE B CA 1
ATOM 2486 C C . PHE B 1 18 ? -1.324 7.477 -28.25 1 75.88 18 PHE B C 1
ATOM 2488 O O . PHE B 1 18 ? -0.872 6.441 -28.75 1 75.88 18 PHE B O 1
ATOM 2495 N N . THR B 1 19 ? -0.666 8.609 -27.875 1 75.44 19 THR B N 1
ATOM 2496 C CA . THR B 1 19 ? 0.738 8.586 -28.266 1 75.44 19 THR B CA 1
ATOM 2497 C C . THR B 1 19 ? 1.513 7.559 -27.438 1 75.44 19 THR B C 1
ATOM 2499 O O . THR B 1 19 ? 2.324 6.805 -27.984 1 75.44 19 THR B O 1
ATOM 2502 N N . ASN B 1 20 ? 1.205 7.566 -26.219 1 74.56 20 ASN B N 1
ATOM 2503 C CA . ASN B 1 20 ? 1.883 6.594 -25.359 1 74.56 20 ASN B CA 1
ATOM 2504 C C . ASN B 1 20 ? 1.464 5.164 -25.703 1 74.56 20 ASN B C 1
ATOM 2506 O O . ASN B 1 20 ? 2.289 4.25 -25.672 1 74.56 20 ASN B O 1
ATOM 2510 N N . ALA B 1 21 ? 0.265 5.098 -25.906 1 77.88 21 ALA B N 1
ATOM 2511 C CA . ALA B 1 21 ? -0.245 3.793 -26.328 1 77.88 21 ALA B CA 1
ATOM 2512 C C . ALA B 1 21 ? 0.412 3.336 -27.625 1 77.88 21 ALA B C 1
ATOM 2514 O O . ALA B 1 21 ? 0.773 2.166 -27.766 1 77.88 21 ALA B O 1
ATOM 2515 N N . ALA B 1 22 ? 0.597 4.234 -28.5 1 81.31 22 ALA B N 1
ATOM 2516 C CA . ALA B 1 22 ? 1.218 3.918 -29.781 1 81.31 22 ALA B CA 1
ATOM 2517 C C . ALA B 1 22 ? 2.666 3.477 -29.594 1 81.31 22 ALA B C 1
ATOM 2519 O O . ALA B 1 22 ? 3.123 2.533 -30.25 1 81.31 22 ALA B O 1
ATOM 2520 N N . LYS B 1 23 ? 3.303 4.16 -28.703 1 74.94 23 LYS B N 1
ATOM 2521 C CA . LYS B 1 23 ? 4.68 3.789 -28.391 1 74.94 23 LYS B CA 1
ATOM 2522 C C . LYS B 1 23 ? 4.758 2.369 -27.844 1 74.94 23 LYS B C 1
ATOM 2524 O O . LYS B 1 23 ? 5.602 1.578 -28.25 1 74.94 23 LYS B O 1
ATOM 2529 N N . GLU B 1 24 ? 3.84 2.115 -27.031 1 71.88 24 GLU B N 1
ATOM 2530 C CA . GLU B 1 24 ? 3.797 0.77 -26.469 1 71.88 24 GLU B CA 1
ATOM 2531 C C . GLU B 1 24 ? 3.527 -0.273 -27.547 1 71.88 24 GLU B C 1
ATOM 2533 O O . GLU B 1 24 ? 4.113 -1.357 -27.531 1 71.88 24 GLU B O 1
ATOM 2538 N N . ARG B 1 25 ? 2.74 0.083 -28.453 1 74.38 25 ARG B N 1
ATOM 2539 C CA . ARG B 1 25 ? 2.309 -0.84 -29.5 1 74.38 25 ARG B CA 1
ATOM 2540 C C . ARG B 1 25 ? 3.279 -0.828 -30.672 1 74.38 25 ARG B C 1
ATOM 2542 O O . ARG B 1 25 ? 3.131 -1.607 -31.609 1 74.38 25 ARG B O 1
ATOM 2549 N N . MET B 1 26 ? 4.258 0.07 -30.531 1 76.56 26 MET B N 1
ATOM 2550 C CA . MET B 1 26 ? 5.285 0.204 -31.562 1 76.56 26 MET B CA 1
ATOM 2551 C C . MET B 1 26 ? 4.656 0.516 -32.906 1 76.56 26 MET B C 1
ATOM 2553 O O . MET B 1 26 ? 5.008 -0.101 -33.938 1 76.56 26 MET B O 1
ATOM 2557 N N . ILE B 1 27 ? 3.699 1.384 -32.938 1 78.69 27 ILE B N 1
ATOM 2558 C CA . ILE B 1 27 ? 3.082 1.894 -34.156 1 78.69 27 ILE B CA 1
ATOM 2559 C C . ILE B 1 27 ? 2.943 3.412 -34.062 1 78.69 27 ILE B C 1
ATOM 2561 O O . ILE B 1 27 ? 3.203 4.004 -33 1 78.69 27 ILE B O 1
ATOM 2565 N N . SER B 1 28 ? 2.752 4.004 -35.188 1 81.75 28 SER B N 1
ATOM 2566 C CA . SER B 1 28 ? 2.549 5.449 -35.188 1 81.75 28 SER B CA 1
ATOM 2567 C C . SER B 1 28 ? 1.215 5.82 -34.562 1 81.75 28 SER B C 1
ATOM 2569 O O . SER B 1 28 ? 0.279 5.02 -34.562 1 81.75 28 SER B O 1
ATOM 2571 N N . GLN B 1 29 ? 1.265 6.957 -34 1 84.56 29 GLN B N 1
ATOM 2572 C CA . GLN B 1 29 ? 0.048 7.441 -33.344 1 84.56 29 GLN B CA 1
ATOM 2573 C C . GLN B 1 29 ? -1.111 7.504 -34.344 1 84.56 29 GLN B C 1
ATOM 2575 O O . GLN B 1 29 ? -2.229 7.09 -34.031 1 84.56 29 GLN B O 1
ATOM 2580 N N . PRO B 1 30 ? -0.935 7.98 -35.594 1 84.69 30 PRO B N 1
ATOM 2581 C CA . PRO B 1 30 ? -2.057 7.949 -36.562 1 84.69 30 PRO B CA 1
ATOM 2582 C C . PRO B 1 30 ? -2.547 6.535 -36.844 1 84.69 30 PRO B C 1
ATOM 2584 O O . PRO B 1 30 ? -3.75 6.312 -37 1 84.69 30 PRO B O 1
ATOM 2587 N N . ALA B 1 31 ? -1.656 5.637 -36.875 1 81.5 31 ALA B N 1
ATOM 2588 C CA . ALA B 1 31 ? -2.021 4.238 -37.125 1 81.5 31 ALA B CA 1
ATOM 2589 C C . ALA B 1 31 ? -2.869 3.705 -35.969 1 81.5 31 ALA B C 1
ATOM 2591 O O . ALA B 1 31 ? -3.855 2.998 -36.188 1 81.5 31 ALA B O 1
ATOM 2592 N N . LEU B 1 32 ? -2.473 4.012 -34.75 1 86.06 32 LEU B N 1
ATOM 2593 C CA . LEU B 1 32 ? -3.24 3.594 -33.594 1 86.06 32 LEU B CA 1
ATOM 2594 C C . LEU B 1 32 ? -4.629 4.227 -33.594 1 86.06 32 LEU B C 1
ATOM 2596 O O . LEU B 1 32 ? -5.625 3.545 -33.344 1 86.06 32 LEU B O 1
ATOM 2600 N N . SER B 1 33 ? -4.621 5.465 -33.938 1 86.31 33 SER B N 1
ATOM 2601 C CA . SER B 1 33 ? -5.891 6.18 -33.969 1 86.31 33 SER B CA 1
ATOM 2602 C C . SER B 1 33 ? -6.832 5.574 -35 1 86.31 33 SER B C 1
ATOM 2604 O O . SER B 1 33 ? -8.016 5.352 -34.719 1 86.31 33 SER B O 1
ATOM 2606 N N . ARG B 1 34 ? -6.34 5.305 -36.156 1 84.88 34 ARG B N 1
ATOM 2607 C CA . ARG B 1 34 ? -7.125 4.684 -37.219 1 84.88 34 ARG B CA 1
ATOM 2608 C C . ARG B 1 34 ? -7.637 3.311 -36.781 1 84.88 34 ARG B C 1
ATOM 2610 O O . ARG B 1 34 ? -8.773 2.943 -37.094 1 84.88 34 ARG B O 1
ATOM 2617 N N . SER B 1 35 ? -6.723 2.617 -36.156 1 84.12 35 SER B N 1
ATOM 2618 C CA . SER B 1 35 ? -7.094 1.296 -35.656 1 84.12 35 SER B CA 1
ATOM 2619 C C . SER B 1 35 ? -8.281 1.377 -34.688 1 84.12 35 SER B C 1
ATOM 2621 O O . SER B 1 35 ? -9.203 0.564 -34.781 1 84.12 35 SER B O 1
ATOM 2623 N N . ILE B 1 36 ? -8.273 2.336 -33.875 1 85.25 36 ILE B N 1
ATOM 2624 C CA . ILE B 1 36 ? -9.328 2.521 -32.906 1 85.25 36 ILE B CA 1
ATOM 2625 C C . ILE B 1 36 ? -10.625 2.93 -33.594 1 85.25 36 ILE B C 1
ATOM 2627 O O . ILE B 1 36 ? -11.703 2.422 -33.281 1 85.25 36 ILE B O 1
ATOM 2631 N N . ILE B 1 37 ? -10.5 3.803 -34.562 1 83.69 37 ILE B N 1
ATOM 2632 C CA . ILE B 1 37 ? -11.664 4.262 -35.312 1 83.69 37 ILE B CA 1
ATOM 2633 C C . ILE B 1 37 ? -12.305 3.082 -36.031 1 83.69 37 ILE B C 1
ATOM 2635 O O . ILE B 1 37 ? -13.531 2.922 -36.031 1 83.69 37 ILE B O 1
ATOM 2639 N N . ARG B 1 38 ? -11.531 2.307 -36.625 1 80.31 38 ARG B N 1
ATOM 2640 C CA . ARG B 1 38 ? -12.023 1.128 -37.312 1 80.31 38 ARG B CA 1
ATOM 2641 C C . ARG B 1 38 ? -12.734 0.179 -36.344 1 80.31 38 ARG B C 1
ATOM 2643 O O . ARG B 1 38 ? -13.781 -0.385 -36.688 1 80.31 38 ARG B O 1
ATOM 2650 N N . LEU B 1 39 ? -12.125 -0.004 -35.219 1 81.19 39 LEU B N 1
ATOM 2651 C CA . LEU B 1 39 ? -12.719 -0.861 -34.219 1 81.19 39 LEU B CA 1
ATOM 2652 C C . LEU B 1 39 ? -14.07 -0.312 -33.781 1 81.19 39 LEU B C 1
ATOM 2654 O O . LEU B 1 39 ? -15.039 -1.065 -33.625 1 81.19 39 LEU B O 1
ATOM 2658 N N . GLU B 1 40 ? -14.125 0.947 -33.562 1 84.69 40 GLU B N 1
ATOM 2659 C CA . GLU B 1 40 ? -15.367 1.601 -33.188 1 84.69 40 GLU B CA 1
ATOM 2660 C C . GLU B 1 40 ? -16.438 1.457 -34.25 1 84.69 40 GLU B C 1
ATOM 2662 O O . GLU B 1 40 ? -17.609 1.233 -33.969 1 84.69 40 GLU B O 1
ATOM 2667 N N . GLU B 1 41 ? -16.016 1.595 -35.5 1 78.94 41 GLU B N 1
ATOM 2668 C CA . GLU B 1 41 ? -16.922 1.423 -36.625 1 78.94 41 GLU B CA 1
ATOM 2669 C C . GLU B 1 41 ? -17.469 0.002 -36.688 1 78.94 41 GLU B C 1
ATOM 2671 O O . GLU B 1 41 ? -18.672 -0.194 -36.906 1 78.94 41 GLU B O 1
ATOM 2676 N N . GLU B 1 42 ? -16.609 -0.89 -36.469 1 76.94 42 GLU B N 1
ATOM 2677 C CA . GLU B 1 42 ? -17.047 -2.287 -36.5 1 76.94 42 GLU B CA 1
ATOM 2678 C C . GLU B 1 42 ? -18.016 -2.586 -35.344 1 76.94 42 GLU B C 1
ATOM 2680 O O . GLU B 1 42 ? -18.953 -3.359 -35.531 1 76.94 42 GLU B O 1
ATOM 2685 N N . LEU B 1 43 ? -17.703 -1.968 -34.219 1 77.44 43 LEU B N 1
ATOM 2686 C CA . LEU B 1 43 ? -18.516 -2.193 -33.031 1 77.44 43 LEU B CA 1
ATOM 2687 C C . LEU B 1 43 ? -19.797 -1.365 -33.094 1 77.44 43 LEU B C 1
ATOM 2689 O O . LEU B 1 43 ? -20.766 -1.66 -32.375 1 77.44 43 LEU B O 1
ATOM 2693 N N . GLY B 1 44 ? -19.812 -0.354 -33.969 1 76.06 44 GLY B N 1
ATOM 2694 C CA . GLY B 1 44 ? -20.953 0.531 -34.094 1 76.06 44 GLY B CA 1
ATOM 2695 C C . GLY B 1 44 ? -21.109 1.485 -32.938 1 76.06 44 GLY B C 1
ATOM 2696 O O . GLY B 1 44 ? -22.219 1.988 -32.688 1 76.06 44 GLY B O 1
ATOM 2697 N N . ALA B 1 45 ? -20.094 1.514 -32.125 1 77.81 45 ALA B N 1
ATOM 2698 C CA . ALA B 1 45 ? -20.141 2.398 -30.953 1 77.81 45 ALA B CA 1
ATOM 2699 C C . ALA B 1 45 ? -18.781 3.021 -30.703 1 77.81 45 ALA B C 1
ATOM 2701 O O . ALA B 1 45 ? -17.75 2.365 -30.859 1 77.81 45 ALA B O 1
ATOM 2702 N N . PRO B 1 46 ? -18.766 4.254 -30.266 1 80.81 46 PRO B N 1
ATOM 2703 C CA . PRO B 1 46 ? -17.484 4.852 -29.859 1 80.81 46 PRO B CA 1
ATOM 2704 C C . PRO B 1 46 ? -16.953 4.266 -28.562 1 80.81 46 PRO B C 1
ATOM 2706 O O . PRO B 1 46 ? -17.719 4.004 -27.625 1 80.81 46 PRO B O 1
ATOM 2709 N N . LEU B 1 47 ? -15.695 3.914 -28.672 1 82.19 47 LEU B N 1
ATOM 2710 C CA . LEU B 1 47 ? -15.062 3.344 -27.5 1 82.19 47 LEU B CA 1
ATOM 2711 C C . LEU B 1 47 ? -14.367 4.426 -26.672 1 82.19 47 LEU B C 1
ATOM 2713 O O . LEU B 1 47 ? -14.148 4.25 -25.469 1 82.19 47 LEU B O 1
ATOM 2717 N N . PHE B 1 48 ? -13.906 5.34 -27.422 1 83.38 48 PHE B N 1
ATOM 2718 C CA . PHE B 1 48 ? -13.281 6.488 -26.781 1 83.38 48 PHE B CA 1
ATOM 2719 C C . PHE B 1 48 ? -14.062 7.762 -27.062 1 83.38 48 PHE B C 1
ATOM 2721 O O . PHE B 1 48 ? -14.68 7.895 -28.125 1 83.38 48 PHE B O 1
ATOM 2728 N N . TYR B 1 49 ? -14.023 8.516 -26.172 1 70.69 49 TYR B N 1
ATOM 2729 C CA . TYR B 1 49 ? -14.555 9.844 -26.484 1 70.69 49 TYR B CA 1
ATOM 2730 C C . TYR B 1 49 ? -13.641 10.602 -27.422 1 70.69 49 TYR B C 1
ATOM 2732 O O . TYR B 1 49 ? -12.422 10.617 -27.234 1 70.69 49 TYR B O 1
ATOM 2740 N N . ARG B 1 50 ? -14.039 10.805 -28.734 1 62.38 50 ARG B N 1
ATOM 2741 C CA . ARG B 1 50 ? -13.258 11.43 -29.797 1 62.38 50 ARG B CA 1
ATOM 2742 C C . ARG B 1 50 ? -13.086 12.922 -29.531 1 62.38 50 ARG B C 1
ATOM 2744 O O . ARG B 1 50 ? -12.172 13.547 -30.062 1 62.38 50 ARG B O 1
ATOM 2751 N N . GLU B 1 51 ? -13.977 13.477 -29.078 1 53.53 51 GLU B N 1
ATOM 2752 C CA . GLU B 1 51 ? -14.062 14.93 -29.078 1 53.53 51 GLU B CA 1
ATOM 2753 C C . GLU B 1 51 ? -13.156 15.547 -28.031 1 53.53 51 GLU B C 1
ATOM 2755 O O . GLU B 1 51 ? -13.055 16.766 -27.906 1 53.53 51 GLU B O 1
ATOM 2760 N N . THR B 1 52 ? -12.461 14.688 -27.312 1 49.44 52 THR B N 1
ATOM 2761 C CA . THR B 1 52 ? -11.617 15.281 -26.281 1 49.44 52 THR B CA 1
ATOM 2762 C C . THR B 1 52 ? -10.148 14.914 -26.5 1 49.44 52 THR B C 1
ATOM 2764 O O . THR B 1 52 ? -9.852 13.891 -27.109 1 49.44 52 THR B O 1
ATOM 2767 N N . LYS B 1 53 ? -9.109 15.695 -26.297 1 52.16 53 LYS B N 1
ATOM 2768 C CA . LYS B 1 53 ? -7.668 15.477 -26.422 1 52.16 53 LYS B CA 1
ATOM 2769 C C . LYS B 1 53 ? -7.203 14.336 -25.531 1 52.16 53 LYS B C 1
ATOM 2771 O O . LYS B 1 53 ? -6.188 13.695 -25.797 1 52.16 53 LYS B O 1
ATOM 2776 N N . ALA B 1 54 ? -7.863 14.062 -24.516 1 56.09 54 ALA B N 1
ATOM 2777 C CA . ALA B 1 54 ? -7.469 12.953 -23.656 1 56.09 54 ALA B CA 1
ATOM 2778 C C . ALA B 1 54 ? -8.18 11.664 -24.062 1 56.09 54 ALA B C 1
ATOM 2780 O O . ALA B 1 54 ? -9.367 11.68 -24.391 1 56.09 54 ALA B O 1
ATOM 2781 N N . VAL B 1 55 ? -7.508 10.57 -24.125 1 64.19 55 VAL B N 1
ATOM 2782 C CA . VAL B 1 55 ? -8 9.242 -24.469 1 64.19 55 VAL B CA 1
ATOM 2783 C C . VAL B 1 55 ? -8.742 8.641 -23.281 1 64.19 55 VAL B C 1
ATOM 2785 O O . VAL B 1 55 ? -8.125 8.273 -22.281 1 64.19 55 VAL B O 1
ATOM 2788 N N . ARG B 1 56 ? -10.164 8.891 -23.281 1 72.06 56 ARG B N 1
ATOM 2789 C CA . ARG B 1 56 ? -11.016 8.305 -22.25 1 72.06 56 ARG B CA 1
ATOM 2790 C C . ARG B 1 56 ? -12 7.312 -22.844 1 72.06 56 ARG B C 1
ATOM 2792 O O . ARG B 1 56 ? -12.539 7.543 -23.938 1 72.06 56 ARG B O 1
ATOM 2799 N N . LEU B 1 57 ? -12.336 6.316 -21.969 1 75.5 57 LEU B N 1
ATOM 2800 C CA . LEU B 1 57 ? -13.227 5.262 -22.438 1 75.5 57 LEU B CA 1
ATOM 2801 C C . LEU B 1 57 ? -14.68 5.688 -22.312 1 75.5 57 LEU B C 1
ATOM 2803 O O . LEU B 1 57 ? -15.062 6.34 -21.344 1 75.5 57 LEU B O 1
ATOM 2807 N N . THR B 1 58 ? -15.523 5.488 -23.312 1 71.69 58 THR B N 1
ATOM 2808 C CA . THR B 1 58 ? -16.984 5.539 -23.203 1 71.69 58 THR B CA 1
ATOM 2809 C C . THR B 1 58 ? -17.484 4.395 -22.328 1 71.69 58 THR B C 1
ATOM 2811 O O . THR B 1 58 ? -16.719 3.529 -21.906 1 71.69 58 THR B O 1
ATOM 2814 N N . ARG B 1 59 ? -18.781 4.473 -21.922 1 67.69 59 ARG B N 1
ATOM 2815 C CA . ARG B 1 59 ? -19.375 3.336 -21.234 1 67.69 59 ARG B CA 1
ATOM 2816 C C . ARG B 1 59 ? -19.188 2.051 -22.031 1 67.69 59 ARG B C 1
ATOM 2818 O O . ARG B 1 59 ? -18.875 1.002 -21.469 1 67.69 59 ARG B O 1
ATOM 2825 N N . HIS B 1 60 ? -19.469 2.242 -23.266 1 71 60 HIS B N 1
ATOM 2826 C CA . HIS B 1 60 ? -19.234 1.108 -24.156 1 71 60 HIS B CA 1
ATOM 2827 C C . HIS B 1 60 ? -17.766 0.7 -24.156 1 71 60 HIS B C 1
ATOM 2829 O O . HIS B 1 60 ? -17.453 -0.49 -24.203 1 71 60 HIS B O 1
ATOM 2835 N N . GLY B 1 61 ? -16.953 1.768 -24.062 1 76.81 61 GLY B N 1
ATOM 2836 C CA . GLY B 1 61 ? -15.523 1.499 -24 1 76.81 61 GLY B CA 1
ATOM 2837 C C . GLY B 1 61 ? -15.117 0.736 -22.766 1 76.81 61 GLY B C 1
ATOM 2838 O O . GLY B 1 61 ? -14.32 -0.205 -22.828 1 76.81 61 GLY B O 1
ATOM 2839 N N . GLU B 1 62 ? -15.703 1.05 -21.75 1 70.75 62 GLU B N 1
ATOM 2840 C CA . GLU B 1 62 ? -15.422 0.366 -20.484 1 70.75 62 GLU B CA 1
ATOM 2841 C C . GLU B 1 62 ? -15.883 -1.089 -20.531 1 70.75 62 GLU B C 1
ATOM 2843 O O . GLU B 1 62 ? -15.156 -1.989 -20.125 1 70.75 62 GLU B O 1
ATOM 2848 N N . GLN B 1 63 ? -17.078 -1.22 -21.031 1 66.38 63 GLN B N 1
ATOM 2849 C CA . GLN B 1 63 ? -17.625 -2.568 -21.156 1 66.38 63 GLN B CA 1
ATOM 2850 C C . GLN B 1 63 ? -16.797 -3.408 -22.125 1 66.38 63 GLN B C 1
ATOM 2852 O O . GLN B 1 63 ? -16.5 -4.574 -21.844 1 66.38 63 GLN B O 1
ATOM 2857 N N . PHE B 1 64 ? -16.5 -2.727 -23.203 1 75.25 64 PHE B N 1
ATOM 2858 C CA . PHE B 1 64 ? -15.719 -3.451 -24.203 1 75.25 64 PHE B CA 1
ATOM 2859 C C . PHE B 1 64 ? -14.312 -3.746 -23.688 1 75.25 64 PHE B C 1
ATOM 2861 O O . PHE B 1 64 ? -13.742 -4.793 -24 1 75.25 64 PHE B O 1
ATOM 2868 N N . LEU B 1 65 ? -13.852 -2.762 -22.906 1 76.62 65 LEU B N 1
ATOM 2869 C CA . LEU B 1 65 ? -12.516 -2.975 -22.359 1 76.62 65 LEU B CA 1
ATOM 2870 C C . LEU B 1 65 ? -12.469 -4.234 -21.5 1 76.62 65 LEU B C 1
ATOM 2872 O O . LEU B 1 65 ? -11.531 -5.027 -21.609 1 76.62 65 LEU B O 1
ATOM 2876 N N . ILE B 1 66 ? -13.461 -4.418 -20.844 1 66.19 66 ILE B N 1
ATOM 2877 C CA . ILE B 1 66 ? -13.562 -5.617 -20.031 1 66.19 66 ILE B CA 1
ATOM 2878 C C . ILE B 1 66 ? -13.539 -6.859 -20.906 1 66.19 66 ILE B C 1
ATOM 2880 O O . ILE B 1 66 ? -12.75 -7.777 -20.688 1 66.19 66 ILE B O 1
ATOM 2884 N N . LYS B 1 67 ? -14.312 -6.785 -21.875 1 67.12 67 LYS B N 1
ATOM 2885 C CA . LYS B 1 67 ? -14.43 -7.926 -22.781 1 67.12 67 LYS B CA 1
ATOM 2886 C C . LYS B 1 67 ? -13.164 -8.102 -23.625 1 67.12 67 LYS B C 1
ATOM 2888 O O . LYS B 1 67 ? -12.742 -9.227 -23.891 1 67.12 67 LYS B O 1
ATOM 2893 N N . ALA B 1 68 ? -12.648 -6.957 -24.031 1 74.31 68 ALA B N 1
ATOM 2894 C CA . ALA B 1 68 ? -11.422 -6.996 -24.828 1 74.31 68 ALA B CA 1
ATOM 2895 C C . ALA B 1 68 ? -10.273 -7.617 -24.031 1 74.31 68 ALA B C 1
ATOM 2897 O O . ALA B 1 68 ? -9.547 -8.469 -24.547 1 74.31 68 ALA B O 1
ATOM 2898 N N . LYS B 1 69 ? -10.211 -7.152 -22.844 1 71.25 69 LYS B N 1
ATOM 2899 C CA . LYS B 1 69 ? -9.156 -7.703 -22 1 71.25 69 LYS B CA 1
ATOM 2900 C C . LYS B 1 69 ? -9.398 -9.188 -21.719 1 71.25 69 LYS B C 1
ATOM 2902 O O . LYS B 1 69 ? -8.453 -9.984 -21.734 1 71.25 69 LYS B O 1
ATOM 2907 N N . GLN B 1 70 ? -10.602 -9.508 -21.562 1 65.12 70 GLN B N 1
ATOM 2908 C CA . GLN B 1 70 ? -10.953 -10.914 -21.375 1 65.12 70 GLN B CA 1
ATOM 2909 C C . GLN B 1 70 ? -10.617 -11.742 -22.609 1 65.12 70 GLN B C 1
ATOM 2911 O O . GLN B 1 70 ? -10.086 -12.852 -22.5 1 65.12 70 GLN B O 1
ATOM 2916 N N . ALA B 1 71 ? -10.961 -11.133 -23.656 1 63.16 71 ALA B N 1
ATOM 2917 C CA . ALA B 1 71 ? -10.688 -11.828 -24.906 1 63.16 71 ALA B CA 1
ATOM 2918 C C . ALA B 1 71 ? -9.188 -12.016 -25.125 1 63.16 71 ALA B C 1
ATOM 2920 O O . ALA B 1 71 ? -8.742 -13.094 -25.5 1 63.16 71 ALA B O 1
ATOM 2921 N N . ARG B 1 72 ? -8.523 -10.945 -24.906 1 66.25 72 ARG B N 1
ATOM 2922 C CA . ARG B 1 72 ? -7.082 -11.031 -25.078 1 66.25 72 ARG B CA 1
ATOM 2923 C C . ARG B 1 72 ? -6.461 -12.047 -24.125 1 66.25 72 ARG B C 1
ATOM 2925 O O . ARG B 1 72 ? -5.57 -12.805 -24.516 1 66.25 72 ARG B O 1
ATOM 2932 N N . ARG B 1 73 ? -6.938 -12 -23.078 1 63.53 73 ARG B N 1
ATOM 2933 C CA . ARG B 1 73 ? -6.484 -12.992 -22.109 1 63.53 73 ARG B CA 1
ATOM 2934 C C . ARG B 1 73 ? -6.816 -14.406 -22.562 1 63.53 73 ARG B C 1
ATOM 2936 O O . ARG B 1 73 ? -5.98 -15.312 -22.469 1 63.53 73 ARG B O 1
ATOM 2943 N N . ALA B 1 74 ? -8 -14.492 -22.969 1 59.31 74 ALA B N 1
ATOM 2944 C CA . ALA B 1 74 ? -8.414 -15.805 -23.469 1 59.31 74 ALA B CA 1
ATOM 2945 C C . ALA B 1 74 ? -7.535 -16.25 -24.625 1 59.31 74 ALA B C 1
ATOM 2947 O O . ALA B 1 74 ? -7.137 -17.422 -24.703 1 59.31 74 ALA B O 1
ATOM 2948 N N . LEU B 1 75 ? -7.316 -15.32 -25.484 1 57.97 75 LEU B N 1
ATOM 2949 C CA . LEU B 1 75 ? -6.461 -15.633 -26.625 1 57.97 75 LEU B CA 1
ATOM 2950 C C . LEU B 1 75 ? -5.051 -15.992 -26.156 1 57.97 75 LEU B C 1
ATOM 2952 O O . LEU B 1 75 ? -4.457 -16.953 -26.656 1 57.97 75 LEU B O 1
ATOM 2956 N N . ASN B 1 76 ? -4.586 -15.18 -25.281 1 56.69 76 ASN B N 1
ATOM 2957 C CA . ASN B 1 76 ? -3.26 -15.477 -24.75 1 56.69 76 ASN B CA 1
ATOM 2958 C C . ASN B 1 76 ? -3.229 -16.828 -24.047 1 56.69 76 ASN B C 1
ATOM 2960 O O . ASN B 1 76 ? -2.266 -17.594 -24.203 1 56.69 76 ASN B O 1
ATOM 2964 N N . GLU B 1 77 ? -4.258 -16.969 -23.375 1 56.5 77 GLU B N 1
ATOM 2965 C CA . GLU B 1 77 ? -4.402 -18.281 -22.734 1 56.5 77 GLU B CA 1
ATOM 2966 C C . GLU B 1 77 ? -4.453 -19.391 -23.766 1 56.5 77 GLU B C 1
ATOM 2968 O O . GLU B 1 77 ? -3.865 -20.453 -23.578 1 56.5 77 GLU B O 1
ATOM 2973 N N . GLY B 1 78 ? -5.27 -19.141 -24.734 1 52.91 78 GLY B N 1
ATOM 2974 C CA . GLY B 1 78 ? -5.328 -20.109 -25.812 1 52.91 78 GLY B CA 1
ATOM 2975 C C . GLY B 1 78 ? -3.975 -20.375 -26.438 1 52.91 78 GLY B C 1
ATOM 2976 O O . GLY B 1 78 ? -3.609 -21.531 -26.672 1 52.91 78 GLY B O 1
ATOM 2977 N N . VAL B 1 79 ? -3.41 -19.25 -26.781 1 50.56 79 VAL B N 1
ATOM 2978 C CA . VAL B 1 79 ? -2.078 -19.391 -27.359 1 50.56 79 VAL B CA 1
ATOM 2979 C C . VAL B 1 79 ? -1.173 -20.156 -26.391 1 50.56 79 VAL B C 1
ATOM 2981 O O . VAL B 1 79 ? -0.432 -21.047 -26.797 1 50.56 79 VAL B O 1
ATOM 2984 N N . GLU B 1 80 ? -1.318 -19.672 -25.203 1 50.16 80 GLU B N 1
ATOM 2985 C CA . GLU B 1 80 ? -0.52 -20.359 -24.188 1 50.16 80 GLU B CA 1
ATOM 2986 C C . GLU B 1 80 ? -0.94 -21.812 -24.047 1 50.16 80 GLU B C 1
ATOM 2988 O O . GLU B 1 80 ? -0.098 -22.688 -23.844 1 50.16 80 GLU B O 1
ATOM 2993 N N . GLN B 1 81 ? -2.215 -21.875 -24.078 1 47.72 81 GLN B N 1
ATOM 2994 C CA . GLN B 1 81 ? -2.723 -23.234 -24.016 1 47.72 81 GLN B CA 1
ATOM 2995 C C . GLN B 1 81 ? -2.223 -24.062 -25.203 1 47.72 81 GLN B C 1
ATOM 2997 O O . GLN B 1 81 ? -1.876 -25.234 -25.062 1 47.72 81 GLN B O 1
ATOM 3002 N N . VAL B 1 82 ? -2.473 -23.422 -26.344 1 46.16 82 VAL B N 1
ATOM 3003 C CA . VAL B 1 82 ? -1.995 -24.125 -27.531 1 46.16 82 VAL B CA 1
ATOM 3004 C C . VAL B 1 82 ? -0.488 -24.359 -27.422 1 46.16 82 VAL B C 1
ATOM 3006 O O . VAL B 1 82 ? 0.012 -25.422 -27.781 1 46.16 82 VAL B O 1
ATOM 3009 N N . LYS B 1 83 ? 0.01 -23.203 -27.172 1 43.97 83 LYS B N 1
ATOM 3010 C CA . LYS B 1 83 ? 1.447 -23.391 -26.984 1 43.97 83 LYS B CA 1
ATOM 3011 C C . LYS B 1 83 ? 1.743 -24.312 -25.812 1 43.97 83 LYS B C 1
ATOM 3013 O O . LYS B 1 83 ? 2.686 -25.109 -25.875 1 43.97 83 LYS B O 1
ATOM 3018 N N . LYS B 1 84 ? 1.014 -23.828 -24.781 1 44.22 84 LYS B N 1
ATOM 3019 C CA . LYS B 1 84 ? 1.213 -24.641 -23.594 1 44.22 84 LYS B CA 1
ATOM 3020 C C . LYS B 1 84 ? 0.37 -25.922 -23.656 1 44.22 84 LYS B C 1
ATOM 3022 O O . LYS B 1 84 ? 0.252 -26.641 -22.656 1 44.22 84 LYS B O 1
ATOM 3027 N N . ASN B 1 85 ? -0.606 -26.109 -24.453 1 41.22 85 ASN B N 1
ATOM 3028 C CA . ASN B 1 85 ? -0.82 -27.547 -24.25 1 41.22 85 ASN B CA 1
ATOM 3029 C C . ASN B 1 85 ? 0.467 -28.25 -23.844 1 41.22 85 ASN B C 1
ATOM 3031 O O . ASN B 1 85 ? 0.506 -29.484 -23.766 1 41.22 85 ASN B O 1
ATOM 3035 N N . MET B 1 86 ? 1.55 -27.734 -24.078 1 40.22 86 MET B N 1
ATOM 3036 C CA . MET B 1 86 ? 2.623 -28.438 -23.391 1 40.22 86 MET B CA 1
ATOM 3037 C C . MET B 1 86 ? 2.43 -28.375 -21.875 1 40.22 86 MET B C 1
ATOM 3039 O O . MET B 1 86 ? 1.669 -27.547 -21.391 1 40.22 86 MET B O 1
ATOM 3043 N N . SER B 1 87 ? 3.471 -28.859 -20.844 1 45.28 87 SER B N 1
ATOM 3044 C CA . SER B 1 87 ? 3.584 -29.391 -19.484 1 45.28 87 SER B CA 1
ATOM 3045 C C . SER B 1 87 ? 3.205 -28.344 -18.438 1 45.28 87 SER B C 1
ATOM 3047 O O . SER B 1 87 ? 3.486 -27.156 -18.625 1 45.28 87 SER B O 1
ATOM 3049 N N . LEU B 1 88 ? 1.889 -28.547 -17.609 1 54.59 88 LEU B N 1
ATOM 3050 C CA . LEU B 1 88 ? 1.615 -28.047 -16.266 1 54.59 88 LEU B CA 1
ATOM 3051 C C . LEU B 1 88 ? 2.863 -27.406 -15.664 1 54.59 88 LEU B C 1
ATOM 3053 O O . LEU B 1 88 ? 2.779 -26.719 -14.648 1 54.59 88 LEU B O 1
ATOM 3057 N N . GLU B 1 89 ? 3.998 -27.656 -16.359 1 62.09 89 GLU B N 1
ATOM 3058 C CA . GLU B 1 89 ? 5.285 -27.297 -15.766 1 62.09 89 GLU B CA 1
ATOM 3059 C C . GLU B 1 89 ? 5.613 -25.828 -15.992 1 62.09 89 GLU B C 1
ATOM 3061 O O . GLU B 1 89 ? 6.5 -25.281 -15.336 1 62.09 89 GLU B O 1
ATOM 3066 N N . HIS B 1 90 ? 4.559 -25.078 -16.891 1 67.12 90 HIS B N 1
ATOM 3067 C CA . HIS B 1 90 ? 4.863 -23.688 -17.188 1 67.12 90 HIS B CA 1
ATOM 3068 C C . HIS B 1 90 ? 3.604 -22.828 -17.172 1 67.12 90 HIS B C 1
ATOM 3070 O O . HIS B 1 90 ? 2.488 -23.359 -17.188 1 67.12 90 HIS B O 1
ATOM 3076 N N . GLY B 1 91 ? 3.545 -21.5 -16.797 1 79.56 91 GLY B N 1
ATOM 3077 C CA . GLY B 1 91 ? 2.436 -20.562 -16.812 1 79.56 91 GLY B CA 1
ATOM 3078 C C . GLY B 1 91 ? 2.625 -19.391 -15.875 1 79.56 91 GLY B C 1
ATOM 3079 O O . GLY B 1 91 ? 3.543 -19.391 -15.055 1 79.56 91 GLY B O 1
ATOM 3080 N N . GLU B 1 92 ? 1.741 -18.469 -16.203 1 85.88 92 GLU B N 1
ATOM 3081 C CA . GLU B 1 92 ? 1.728 -17.281 -15.352 1 85.88 92 GLU B CA 1
ATOM 3082 C C . GLU B 1 92 ? 0.396 -17.141 -14.617 1 85.88 92 GLU B C 1
ATOM 3084 O O . GLU B 1 92 ? -0.667 -17.328 -15.211 1 85.88 92 GLU B O 1
ATOM 3089 N N . ILE B 1 93 ? 0.453 -16.969 -13.367 1 91.5 93 ILE B N 1
ATOM 3090 C CA . ILE B 1 93 ? -0.731 -16.781 -12.539 1 91.5 93 ILE B CA 1
ATOM 3091 C C . ILE B 1 93 ? -0.766 -15.359 -12 1 91.5 93 ILE B C 1
ATOM 3093 O O . ILE B 1 93 ? 0.207 -14.883 -11.406 1 91.5 93 ILE B O 1
ATOM 3097 N N . SER B 1 94 ? -1.834 -14.641 -12.227 1 91.94 94 SER B N 1
ATOM 3098 C CA . SER B 1 94 ? -2.014 -13.297 -11.688 1 91.94 94 SER B CA 1
ATOM 3099 C C . SER B 1 94 ? -2.963 -13.297 -10.492 1 91.94 94 SER B C 1
ATOM 3101 O O . SER B 1 94 ? -4.105 -13.75 -10.602 1 91.94 94 SER B O 1
ATOM 3103 N N . VAL B 1 95 ? -2.43 -12.758 -9.375 1 95.06 95 VAL B N 1
ATOM 3104 C CA . VAL B 1 95 ? -3.211 -12.797 -8.141 1 95.06 95 VAL B CA 1
ATOM 3105 C C . VAL B 1 95 ? -3.279 -11.406 -7.523 1 95.06 95 VAL B C 1
ATOM 3107 O O . VAL B 1 95 ? -2.252 -10.75 -7.344 1 95.06 95 VAL B O 1
ATOM 3110 N N . SER B 1 96 ? -4.461 -10.961 -7.266 1 94.56 96 SER B N 1
ATOM 3111 C CA . SER B 1 96 ? -4.656 -9.773 -6.438 1 94.56 96 SER B CA 1
ATOM 3112 C C . SER B 1 96 ? -5.055 -10.148 -5.016 1 94.56 96 SER B C 1
ATOM 3114 O O . SER B 1 96 ? -5.824 -11.094 -4.809 1 94.56 96 SER B O 1
ATOM 3116 N N . PHE B 1 97 ? -4.43 -9.461 -4.059 1 93.31 97 PHE B N 1
ATOM 3117 C CA . PHE B 1 97 ? -4.73 -9.852 -2.689 1 93.31 97 PHE B CA 1
ATOM 3118 C C . PHE B 1 97 ? -4.535 -8.68 -1.735 1 93.31 97 PHE B C 1
ATOM 3120 O O . PHE B 1 97 ? -3.879 -7.695 -2.08 1 93.31 97 PHE B O 1
ATOM 3127 N N . LEU B 1 98 ? -5.094 -8.852 -0.573 1 91 98 LEU B N 1
ATOM 3128 C CA . LEU B 1 98 ? -5.031 -7.832 0.469 1 91 98 LEU B CA 1
ATOM 3129 C C . LEU B 1 98 ? -3.613 -7.699 1.016 1 91 98 LEU B C 1
ATOM 3131 O O . LEU B 1 98 ? -2.896 -8.695 1.14 1 91 98 LEU B O 1
ATOM 3135 N N . HIS B 1 99 ? -3.354 -6.504 1.517 1 87 99 HIS B N 1
ATOM 3136 C CA . HIS B 1 99 ? -2.049 -6.23 2.107 1 87 99 HIS B CA 1
ATOM 3137 C C . HIS B 1 99 ? -1.785 -7.129 3.309 1 87 99 HIS B C 1
ATOM 3139 O O . HIS B 1 99 ? -0.661 -7.598 3.506 1 87 99 HIS B O 1
ATOM 3145 N N . THR B 1 100 ? -2.738 -7.414 4.094 1 88.44 100 THR B N 1
ATOM 3146 C CA . THR B 1 100 ? -2.598 -8.211 5.309 1 88.44 100 THR B CA 1
ATOM 3147 C C . THR B 1 100 ? -2.174 -9.633 4.977 1 88.44 100 THR B C 1
ATOM 3149 O O . THR B 1 100 ? -1.632 -10.344 5.828 1 88.44 100 THR B O 1
ATOM 3152 N N . LEU B 1 101 ? -2.381 -10.023 3.76 1 90 101 LEU B N 1
ATOM 3153 C CA . LEU B 1 101 ? -2.055 -11.391 3.367 1 90 101 LEU B CA 1
ATOM 3154 C C . LEU B 1 101 ? -0.645 -11.469 2.793 1 90 101 LEU B C 1
ATOM 3156 O O . LEU B 1 101 ? -0.132 -12.562 2.543 1 90 101 LEU B O 1
ATOM 3160 N N . GLY B 1 102 ? -0.064 -10.328 2.615 1 89.81 102 GLY B N 1
ATOM 3161 C CA . GLY B 1 102 ? 1.224 -10.273 1.94 1 89.81 102 GLY B CA 1
ATOM 3162 C C . GLY B 1 102 ? 2.396 -10.523 2.869 1 89.81 102 GLY B C 1
ATOM 3163 O O . GLY B 1 102 ? 3.514 -10.773 2.414 1 89.81 102 GLY B O 1
ATOM 3164 N N . LEU B 1 103 ? 2.145 -10.523 4.125 1 86.69 103 LEU B N 1
ATOM 3165 C CA . LEU B 1 103 ? 3.223 -10.672 5.098 1 86.69 103 LEU B CA 1
ATOM 3166 C C . LEU B 1 103 ? 3.697 -12.117 5.164 1 86.69 103 LEU B C 1
ATOM 3168 O O . LEU B 1 103 ? 4.902 -12.383 5.18 1 86.69 103 LEU B O 1
ATOM 3172 N N . ARG B 1 104 ? 2.764 -12.969 5.188 1 85.62 104 ARG B N 1
ATOM 3173 C CA . ARG B 1 104 ? 3.148 -14.352 5.441 1 85.62 104 ARG B CA 1
ATOM 3174 C C . ARG B 1 104 ? 2.332 -15.312 4.586 1 85.62 104 ARG B C 1
ATOM 3176 O O . ARG B 1 104 ? 2.893 -16.141 3.857 1 85.62 104 ARG B O 1
ATOM 3183 N N . LEU B 1 105 ? 1.114 -15.133 4.586 1 88.12 105 LEU B N 1
ATOM 3184 C CA . LEU B 1 105 ? 0.23 -16.141 4.008 1 88.12 105 LEU B CA 1
ATOM 3185 C C . LEU B 1 105 ? 0.49 -16.297 2.512 1 88.12 105 LEU B C 1
ATOM 3187 O O . LEU B 1 105 ? 0.769 -17.391 2.037 1 88.12 105 LEU B O 1
ATOM 3191 N N . MET B 1 106 ? 0.44 -15.25 1.77 1 93 106 MET B N 1
ATOM 3192 C CA . MET B 1 106 ? 0.617 -15.328 0.323 1 93 106 MET B CA 1
ATOM 3193 C C . MET B 1 106 ? 2.025 -15.797 -0.028 1 93 106 MET B C 1
ATOM 3195 O O . MET B 1 106 ? 2.201 -16.688 -0.868 1 93 106 MET B O 1
ATOM 3199 N N . PRO B 1 107 ? 3.043 -15.242 0.636 1 94.38 107 PRO B N 1
ATOM 3200 C CA . PRO B 1 107 ? 4.398 -15.727 0.375 1 94.38 107 PRO B CA 1
ATOM 3201 C C . PRO B 1 107 ? 4.547 -17.234 0.625 1 94.38 107 PRO B C 1
ATOM 3203 O O . PRO B 1 107 ? 5.152 -17.938 -0.185 1 94.38 107 PRO B O 1
ATOM 3206 N N . GLN B 1 108 ? 3.982 -17.688 1.678 1 92.44 108 GLN B N 1
ATOM 3207 C CA . GLN B 1 108 ? 4.082 -19.109 2 1 92.44 108 GLN B CA 1
ATOM 3208 C C . GLN B 1 108 ? 3.314 -19.969 0.992 1 92.44 108 GLN B C 1
ATOM 3210 O O . GLN B 1 108 ? 3.789 -21.016 0.572 1 92.44 108 GLN B O 1
ATOM 3215 N N . LEU B 1 109 ? 2.15 -19.484 0.664 1 94.38 109 LEU B N 1
ATOM 3216 C CA . LEU B 1 109 ? 1.337 -20.188 -0.327 1 94.38 109 LEU B CA 1
ATOM 3217 C C . LEU B 1 109 ? 2.086 -20.312 -1.649 1 94.38 109 LEU B C 1
ATOM 3219 O O . LEU B 1 109 ? 2.107 -21.391 -2.25 1 94.38 109 LEU B O 1
ATOM 3223 N N . ILE B 1 110 ? 2.674 -19.25 -2.109 1 95.75 110 ILE B N 1
ATOM 3224 C CA . ILE B 1 110 ? 3.404 -19.234 -3.371 1 95.75 110 ILE B CA 1
ATOM 3225 C C . ILE B 1 110 ? 4.633 -20.141 -3.271 1 95.75 110 ILE B C 1
ATOM 3227 O O . ILE B 1 110 ? 4.918 -20.906 -4.188 1 95.75 110 ILE B O 1
ATOM 3231 N N . ALA B 1 111 ? 5.359 -20.047 -2.16 1 95.44 111 ALA B N 1
ATOM 3232 C CA . ALA B 1 111 ? 6.57 -20.844 -1.972 1 95.44 111 ALA B CA 1
ATOM 3233 C C . ALA B 1 111 ? 6.258 -22.344 -2.035 1 95.44 111 ALA B C 1
ATOM 3235 O O . ALA B 1 111 ? 6.957 -23.094 -2.715 1 95.44 111 ALA B O 1
ATOM 3236 N N . GLU B 1 112 ? 5.238 -22.734 -1.347 1 94.88 112 GLU B N 1
ATOM 3237 C CA . GLU B 1 112 ? 4.859 -24.156 -1.318 1 94.88 112 GLU B CA 1
ATOM 3238 C C . GLU B 1 112 ? 4.367 -24.625 -2.686 1 94.88 112 GLU B C 1
ATOM 3240 O O . GLU B 1 112 ? 4.637 -25.75 -3.094 1 94.88 112 GLU B O 1
ATOM 3245 N N . PHE B 1 113 ? 3.641 -23.781 -3.377 1 95.62 113 PHE B N 1
ATOM 3246 C CA . PHE B 1 113 ? 3.154 -24.125 -4.707 1 95.62 113 PHE B CA 1
ATOM 3247 C C . PHE B 1 113 ? 4.312 -24.281 -5.688 1 95.62 113 PHE B C 1
ATOM 3249 O O . PHE B 1 113 ? 4.316 -25.188 -6.516 1 95.62 113 PHE B O 1
ATOM 3256 N N . LYS B 1 114 ? 5.262 -23.391 -5.582 1 93.88 114 LYS B N 1
ATOM 3257 C CA . LYS B 1 114 ? 6.395 -23.391 -6.504 1 93.88 114 LYS B CA 1
ATOM 3258 C C . LYS B 1 114 ? 7.289 -24.609 -6.277 1 93.88 114 LYS B C 1
ATOM 3260 O O . LYS B 1 114 ? 8.062 -24.984 -7.16 1 93.88 114 LYS B O 1
ATOM 3265 N N . LYS B 1 115 ? 7.297 -25.188 -5.109 1 93.25 115 LYS B N 1
ATOM 3266 C CA . LYS B 1 115 ? 7.992 -26.453 -4.891 1 93.25 115 LYS B CA 1
ATOM 3267 C C . LYS B 1 115 ? 7.434 -27.547 -5.789 1 93.25 115 LYS B C 1
ATOM 3269 O O . LYS B 1 115 ? 8.172 -28.422 -6.242 1 93.25 115 LYS B O 1
ATOM 3274 N N . LEU B 1 116 ? 6.133 -27.516 -6.027 1 91.62 116 LEU B N 1
ATOM 3275 C CA . LEU B 1 116 ? 5.445 -28.5 -6.859 1 91.62 116 LEU B CA 1
ATOM 3276 C C . LEU B 1 116 ? 5.527 -28.109 -8.336 1 91.62 116 LEU B C 1
ATOM 3278 O O . LEU B 1 116 ? 5.613 -28.984 -9.203 1 91.62 116 LEU B O 1
ATOM 3282 N N . TYR B 1 117 ? 5.477 -26.812 -8.547 1 91.75 117 TYR B N 1
ATOM 3283 C CA . TYR B 1 117 ? 5.48 -26.281 -9.906 1 91.75 117 TYR B CA 1
ATOM 3284 C C . TYR B 1 117 ? 6.52 -25.172 -10.062 1 91.75 117 TYR B C 1
ATOM 3286 O O . TYR B 1 117 ? 6.168 -24 -10.195 1 91.75 117 TYR B O 1
ATOM 3294 N N . PRO B 1 118 ? 7.758 -25.469 -10.234 1 89.62 118 PRO B N 1
ATOM 3295 C CA . PRO B 1 118 ? 8.867 -24.516 -10.172 1 89.62 118 PRO B CA 1
ATOM 3296 C C . PRO B 1 118 ? 8.883 -23.547 -11.352 1 89.62 118 PRO B C 1
ATOM 3298 O O . PRO B 1 118 ? 9.461 -22.469 -11.258 1 89.62 118 PRO B O 1
ATOM 3301 N N . ASN B 1 119 ? 8.211 -23.875 -12.43 1 86.38 119 ASN B N 1
ATOM 3302 C CA . ASN B 1 119 ? 8.336 -23.062 -13.641 1 86.38 119 ASN B CA 1
ATOM 3303 C C . ASN B 1 119 ? 7.16 -22.094 -13.797 1 86.38 119 ASN B C 1
ATOM 3305 O O . ASN B 1 119 ? 7.117 -21.312 -14.742 1 86.38 119 ASN B O 1
ATOM 3309 N N . VAL B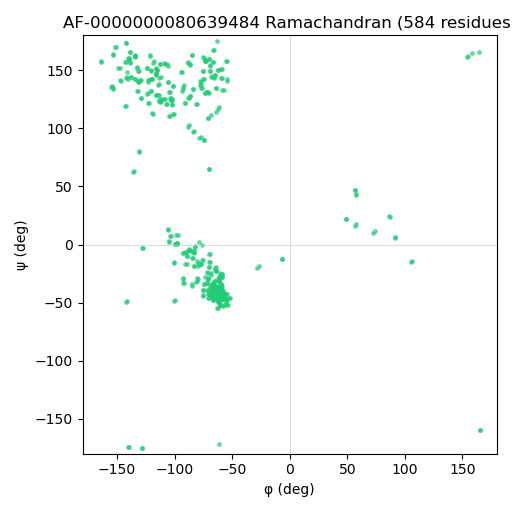 1 120 ? 6.273 -22.141 -12.844 1 88.94 120 VAL B N 1
ATOM 3310 C CA . VAL B 1 120 ? 5.16 -21.188 -12.875 1 88.94 120 VAL B CA 1
ATOM 3311 C C . VAL B 1 120 ? 5.629 -19.828 -12.391 1 88.94 120 VAL B C 1
ATOM 3313 O O . VAL B 1 120 ? 6.477 -19.734 -11.5 1 88.94 120 VAL B O 1
ATOM 3316 N N . THR B 1 121 ? 5.156 -18.812 -13.023 1 88.06 121 THR B N 1
ATOM 3317 C CA . THR B 1 121 ? 5.465 -17.453 -12.617 1 88.06 121 THR B CA 1
ATOM 3318 C C . THR B 1 121 ? 4.223 -16.75 -12.078 1 88.06 121 THR B C 1
ATOM 3320 O O . THR B 1 121 ? 3.096 -17.172 -12.359 1 88.06 121 THR B O 1
ATOM 3323 N N . PHE B 1 122 ? 4.457 -15.742 -11.234 1 92.19 122 PHE B N 1
ATOM 3324 C CA . PHE B 1 122 ? 3.35 -15.039 -10.602 1 92.19 122 PHE B CA 1
ATOM 3325 C C . PHE B 1 122 ? 3.42 -13.547 -10.898 1 92.19 122 PHE B C 1
ATOM 3327 O O . PHE B 1 122 ? 4.508 -12.961 -10.93 1 92.19 122 PHE B O 1
ATOM 3334 N N . ARG B 1 123 ? 2.293 -13 -11.133 1 89.38 123 ARG B N 1
ATOM 3335 C CA . ARG B 1 123 ? 2.086 -11.555 -11.094 1 89.38 123 ARG B CA 1
ATOM 3336 C C . ARG B 1 123 ? 1.197 -11.164 -9.914 1 89.38 123 ARG B C 1
ATOM 3338 O O . ARG B 1 123 ? 0.04 -11.586 -9.844 1 89.38 123 ARG B O 1
ATOM 3345 N N . LEU B 1 124 ? 1.717 -10.281 -9.062 1 93.19 124 LEU B N 1
ATOM 3346 C CA . LEU B 1 124 ? 1.043 -9.977 -7.805 1 93.19 124 LEU B CA 1
ATOM 3347 C C . LEU B 1 124 ? 0.552 -8.539 -7.785 1 93.19 124 LEU B C 1
ATOM 3349 O O . LEU B 1 124 ? 1.27 -7.625 -8.203 1 93.19 124 LEU B O 1
ATOM 3353 N N . TYR B 1 125 ? -0.649 -8.398 -7.293 1 89.88 125 TYR B N 1
ATOM 3354 C CA . TYR B 1 125 ? -1.243 -7.074 -7.137 1 89.88 125 TYR B CA 1
ATOM 3355 C C . TYR B 1 125 ? -1.829 -6.898 -5.742 1 89.88 125 TYR B C 1
ATOM 3357 O O . TYR B 1 125 ? -2.42 -7.828 -5.188 1 89.88 125 TYR B O 1
ATOM 3365 N N . GLN B 1 126 ? -1.599 -5.676 -5.242 1 87.31 126 GLN B N 1
ATOM 3366 C CA . GLN B 1 126 ? -2.162 -5.367 -3.932 1 87.31 126 GLN B CA 1
ATOM 3367 C C . GLN B 1 126 ? -2.859 -4.012 -3.938 1 87.31 126 GLN B C 1
ATOM 3369 O O . GLN B 1 126 ? -2.525 -3.139 -4.746 1 87.31 126 GLN B O 1
ATOM 3374 N N . GLY B 1 127 ? -3.902 -3.877 -3.012 1 81.38 127 GLY B N 1
ATOM 3375 C CA . GLY B 1 127 ? -4.637 -2.625 -2.941 1 81.38 127 GLY B CA 1
ATOM 3376 C C . GLY B 1 127 ? -5.941 -2.74 -2.176 1 81.38 127 GLY B C 1
ATOM 3377 O O . GLY B 1 127 ? -6.117 -3.66 -1.373 1 81.38 127 GLY B O 1
ATOM 3378 N N . ALA B 1 128 ? -6.793 -1.764 -2.463 1 83.88 128 ALA B N 1
ATOM 3379 C CA . ALA B 1 128 ? -8.117 -1.746 -1.838 1 83.88 128 ALA B CA 1
ATOM 3380 C C . ALA B 1 128 ? -9.016 -2.822 -2.432 1 83.88 128 ALA B C 1
ATOM 3382 O O . ALA B 1 128 ? -8.828 -3.24 -3.576 1 83.88 128 ALA B O 1
ATOM 3383 N N . ASN B 1 129 ? -9.984 -3.176 -1.691 1 86.94 129 ASN B N 1
ATOM 3384 C CA . ASN B 1 129 ? -10.891 -4.25 -2.086 1 86.94 129 ASN B CA 1
ATOM 3385 C C . ASN B 1 129 ? -11.508 -3.988 -3.457 1 86.94 129 ASN B C 1
ATOM 3387 O O . ASN B 1 129 ? -11.586 -4.891 -4.289 1 86.94 129 ASN B O 1
ATOM 3391 N N . GLU B 1 130 ? -11.945 -2.816 -3.557 1 80.62 130 GLU B N 1
ATOM 3392 C CA . GLU B 1 130 ? -12.617 -2.482 -4.809 1 80.62 130 GLU B CA 1
ATOM 3393 C C . GLU B 1 130 ? -11.68 -2.654 -6 1 80.62 130 GLU B C 1
ATOM 3395 O O . GLU B 1 130 ? -12.094 -3.119 -7.062 1 80.62 130 GLU B O 1
ATOM 3400 N N . THR B 1 131 ? -10.492 -2.279 -5.766 1 82.94 131 THR B N 1
ATOM 3401 C CA . THR B 1 131 ? -9.492 -2.406 -6.816 1 82.94 131 THR B CA 1
ATOM 3402 C C . THR B 1 131 ? -9.195 -3.875 -7.105 1 82.94 131 THR B C 1
ATOM 3404 O O . THR B 1 131 ? -9.086 -4.273 -8.266 1 82.94 131 THR B O 1
ATOM 3407 N N . LEU B 1 132 ? -9.078 -4.602 -6.07 1 89.69 132 LEU B N 1
ATOM 3408 C CA . LEU B 1 132 ? -8.766 -6.02 -6.211 1 89.69 132 LEU B CA 1
ATOM 3409 C C . LEU B 1 132 ? -9.859 -6.746 -6.988 1 89.69 132 LEU B C 1
ATOM 3411 O O . LEU B 1 132 ? -9.562 -7.516 -7.906 1 89.69 132 LEU B O 1
ATOM 3415 N N . ARG B 1 133 ? -11.023 -6.441 -6.652 1 87.94 133 ARG B N 1
ATOM 3416 C CA . ARG B 1 133 ? -12.164 -7.055 -7.328 1 87.94 133 ARG B CA 1
ATOM 3417 C C . ARG B 1 133 ? -12.211 -6.656 -8.797 1 87.94 133 ARG B C 1
ATOM 3419 O O . ARG B 1 133 ? -12.43 -7.5 -9.672 1 87.94 133 ARG B O 1
ATOM 3426 N N . LYS B 1 134 ? -12.023 -5.41 -9.016 1 83.62 134 LYS B N 1
ATOM 3427 C CA . LYS B 1 134 ? -12.07 -4.887 -10.375 1 83.62 134 LYS B CA 1
ATOM 3428 C C . LYS B 1 134 ? -11.023 -5.555 -11.258 1 83.62 134 LYS B C 1
ATOM 3430 O O . LYS B 1 134 ? -11.266 -5.793 -12.445 1 83.62 134 LYS B O 1
ATOM 3435 N N . MET B 1 135 ? -9.93 -5.867 -10.672 1 86.12 135 MET B N 1
ATOM 3436 C CA . MET B 1 135 ? -8.859 -6.492 -11.43 1 86.12 135 MET B CA 1
ATOM 3437 C C . MET B 1 135 ? -9.281 -7.867 -11.945 1 86.12 135 MET B C 1
ATOM 3439 O O . MET B 1 135 ? -8.883 -8.281 -13.031 1 86.12 135 MET B O 1
ATOM 3443 N N . VAL B 1 136 ? -10.039 -8.562 -11.188 1 88.62 136 VAL B N 1
ATOM 3444 C CA . VAL B 1 136 ? -10.539 -9.867 -11.625 1 88.62 136 VAL B CA 1
ATOM 3445 C C . VAL B 1 136 ? -11.648 -9.672 -12.656 1 88.62 136 VAL B C 1
ATOM 3447 O O . VAL B 1 136 ? -11.695 -10.375 -13.664 1 88.62 136 VAL B O 1
ATOM 3450 N N . GLU B 1 137 ? -12.445 -8.688 -12.398 1 82 137 GLU B N 1
ATOM 3451 C CA . GLU B 1 137 ? -13.562 -8.422 -13.297 1 82 137 GLU B CA 1
ATOM 3452 C C . GLU B 1 137 ? -13.07 -8.047 -14.695 1 82 137 GLU B C 1
ATOM 3454 O O . GLU B 1 137 ? -13.695 -8.398 -15.695 1 82 137 GLU B O 1
ATOM 3459 N N . THR B 1 138 ? -11.969 -7.312 -14.695 1 75.5 138 THR B N 1
ATOM 3460 C CA . THR B 1 138 ? -11.438 -6.824 -15.969 1 75.5 138 THR B CA 1
ATOM 3461 C C . THR B 1 138 ? -10.469 -7.832 -16.578 1 75.5 138 THR B C 1
ATOM 3463 O O . THR B 1 138 ? -10 -7.652 -17.703 1 75.5 138 THR B O 1
ATOM 3466 N N . GLY B 1 139 ? -10.102 -8.852 -15.797 1 77.44 139 GLY B N 1
ATOM 3467 C CA . GLY B 1 139 ? -9.219 -9.891 -16.297 1 77.44 139 GLY B CA 1
ATOM 3468 C C . GLY B 1 139 ? -7.75 -9.594 -16.031 1 77.44 139 GLY B C 1
ATOM 3469 O O . GLY B 1 139 ? -6.875 -10.32 -16.5 1 77.44 139 GLY B O 1
ATOM 3470 N N . ASP B 1 140 ? -7.465 -8.547 -15.312 1 80.94 140 ASP B N 1
ATOM 3471 C CA . ASP B 1 140 ? -6.09 -8.195 -14.969 1 80.94 140 ASP B CA 1
ATOM 3472 C C . ASP B 1 140 ? -5.504 -9.18 -13.961 1 80.94 140 ASP B C 1
ATOM 3474 O O . ASP B 1 140 ? -4.285 -9.359 -13.898 1 80.94 140 ASP B O 1
ATOM 3478 N N . ALA B 1 141 ? -6.371 -9.828 -13.211 1 91.31 141 ALA B N 1
ATOM 3479 C CA . ALA B 1 141 ? -5.992 -10.883 -12.281 1 91.31 141 ALA B CA 1
ATOM 3480 C C . ALA B 1 141 ? -6.848 -12.133 -12.484 1 91.31 141 ALA B C 1
ATOM 3482 O O . ALA B 1 141 ? -8.047 -12.031 -12.758 1 91.31 141 ALA B O 1
ATOM 3483 N N . ASP B 1 142 ? -6.203 -13.266 -12.359 1 90.75 142 ASP B N 1
ATOM 3484 C CA . ASP B 1 142 ? -6.93 -14.523 -12.477 1 90.75 142 ASP B CA 1
ATOM 3485 C C . ASP B 1 142 ? -7.84 -14.742 -11.266 1 90.75 142 ASP B C 1
ATOM 3487 O O . ASP B 1 142 ? -8.984 -15.172 -11.422 1 90.75 142 ASP B O 1
ATOM 3491 N N . ILE B 1 143 ? -7.25 -14.492 -10.109 1 94.56 143 ILE B N 1
ATOM 3492 C CA . ILE B 1 143 ? -7.992 -14.688 -8.867 1 94.56 143 ILE B CA 1
ATOM 3493 C C . ILE B 1 143 ? -7.68 -13.555 -7.898 1 94.56 143 ILE B C 1
ATOM 3495 O O . ILE B 1 143 ? -6.672 -12.859 -8.047 1 94.56 143 ILE B O 1
ATOM 3499 N N . CYS B 1 144 ? -8.594 -13.438 -6.973 1 95.12 144 CYS B N 1
ATOM 3500 C CA . CYS B 1 144 ? -8.43 -12.43 -5.934 1 95.12 144 CYS B CA 1
ATOM 3501 C C . CYS B 1 144 ? -8.688 -13.023 -4.551 1 95.12 144 CYS B C 1
ATOM 3503 O O . CYS B 1 144 ? -9.594 -13.836 -4.379 1 95.12 144 CYS B O 1
ATOM 3505 N N . LEU B 1 145 ? -7.789 -12.75 -3.654 1 94.75 145 LEU B N 1
ATOM 3506 C CA . LEU B 1 145 ? -8.031 -13.023 -2.244 1 94.75 145 LEU B CA 1
ATOM 3507 C C . LEU B 1 145 ? -8.344 -11.742 -1.479 1 94.75 145 LEU B C 1
ATOM 3509 O O . LEU B 1 145 ? -7.473 -10.883 -1.318 1 94.75 145 LEU B O 1
ATOM 3513 N N . SER B 1 146 ? -9.57 -11.633 -1.064 1 93.56 146 SER B N 1
ATOM 3514 C CA . SER B 1 146 ? -10.031 -10.383 -0.48 1 93.56 146 SER B CA 1
ATOM 3515 C C . SER B 1 146 ? -10.984 -10.633 0.686 1 93.56 146 SER B C 1
ATOM 3517 O O . SER B 1 146 ? -11.227 -11.781 1.06 1 93.56 146 SER B O 1
ATOM 3519 N N . SER B 1 147 ? -11.352 -9.539 1.373 1 92.19 147 SER B N 1
ATOM 3520 C CA . SER B 1 147 ? -12.258 -9.523 2.518 1 92.19 147 SER B CA 1
ATOM 3521 C C . SER B 1 147 ? -12.938 -8.172 2.676 1 92.19 147 SER B C 1
ATOM 3523 O O . SER B 1 147 ? -12.281 -7.129 2.588 1 92.19 147 SER B O 1
ATOM 3525 N N . PRO B 1 148 ? -14.172 -8.117 2.922 1 84.44 148 PRO B N 1
ATOM 3526 C CA . PRO B 1 148 ? -15.148 -9.211 2.818 1 84.44 148 PRO B CA 1
ATOM 3527 C C . PRO B 1 148 ? -15.531 -9.523 1.374 1 84.44 148 PRO B C 1
ATOM 3529 O O . PRO B 1 148 ? -15.227 -8.742 0.467 1 84.44 148 PRO B O 1
ATOM 3532 N N . PRO B 1 149 ? -16.078 -10.711 1.192 1 84.12 149 PRO B N 1
ATOM 3533 C CA . PRO B 1 149 ? -16.609 -10.945 -0.149 1 84.12 149 PRO B CA 1
ATOM 3534 C C . PRO B 1 149 ? -17.75 -9.984 -0.503 1 84.12 149 PRO B C 1
ATOM 3536 O O . PRO B 1 149 ? -18.703 -9.836 0.263 1 84.12 149 PRO B O 1
ATOM 3539 N N . LEU B 1 150 ? -17.5 -9.188 -1.512 1 78.25 150 LEU B N 1
ATOM 3540 C CA . LEU B 1 150 ? -18.516 -8.242 -1.971 1 78.25 150 LEU B CA 1
ATOM 3541 C C . LEU B 1 150 ? -19.359 -8.852 -3.08 1 78.25 150 LEU B C 1
ATOM 3543 O O . LEU B 1 150 ? -18.828 -9.477 -4.004 1 78.25 150 LEU B O 1
ATOM 3547 N N . PRO B 1 151 ? -20.562 -8.695 -2.939 1 78.31 151 PRO B N 1
ATOM 3548 C CA . PRO B 1 151 ? -21.422 -9.266 -3.979 1 78.31 151 PRO B CA 1
ATOM 3549 C C . PRO B 1 151 ? -21.109 -8.711 -5.367 1 78.31 151 PRO B C 1
ATOM 3551 O O . PRO B 1 151 ? -20.812 -7.523 -5.512 1 78.31 151 PRO B O 1
ATOM 3554 N N . SER B 1 152 ? -21.016 -9.531 -6.25 1 82.44 152 SER B N 1
ATOM 3555 C CA . SER B 1 152 ? -20.797 -9.211 -7.656 1 82.44 152 SER B CA 1
ATOM 3556 C C . SER B 1 152 ? -21.5 -10.219 -8.562 1 82.44 152 SER B C 1
ATOM 3558 O O . SER B 1 152 ? -21.531 -11.414 -8.266 1 82.44 152 SER B O 1
ATOM 3560 N N . GLU B 1 153 ? -22.031 -9.711 -9.586 1 82.5 153 GLU B N 1
ATOM 3561 C CA . GLU B 1 153 ? -22.672 -10.602 -10.547 1 82.5 153 GLU B CA 1
ATOM 3562 C C . GLU B 1 153 ? -21.641 -11.312 -11.414 1 82.5 153 GLU B C 1
ATOM 3564 O O . GLU B 1 153 ? -21.938 -12.344 -12.023 1 82.5 153 GLU B O 1
ATOM 3569 N N . LEU B 1 154 ? -20.547 -10.797 -11.383 1 85.06 154 LEU B N 1
ATOM 3570 C CA . LEU B 1 154 ? -19.547 -11.305 -12.305 1 85.06 154 LEU B CA 1
ATOM 3571 C C . LEU B 1 154 ? -18.594 -12.258 -11.594 1 85.06 154 LEU B C 1
ATOM 3573 O O . LEU B 1 154 ? -17.875 -13.023 -12.242 1 85.06 154 LEU B O 1
ATOM 3577 N N . LEU B 1 155 ? -18.641 -12.172 -10.281 1 91.38 155 LEU B N 1
ATOM 3578 C CA . LEU B 1 155 ? -17.625 -12.914 -9.547 1 91.38 155 LEU B CA 1
ATOM 3579 C C . LEU B 1 155 ? -18.25 -14.07 -8.766 1 91.38 155 LEU B C 1
ATOM 3581 O O . LEU B 1 155 ? -19.391 -13.977 -8.312 1 91.38 155 LEU B O 1
ATOM 3585 N N . GLN B 1 156 ? -17.516 -15.156 -8.703 1 92.12 156 GLN B N 1
ATOM 3586 C CA . GLN B 1 156 ? -17.797 -16.266 -7.793 1 92.12 156 GLN B CA 1
ATOM 3587 C C . GLN B 1 156 ? -16.828 -16.25 -6.605 1 92.12 156 GLN B C 1
ATOM 3589 O O . GLN B 1 156 ? -15.609 -16.219 -6.781 1 92.12 156 GLN B O 1
ATOM 3594 N N . TRP B 1 157 ? -17.438 -16.266 -5.453 1 94.12 157 TRP B N 1
ATOM 3595 C CA . TRP B 1 157 ? -16.641 -16.219 -4.238 1 94.12 157 TRP B CA 1
ATOM 3596 C C . TRP B 1 157 ? -16.609 -17.594 -3.555 1 94.12 157 TRP B C 1
ATOM 3598 O O . TRP B 1 157 ? -17.625 -18.281 -3.508 1 94.12 157 TRP B O 1
ATOM 3608 N N . THR B 1 158 ? -15.5 -17.969 -3.053 1 94.38 158 THR B N 1
ATOM 3609 C CA . THR B 1 158 ? -15.328 -19.125 -2.18 1 94.38 158 THR B CA 1
ATOM 3610 C C . THR B 1 158 ? -14.703 -18.719 -0.852 1 94.38 158 THR B C 1
ATOM 3612 O O . THR B 1 158 ? -13.578 -18.203 -0.823 1 94.38 158 THR B O 1
ATOM 3615 N N . VAL B 1 159 ? -15.398 -19 0.229 1 94.25 159 VAL B N 1
ATOM 3616 C CA . VAL B 1 159 ? -14.906 -18.609 1.548 1 94.25 159 VAL B CA 1
ATOM 3617 C C . VAL B 1 159 ? -13.727 -19.5 1.938 1 94.25 159 VAL B C 1
ATOM 3619 O O . VAL B 1 159 ? -13.797 -20.734 1.808 1 94.25 159 VAL B O 1
ATOM 3622 N N . LEU B 1 160 ? -12.672 -18.906 2.365 1 93.56 160 LEU B N 1
ATOM 3623 C CA . LEU B 1 160 ? -11.477 -19.641 2.777 1 93.56 160 LEU B CA 1
ATOM 3624 C C . LEU B 1 160 ? -11.422 -19.766 4.297 1 93.56 160 LEU B C 1
ATOM 3626 O O . LEU B 1 160 ? -11.148 -20.859 4.82 1 93.56 160 LEU B O 1
ATOM 3630 N N . GLU B 1 161 ? -11.633 -18.656 4.945 1 92 161 GLU B N 1
ATOM 3631 C CA . GLU B 1 161 ? -11.523 -18.688 6.402 1 92 161 GLU B CA 1
ATOM 3632 C C . GLU B 1 161 ? -12.164 -17.453 7.027 1 92 161 GLU B C 1
ATOM 3634 O O . GLU B 1 161 ? -12.367 -16.438 6.352 1 92 161 GLU B O 1
ATOM 3639 N N . LYS B 1 162 ? -12.523 -17.641 8.305 1 93.38 162 LYS B N 1
ATOM 3640 C CA . LYS B 1 162 ? -12.859 -16.5 9.172 1 93.38 162 LYS B CA 1
ATOM 3641 C C . LYS B 1 162 ? -11.703 -16.172 10.109 1 93.38 162 LYS B C 1
ATOM 3643 O O . LYS B 1 162 ? -11.156 -17.062 10.766 1 93.38 162 LYS B O 1
ATOM 3648 N N . GLU B 1 163 ? -11.305 -14.969 10.055 1 93.5 163 GLU B N 1
ATOM 3649 C CA . GLU B 1 163 ? -10.156 -14.555 10.859 1 93.5 163 GLU B CA 1
ATOM 3650 C C . GLU B 1 163 ? -10.562 -13.547 11.922 1 93.5 163 GLU B C 1
ATOM 3652 O O . GLU B 1 163 ? -11.195 -12.531 11.625 1 93.5 163 GLU B O 1
ATOM 3657 N N . PRO B 1 164 ? -10.188 -13.82 13.148 1 95.56 164 PRO B N 1
ATOM 3658 C CA . PRO B 1 164 ? -10.516 -12.875 14.211 1 95.56 164 PRO B CA 1
ATOM 3659 C C . PRO B 1 164 ? -9.766 -11.555 14.078 1 95.56 164 PRO B C 1
ATOM 3661 O O . PRO B 1 164 ? -8.625 -11.531 13.609 1 95.56 164 PRO B O 1
ATOM 3664 N N . LEU B 1 165 ? -10.461 -10.508 14.453 1 96.75 165 LEU B N 1
ATOM 3665 C CA . LEU B 1 165 ? -9.867 -9.188 14.594 1 96.75 165 LEU B CA 1
ATOM 3666 C C . LEU B 1 165 ? -9.766 -8.789 16.062 1 96.75 165 LEU B C 1
ATOM 3668 O O . LEU B 1 165 ? -10.578 -9.211 16.875 1 96.75 165 LEU B O 1
ATOM 3672 N N . TYR B 1 166 ? -8.836 -7.891 16.344 1 97.44 166 TYR B N 1
ATOM 3673 C CA . TYR B 1 166 ? -8.516 -7.504 17.719 1 97.44 166 TYR B CA 1
ATOM 3674 C C . TYR B 1 166 ? -8.461 -5.988 17.859 1 97.44 166 TYR B C 1
ATOM 3676 O O . TYR B 1 166 ? -8.133 -5.281 16.906 1 97.44 166 TYR B O 1
ATOM 3684 N N . ALA B 1 167 ? -8.789 -5.566 19 1 97.38 167 ALA B N 1
ATOM 3685 C CA . ALA B 1 167 ? -8.438 -4.191 19.359 1 97.38 167 ALA B CA 1
ATOM 3686 C C . ALA B 1 167 ? -6.945 -4.062 19.641 1 97.38 167 ALA B C 1
ATOM 3688 O O . ALA B 1 167 ? -6.375 -4.871 20.375 1 97.38 167 ALA B O 1
ATOM 3689 N N . VAL B 1 168 ? -6.348 -3.1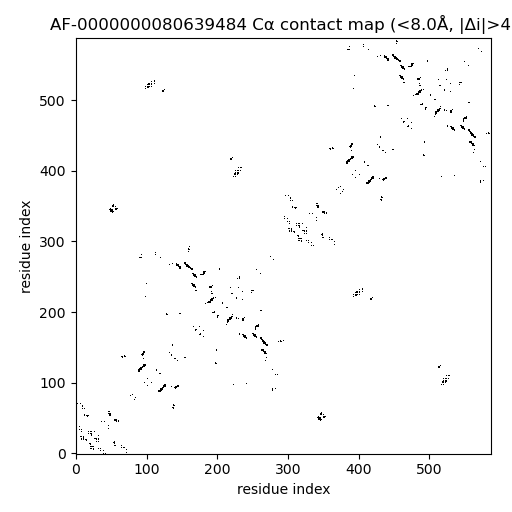 19.031 1 97.19 168 VAL B N 1
ATOM 3690 C CA . VAL B 1 168 ? -4.91 -2.887 19.188 1 97.19 168 VAL B CA 1
ATOM 3691 C C . VAL B 1 168 ? -4.66 -1.583 19.938 1 97.19 168 VAL B C 1
ATOM 3693 O O . VAL B 1 168 ? -5.133 -0.52 19.531 1 97.19 168 VAL B O 1
ATOM 3696 N N . LEU B 1 169 ? -3.955 -1.665 21.016 1 97.38 169 LEU B N 1
ATOM 3697 C CA . LEU B 1 169 ? -3.629 -0.526 21.859 1 97.38 169 LEU B CA 1
ATOM 3698 C C . LEU B 1 169 ? -2.119 -0.391 22.031 1 97.38 169 LEU B C 1
ATOM 3700 O O . LEU B 1 169 ? -1.391 -1.383 21.953 1 97.38 169 LEU B O 1
ATOM 3704 N N . PRO B 1 170 ? -1.672 0.893 22.25 1 96.19 170 PRO B N 1
ATOM 3705 C CA . PRO B 1 170 ? -0.269 0.991 22.672 1 96.19 170 PRO B CA 1
ATOM 3706 C C . PRO B 1 170 ? 0.022 0.236 23.969 1 96.19 170 PRO B C 1
ATOM 3708 O O . PRO B 1 170 ? -0.854 0.123 24.828 1 96.19 170 PRO B O 1
ATOM 3711 N N . GLU B 1 171 ? 1.221 -0.203 24.062 1 94.38 171 GLU B N 1
ATOM 3712 C CA . GLU B 1 171 ? 1.608 -1.04 25.203 1 94.38 171 GLU B CA 1
ATOM 3713 C C . GLU B 1 171 ? 1.423 -0.302 26.516 1 94.38 171 GLU B C 1
ATOM 3715 O O . GLU B 1 171 ? 1.152 -0.922 27.547 1 94.38 171 GLU B O 1
ATOM 3720 N N . ASN B 1 172 ? 1.478 1.005 26.5 1 94 172 ASN B N 1
ATOM 3721 C CA . ASN B 1 172 ? 1.377 1.79 27.719 1 94 172 ASN B CA 1
ATOM 3722 C C . ASN B 1 172 ? -0.044 2.303 27.938 1 94 172 ASN B C 1
ATOM 3724 O O . ASN B 1 172 ? -0.282 3.115 28.844 1 94 172 ASN B O 1
ATOM 3728 N N . HIS B 1 173 ? -0.966 1.859 27.141 1 94.81 173 HIS B N 1
ATOM 3729 C CA . HIS B 1 173 ? -2.357 2.266 27.312 1 94.81 173 HIS B CA 1
ATOM 3730 C C . HIS B 1 173 ? -2.92 1.764 28.641 1 94.81 173 HIS B C 1
ATOM 3732 O O . HIS B 1 173 ? -2.621 0.645 29.062 1 94.81 173 HIS B O 1
ATOM 3738 N N . PRO B 1 174 ? -3.781 2.482 29.281 1 94.38 174 PRO B N 1
ATOM 3739 C CA . PRO B 1 174 ? -4.352 2.086 30.562 1 94.38 174 PRO B CA 1
ATOM 3740 C C . PRO B 1 174 ? -5.078 0.746 30.5 1 94.38 174 PRO B C 1
ATOM 3742 O O . PRO B 1 174 ? -5.105 0.005 31.5 1 94.38 174 PRO B O 1
ATOM 3745 N N . LEU B 1 175 ? -5.574 0.421 29.406 1 94.88 175 LEU B N 1
ATOM 3746 C CA . LEU B 1 175 ? -6.367 -0.796 29.266 1 94.88 175 LEU B CA 1
ATOM 3747 C C . LEU B 1 175 ? -5.52 -1.935 28.703 1 94.88 175 LEU B C 1
ATOM 3749 O O . LEU B 1 175 ? -6.023 -3.039 28.5 1 94.88 175 LEU B O 1
ATOM 3753 N N . ALA B 1 176 ? -4.254 -1.719 28.453 1 94.75 176 ALA B N 1
ATOM 3754 C CA . ALA B 1 176 ? -3.387 -2.68 27.781 1 94.75 176 ALA B CA 1
ATOM 3755 C C . ALA B 1 176 ? -3.229 -3.953 28.609 1 94.75 176 ALA B C 1
ATOM 3757 O O . ALA B 1 176 ? -2.969 -5.027 28.047 1 94.75 176 ALA B O 1
ATOM 3758 N N . GLY B 1 177 ? -3.434 -3.904 29.875 1 94.06 177 GLY B N 1
ATOM 3759 C CA . GLY B 1 177 ? -3.24 -5.047 30.75 1 94.06 177 GLY B CA 1
ATOM 3760 C C . GLY B 1 177 ? -4.469 -5.934 30.859 1 94.06 177 GLY B C 1
ATOM 3761 O O . GLY B 1 177 ? -4.414 -7.012 31.453 1 94.06 177 GLY B O 1
ATOM 3762 N N . ASN B 1 178 ? -5.543 -5.562 30.281 1 95.31 178 ASN B N 1
ATOM 3763 C CA . ASN B 1 178 ? -6.777 -6.34 30.344 1 95.31 178 ASN B CA 1
ATOM 3764 C C . ASN B 1 178 ? -6.699 -7.586 29.469 1 95.31 178 ASN B C 1
ATOM 3766 O O . ASN B 1 178 ? -5.891 -7.645 28.531 1 95.31 178 ASN B O 1
ATOM 3770 N N . LYS B 1 179 ? -7.531 -8.57 29.766 1 95.88 179 LYS B N 1
ATOM 3771 C CA . LYS B 1 179 ? -7.598 -9.797 28.984 1 95.88 179 LYS B CA 1
ATOM 3772 C C . LYS B 1 179 ? -8.422 -9.594 27.719 1 95.88 179 LYS B C 1
ATOM 3774 O O . LYS B 1 179 ? -8.227 -10.281 26.719 1 95.88 179 LYS B O 1
ATOM 3779 N N . SER B 1 180 ? -9.375 -8.695 27.828 1 97.06 180 SER B N 1
ATOM 3780 C CA . SER B 1 180 ? -10.25 -8.32 26.734 1 97.06 180 SER B CA 1
ATOM 3781 C C . SER B 1 180 ? -10.734 -6.879 26.875 1 97.06 180 SER B C 1
ATOM 3783 O O . SER B 1 180 ? -10.477 -6.234 27.891 1 97.06 180 SER B O 1
ATOM 3785 N N . ILE B 1 181 ? -11.367 -6.43 25.797 1 95.81 181 ILE B N 1
ATOM 3786 C CA . ILE B 1 181 ? -11.844 -5.051 25.844 1 95.81 181 ILE B CA 1
ATOM 3787 C C . ILE B 1 181 ? -13.281 -4.984 25.328 1 95.81 181 ILE B C 1
ATOM 3789 O O . ILE B 1 181 ? -13.688 -5.793 24.484 1 95.81 181 ILE B O 1
ATOM 3793 N N . GLN B 1 182 ? -14.055 -4.148 25.953 1 96.5 182 GLN B N 1
ATOM 3794 C CA . GLN B 1 182 ? -15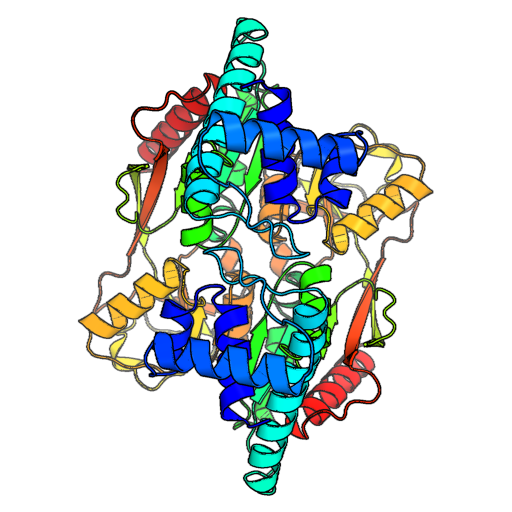.336 -3.748 25.391 1 96.5 182 GLN B CA 1
ATOM 3795 C C . GLN B 1 182 ? -15.195 -2.496 24.531 1 96.5 182 GLN B C 1
ATOM 3797 O O . GLN B 1 182 ? -14.773 -1.446 25.016 1 96.5 182 GLN B O 1
ATOM 3802 N N . MET B 1 183 ? -15.562 -2.605 23.312 1 95.56 183 MET B N 1
ATOM 3803 C CA . MET B 1 183 ? -15.398 -1.484 22.406 1 95.56 183 MET B CA 1
ATOM 3804 C C . MET B 1 183 ? -16.172 -0.266 22.875 1 95.56 183 MET B C 1
ATOM 3806 O O . MET B 1 183 ? -15.75 0.872 22.672 1 95.56 183 MET B O 1
ATOM 3810 N N . LYS B 1 184 ? -17.219 -0.505 23.562 1 95.25 184 LYS B N 1
ATOM 3811 C CA . LYS B 1 184 ? -18.031 0.589 24.109 1 95.25 184 LYS B CA 1
ATOM 3812 C C . LYS B 1 184 ? -17.219 1.446 25.078 1 95.25 184 LYS B C 1
ATOM 3814 O O . LYS B 1 184 ? -17.438 2.656 25.172 1 95.25 184 LYS B O 1
ATOM 3819 N N . GLU B 1 185 ? -16.281 0.798 25.75 1 92.94 185 GLU B N 1
ATOM 3820 C CA . GLU B 1 185 ? -15.406 1.519 26.688 1 92.94 185 GLU B CA 1
ATOM 3821 C C . GLU B 1 185 ? -14.438 2.428 25.938 1 92.94 185 GLU B C 1
ATOM 3823 O O . GLU B 1 185 ? -13.844 3.33 26.531 1 92.94 185 GLU B O 1
ATOM 3828 N N . MET B 1 186 ? -14.336 2.199 24.656 1 92.81 186 MET B N 1
ATOM 3829 C CA . MET B 1 186 ? -13.367 2.939 23.859 1 92.81 186 MET B CA 1
ATOM 3830 C C . MET B 1 186 ? -14.055 3.986 23 1 92.81 186 MET B C 1
ATOM 3832 O O . MET B 1 186 ? -13.453 4.531 22.078 1 92.81 186 MET B O 1
ATOM 3836 N N . GLN B 1 187 ? -15.25 4.281 23.219 1 91.19 187 GLN B N 1
ATOM 3837 C CA . GLN B 1 187 ? -16.062 5.125 22.344 1 91.19 187 GLN B CA 1
ATOM 3838 C C . GLN B 1 187 ? -15.516 6.551 22.297 1 91.19 187 GLN B C 1
ATOM 3840 O O . GLN B 1 187 ? -15.719 7.266 21.328 1 91.19 187 GLN B O 1
ATOM 3845 N N . ASP B 1 188 ? -14.734 7.004 23.297 1 91.5 188 ASP B N 1
ATOM 3846 C CA . ASP B 1 188 ? -14.234 8.375 23.359 1 91.5 188 ASP B CA 1
ATOM 3847 C C . ASP B 1 188 ? -12.758 8.43 22.984 1 91.5 188 ASP B C 1
ATOM 3849 O O . ASP B 1 188 ? -12.148 9.508 23 1 91.5 188 ASP B O 1
ATOM 3853 N N . GLU B 1 189 ? -12.211 7.254 22.625 1 92 189 GLU B N 1
ATOM 3854 C CA . GLU B 1 189 ? -10.805 7.18 22.25 1 92 189 GLU B CA 1
ATOM 3855 C C . GLU B 1 189 ? -10.617 7.484 20.766 1 92 189 GLU B C 1
ATOM 3857 O O . GLU B 1 189 ? -11.555 7.352 19.969 1 92 189 GLU B O 1
ATOM 3862 N N . ASP B 1 190 ? -9.414 7.961 20.438 1 94.69 190 ASP B N 1
ATOM 3863 C CA . ASP B 1 190 ? -9.031 8.094 19.031 1 94.69 190 ASP B CA 1
ATOM 3864 C C . ASP B 1 190 ? -8.711 6.734 18.422 1 94.69 190 ASP B C 1
ATOM 3866 O O . ASP B 1 190 ? -8.156 5.859 19.094 1 94.69 190 ASP B O 1
ATOM 3870 N N . PHE B 1 191 ? -9.109 6.621 17.219 1 97.12 191 PHE B N 1
ATOM 3871 C CA . PHE B 1 191 ? -8.781 5.414 16.469 1 97.12 191 PHE B CA 1
ATOM 3872 C C . PHE B 1 191 ? -7.965 5.75 15.227 1 97.12 191 PHE B C 1
ATOM 3874 O O . PHE B 1 191 ? -8.016 6.875 14.727 1 97.12 191 PHE B O 1
ATOM 3881 N N . VAL B 1 192 ? -7.137 4.797 14.883 1 97 192 VAL B N 1
ATOM 3882 C CA . VAL B 1 192 ? -6.465 4.766 13.586 1 97 192 VAL B CA 1
ATOM 3883 C C . VAL B 1 192 ? -7.055 3.65 12.727 1 97 192 VAL B C 1
ATOM 3885 O O . VAL B 1 192 ? -7.129 2.498 13.156 1 97 192 VAL B O 1
ATOM 3888 N N . GLY B 1 193 ? -7.512 3.975 11.555 1 95 193 GLY B N 1
ATOM 3889 C CA . GLY B 1 193 ? -8.133 2.973 10.703 1 95 193 GLY B CA 1
ATOM 3890 C C . GLY B 1 193 ? -7.754 3.115 9.242 1 95 193 GLY B C 1
ATOM 3891 O O . GLY B 1 193 ? -6.84 3.867 8.898 1 95 193 GLY B O 1
ATOM 3892 N N . PHE B 1 194 ? -8.398 2.303 8.445 1 93.31 194 PHE B N 1
ATOM 3893 C CA . PHE B 1 194 ? -8.133 2.322 7.012 1 93.31 194 PHE B CA 1
ATOM 3894 C C . PHE B 1 194 ? -9.023 3.338 6.309 1 93.31 194 PHE B C 1
ATOM 3896 O O . PHE B 1 194 ? -10.078 3.705 6.824 1 93.31 194 PHE B O 1
ATOM 3903 N N . LYS B 1 195 ? -8.555 3.75 5.203 1 88.25 195 LYS B N 1
ATOM 3904 C CA . LYS B 1 195 ? -9.359 4.617 4.348 1 88.25 195 LYS B CA 1
ATOM 3905 C C . LYS B 1 195 ? -10.578 3.879 3.812 1 88.25 195 LYS B C 1
ATOM 3907 O O . LYS B 1 195 ? -10.602 2.646 3.764 1 88.25 195 LYS B O 1
ATOM 3912 N N . PRO B 1 196 ? -11.609 4.645 3.426 1 86.06 196 PRO B N 1
ATOM 3913 C CA . PRO B 1 196 ? -12.75 3.99 2.779 1 86.06 196 PRO B CA 1
ATOM 3914 C C . PRO B 1 196 ? -12.344 3.158 1.565 1 86.06 196 PRO B C 1
ATOM 3916 O O . PRO B 1 196 ? -11.445 3.555 0.812 1 86.06 196 PRO B O 1
ATOM 3919 N N . GLY B 1 197 ? -12.984 1.996 1.401 1 83.44 197 GLY B N 1
ATOM 3920 C CA . GLY B 1 197 ? -12.68 1.107 0.293 1 83.44 197 GLY B CA 1
ATOM 3921 C C . GLY B 1 197 ? -11.898 -0.125 0.715 1 83.44 197 GLY B C 1
ATOM 3922 O O . GLY B 1 197 ? -11.828 -1.106 -0.028 1 83.44 197 GLY B O 1
ATOM 3923 N N . TYR B 1 198 ? -11.391 -0.049 1.891 1 88.81 198 TYR B N 1
ATOM 3924 C CA . TYR B 1 198 ? -10.672 -1.2 2.424 1 88.81 198 TYR B CA 1
ATOM 3925 C C . TYR B 1 198 ? -11.586 -2.074 3.27 1 88.81 198 TYR B C 1
ATOM 3927 O O . TYR B 1 198 ? -12.492 -1.568 3.938 1 88.81 198 TYR B O 1
ATOM 3935 N N . GLY B 1 199 ? -11.328 -3.316 3.266 1 90.88 199 GLY B N 1
ATOM 3936 C CA . GLY B 1 199 ? -12.148 -4.262 4 1 90.88 199 GLY B CA 1
ATOM 3937 C C . GLY B 1 199 ? -12.164 -4.008 5.496 1 90.88 199 GLY B C 1
ATOM 3938 O O . GLY B 1 199 ? -13.219 -4.086 6.133 1 90.88 199 GLY B O 1
ATOM 3939 N N . LEU B 1 200 ? -11.062 -3.676 6.039 1 93.5 200 LEU B N 1
ATOM 3940 C CA . LEU B 1 200 ? -10.977 -3.467 7.48 1 93.5 200 LEU B CA 1
ATOM 3941 C C . LEU B 1 200 ? -11.711 -2.193 7.891 1 93.5 200 LEU B C 1
ATOM 3943 O O . LEU B 1 200 ? -12.211 -2.094 9.016 1 93.5 200 LEU B O 1
ATOM 3947 N N . ARG B 1 201 ? -11.75 -1.212 6.949 1 92.88 201 ARG B N 1
ATOM 3948 C CA . ARG B 1 201 ? -12.578 -0.032 7.191 1 92.88 201 ARG B CA 1
ATOM 3949 C C . ARG B 1 201 ? -14.055 -0.403 7.27 1 92.88 201 ARG B C 1
ATOM 3951 O O . ARG B 1 201 ? -14.773 0.062 8.156 1 92.88 201 ARG B O 1
ATOM 3958 N N . TYR B 1 202 ? -14.461 -1.242 6.348 1 90.81 202 TYR B N 1
ATOM 3959 C CA . TYR B 1 202 ? -15.836 -1.724 6.332 1 90.81 202 TYR B CA 1
ATOM 3960 C C . TYR B 1 202 ? -16.188 -2.432 7.637 1 90.81 202 TYR B C 1
ATOM 3962 O O . TYR B 1 202 ? -17.234 -2.184 8.227 1 90.81 202 TYR B O 1
ATOM 3970 N N . MET B 1 203 ? -15.328 -3.264 8.062 1 92.5 203 MET B N 1
ATOM 3971 C CA . MET B 1 203 ? -15.555 -4.02 9.289 1 92.5 203 MET B CA 1
ATOM 3972 C C . MET B 1 203 ? -15.633 -3.088 10.492 1 92.5 203 MET B C 1
ATOM 3974 O O . MET B 1 203 ? -16.453 -3.291 11.391 1 92.5 203 MET B O 1
ATOM 3978 N N . PHE B 1 204 ? -14.789 -2.127 10.539 1 95.5 204 PHE B N 1
ATOM 3979 C CA . PHE B 1 204 ? -14.781 -1.148 11.617 1 95.5 204 PHE B CA 1
ATOM 3980 C C . PHE B 1 204 ? -16.094 -0.385 11.664 1 95.5 204 PHE B C 1
ATOM 3982 O O . PHE B 1 204 ? -16.703 -0.239 12.734 1 95.5 204 PHE B O 1
ATOM 3989 N N . ASP B 1 205 ? -16.531 0.067 10.484 1 94.38 205 ASP B N 1
ATOM 3990 C CA . ASP B 1 205 ? -17.766 0.831 10.391 1 94.38 205 ASP B CA 1
ATOM 3991 C C . ASP B 1 205 ? -18.969 -0.02 10.805 1 94.38 205 ASP B C 1
ATOM 3993 O O . ASP B 1 205 ? -19.875 0.462 11.484 1 94.38 205 ASP B O 1
ATOM 3997 N N . LEU B 1 206 ? -19 -1.246 10.367 1 94 206 LEU B N 1
ATOM 3998 C CA . LEU B 1 206 ? -20.078 -2.166 10.711 1 94 206 LEU B CA 1
ATOM 3999 C C . LEU B 1 206 ? -20.141 -2.389 12.219 1 94 206 LEU B C 1
ATOM 4001 O O . LEU B 1 206 ? -21.234 -2.371 12.805 1 94 206 LEU B O 1
ATOM 4005 N N . MET B 1 207 ? -19 -2.598 12.805 1 95.12 207 MET B N 1
ATOM 4006 C CA . MET B 1 207 ? -18.922 -2.795 14.25 1 95.12 207 MET B CA 1
ATOM 4007 C C . MET B 1 207 ? -19.438 -1.569 15 1 95.12 207 MET B C 1
ATOM 4009 O O . MET B 1 207 ? -20.234 -1.695 15.93 1 95.12 207 MET B O 1
ATOM 4013 N N . CYS B 1 208 ? -19.016 -0.394 14.578 1 95.56 208 CYS B N 1
ATOM 4014 C CA . CYS B 1 208 ? -19.438 0.849 15.211 1 95.56 208 CYS B CA 1
ATOM 4015 C C . CYS B 1 208 ? -20.953 1.026 15.102 1 95.56 208 CYS B C 1
ATOM 4017 O O . CYS B 1 208 ? -21.609 1.428 16.062 1 95.56 208 CYS B O 1
ATOM 4019 N N . ARG B 1 209 ? -21.438 0.735 13.93 1 95.12 209 ARG B N 1
ATOM 4020 C CA . ARG B 1 209 ? -22.875 0.848 13.695 1 95.12 209 ARG B CA 1
ATOM 4021 C C . ARG B 1 209 ? -23.656 -0.109 14.594 1 95.12 209 ARG B C 1
ATOM 4023 O O . ARG B 1 209 ? -24.609 0.295 15.258 1 95.12 209 ARG B O 1
ATOM 4030 N N . ASP B 1 210 ? -23.266 -1.307 14.641 1 96.06 210 ASP B N 1
ATOM 4031 C CA . ASP B 1 210 ? -23.969 -2.342 15.391 1 96.06 210 ASP B CA 1
ATOM 4032 C C . ASP B 1 210 ? -23.906 -2.072 16.891 1 96.06 210 ASP B C 1
ATOM 4034 O O . ASP B 1 210 ? -24.859 -2.381 17.625 1 96.06 210 ASP B O 1
ATOM 4038 N N . LEU B 1 211 ? -22.812 -1.506 17.359 1 96.12 211 LEU B N 1
ATOM 4039 C CA . LEU B 1 211 ? -22.641 -1.225 18.781 1 96.12 211 LEU B CA 1
ATOM 4040 C C . LEU B 1 211 ? -23.156 0.167 19.125 1 96.12 211 LEU B C 1
ATOM 4042 O O . LEU B 1 211 ? -23.188 0.551 20.297 1 96.12 211 LEU B O 1
ATOM 4046 N N . ASN B 1 212 ? -23.531 0.915 18.109 1 95.56 212 ASN B N 1
ATOM 4047 C CA . ASN B 1 212 ? -24.016 2.287 18.266 1 95.56 212 ASN B CA 1
ATOM 4048 C C . ASN B 1 212 ? -22.984 3.16 18.984 1 95.56 212 ASN B C 1
ATOM 4050 O O . ASN B 1 212 ? -23.297 3.824 19.969 1 95.56 212 ASN B O 1
ATOM 4054 N N . ILE B 1 213 ? -21.75 3.047 18.531 1 93.44 213 ILE B N 1
ATOM 4055 C CA . ILE B 1 213 ? -20.672 3.91 19.016 1 93.44 213 ILE B CA 1
ATOM 4056 C C . ILE B 1 213 ? -20.109 4.734 17.859 1 93.44 213 ILE B C 1
ATOM 4058 O O . ILE B 1 213 ? -20.25 4.359 16.688 1 93.44 213 ILE B O 1
ATOM 4062 N N . HIS B 1 214 ? -19.484 5.891 18.203 1 92 214 HIS B N 1
ATOM 4063 C CA . HIS B 1 214 ? -18.969 6.805 17.188 1 92 214 HIS B CA 1
ATOM 4064 C C . HIS B 1 214 ? -17.562 7.289 17.547 1 92 214 HIS B C 1
ATOM 4066 O O . HIS B 1 214 ? -17.344 8.492 17.688 1 92 214 HIS B O 1
ATOM 4072 N N . PRO B 1 215 ? -16.656 6.285 17.594 1 90.31 215 PRO B N 1
ATOM 4073 C CA . PRO B 1 215 ? -15.289 6.727 17.891 1 90.31 215 PRO B CA 1
ATOM 4074 C C . PRO B 1 215 ? -14.719 7.656 16.828 1 90.31 215 PRO B C 1
ATOM 4076 O O . PRO B 1 215 ? -15.125 7.59 15.664 1 90.31 215 PRO B O 1
ATOM 4079 N N . HIS B 1 216 ? -13.867 8.508 17.234 1 90.88 216 HIS B N 1
ATOM 4080 C CA . HIS B 1 216 ? -13.219 9.438 16.312 1 90.88 216 HIS B CA 1
ATOM 4081 C C . HIS B 1 216 ? -12.062 8.781 15.578 1 90.88 216 HIS B C 1
ATOM 4083 O O . HIS B 1 216 ? -11.133 8.266 16.219 1 90.88 216 HIS B O 1
ATOM 4089 N N . LEU B 1 217 ? -12.109 8.75 14.312 1 92.25 217 LEU B N 1
ATOM 4090 C CA . LEU B 1 217 ? -11 8.281 13.492 1 92.25 217 LEU B CA 1
ATOM 4091 C C . LEU B 1 217 ? -9.984 9.398 13.258 1 92.25 217 LEU B C 1
ATOM 4093 O O . LEU B 1 217 ? -10.102 10.156 12.289 1 92.25 217 LEU B O 1
ATOM 4097 N N . ALA B 1 218 ? -8.992 9.398 14.031 1 92.19 218 ALA B N 1
ATOM 4098 C CA . ALA B 1 218 ? -8 10.469 14.016 1 92.19 218 ALA B CA 1
ATOM 4099 C C . ALA B 1 218 ? -7.09 10.359 12.797 1 92.19 218 ALA B C 1
ATOM 4101 O O . ALA B 1 218 ? -6.602 11.375 12.289 1 92.19 218 ALA B O 1
ATOM 4102 N N . PHE B 1 219 ? -6.816 9.125 12.383 1 93.19 219 PHE B N 1
ATOM 4103 C CA . PHE B 1 219 ? -5.949 8.883 11.242 1 93.19 219 PHE B CA 1
ATOM 4104 C C . PHE B 1 219 ? -6.516 7.77 10.359 1 93.19 219 PHE B C 1
ATOM 4106 O O . PHE B 1 219 ? -7.082 6.801 10.867 1 93.19 219 PHE B O 1
ATOM 4113 N N . GLU B 1 220 ? -6.309 7.973 9.109 1 92.44 220 GLU B N 1
ATOM 4114 C CA . GLU B 1 220 ? -6.633 6.938 8.133 1 92.44 220 GLU B CA 1
ATOM 4115 C C . GLU B 1 220 ? -5.41 6.57 7.293 1 92.44 220 GLU B C 1
ATOM 4117 O O . GLU B 1 220 ? -4.68 7.449 6.832 1 92.44 220 GLU B O 1
ATOM 4122 N N . GLY B 1 221 ? -5.184 5.277 7.223 1 88.56 221 GLY B N 1
ATOM 4123 C CA . GLY B 1 221 ? -4.059 4.793 6.438 1 88.56 221 GLY B CA 1
ATOM 4124 C C . GLY B 1 221 ? -4.445 3.709 5.449 1 88.56 221 GLY B C 1
ATOM 4125 O O . GLY B 1 221 ? -5.629 3.41 5.277 1 88.56 221 GLY B O 1
ATOM 4126 N N . GLU B 1 222 ? -3.35 3.17 4.766 1 85.56 222 GLU B N 1
ATOM 4127 C CA . GLU B 1 222 ? -3.582 2.176 3.725 1 85.56 222 GLU B CA 1
ATOM 4128 C C . GLU B 1 222 ? -2.736 0.927 3.955 1 85.56 222 GLU B C 1
ATOM 4130 O O . GLU B 1 222 ? -2.801 -0.026 3.176 1 85.56 222 GLU B O 1
ATOM 4135 N N . GLU B 1 223 ? -1.939 0.993 4.977 1 87.56 223 GLU B N 1
ATOM 4136 C CA . GLU B 1 223 ? -1.043 -0.12 5.273 1 87.56 223 GLU B CA 1
ATOM 4137 C C . GLU B 1 223 ? -1.121 -0.512 6.746 1 87.56 223 GLU B C 1
ATOM 4139 O O . GLU B 1 223 ? -1.173 0.353 7.621 1 87.56 223 GLU B O 1
ATOM 4144 N N . VAL B 1 224 ? -1.074 -1.745 6.918 1 89.94 224 VAL B N 1
ATOM 4145 C CA . VAL B 1 224 ? -1.169 -2.26 8.281 1 89.94 224 VAL B CA 1
ATOM 4146 C C . VAL B 1 224 ? 0.021 -1.77 9.102 1 89.94 224 VAL B C 1
ATOM 4148 O O . VAL 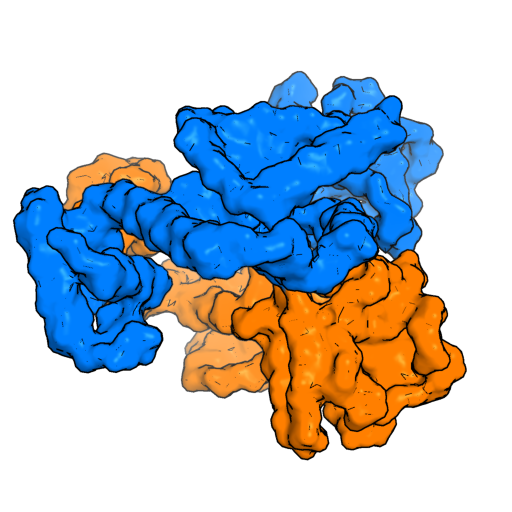B 1 224 ? -0.134 -1.386 10.266 1 89.94 224 VAL B O 1
ATOM 4151 N N . SER B 1 225 ? 1.173 -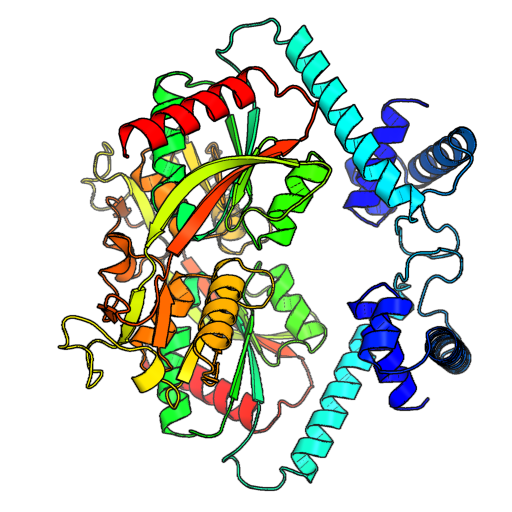1.788 8.516 1 89.19 225 SER B N 1
ATOM 4152 C CA . SER B 1 225 ? 2.381 -1.396 9.242 1 89.19 225 SER B CA 1
ATOM 4153 C C . SER B 1 225 ? 2.305 0.056 9.695 1 89.19 225 SER B C 1
ATOM 4155 O O . SER B 1 225 ? 2.773 0.396 10.781 1 89.19 225 SER B O 1
ATOM 4157 N N . THR B 1 226 ? 1.759 0.885 8.859 1 91.25 226 THR B N 1
ATOM 4158 C CA . THR B 1 226 ? 1.597 2.287 9.227 1 91.25 226 THR B CA 1
ATOM 4159 C C . THR B 1 226 ? 0.585 2.434 10.359 1 91.25 226 THR B C 1
ATOM 4161 O O . THR B 1 226 ? 0.807 3.197 11.305 1 91.25 226 THR B O 1
ATOM 4164 N N . ILE B 1 227 ? -0.501 1.737 10.25 1 94.56 227 ILE B N 1
ATOM 4165 C CA . ILE B 1 227 ? -1.525 1.775 11.289 1 94.56 227 ILE B CA 1
ATOM 4166 C C . ILE B 1 227 ? -0.93 1.314 12.617 1 94.56 227 ILE B C 1
ATOM 4168 O O . ILE B 1 227 ? -1.147 1.945 13.656 1 94.56 227 ILE B O 1
ATOM 4172 N N . LEU B 1 228 ? -0.151 0.297 12.547 1 93.69 228 LEU B N 1
ATOM 4173 C CA . LEU B 1 228 ? 0.515 -0.203 13.75 1 93.69 228 LEU B CA 1
ATOM 4174 C C . LEU B 1 228 ? 1.488 0.833 14.297 1 93.69 228 LEU B C 1
ATOM 4176 O O . LEU B 1 228 ? 1.561 1.038 15.516 1 93.69 228 LEU B O 1
ATOM 4180 N N . GLY B 1 229 ? 2.219 1.438 13.406 1 93.5 229 GLY B N 1
ATOM 4181 C CA . GLY B 1 229 ? 3.139 2.479 13.836 1 93.5 229 GLY B CA 1
ATOM 4182 C C . GLY B 1 229 ? 2.451 3.637 14.531 1 93.5 229 GLY B C 1
ATOM 4183 O O . GLY B 1 229 ? 2.91 4.102 15.578 1 93.5 229 GLY B O 1
ATOM 4184 N N . LEU B 1 230 ? 1.374 4.078 13.953 1 96.12 230 LEU B N 1
ATOM 4185 C CA . LEU B 1 230 ? 0.613 5.18 14.531 1 96.12 230 LEU B CA 1
ATOM 4186 C C . LEU B 1 230 ? 0.031 4.785 15.883 1 96.12 230 LEU B C 1
ATOM 4188 O O . LEU B 1 230 ? 0.059 5.574 16.828 1 96.12 230 LEU B O 1
ATOM 4192 N N . THR B 1 231 ? -0.449 3.557 15.953 1 97.12 231 THR B N 1
ATOM 4193 C CA . THR B 1 231 ? -0.988 3.053 17.219 1 97.12 231 THR B CA 1
ATOM 4194 C C . THR B 1 231 ? 0.105 2.967 18.281 1 97.12 231 THR B C 1
ATOM 4196 O O . THR B 1 231 ? -0.085 3.418 19.406 1 97.12 231 THR B O 1
ATOM 4199 N N . ALA B 1 232 ? 1.21 2.459 17.906 1 95.31 232 ALA B N 1
ATOM 4200 C CA . ALA B 1 232 ? 2.336 2.305 18.812 1 95.31 232 ALA B CA 1
ATOM 4201 C C . ALA B 1 232 ? 2.807 3.658 19.344 1 95.31 232 ALA B C 1
ATOM 4203 O O . ALA B 1 232 ? 3.25 3.766 20.484 1 95.31 232 ALA B O 1
ATOM 4204 N N . ALA B 1 233 ? 2.645 4.66 18.516 1 94.62 233 ALA B N 1
ATOM 4205 C CA . ALA B 1 233 ? 3.09 6.008 18.875 1 94.62 233 ALA B CA 1
ATOM 4206 C C . ALA B 1 233 ? 2.061 6.711 19.75 1 94.62 233 ALA B C 1
ATOM 4208 O O . ALA B 1 233 ? 2.24 7.875 20.109 1 94.62 233 ALA B O 1
ATOM 4209 N N . GLY B 1 234 ? 0.964 6.055 20.016 1 94.69 234 GLY B N 1
ATOM 4210 C CA . GLY B 1 234 ? -0.037 6.586 20.922 1 94.69 234 GLY B CA 1
ATOM 4211 C C . GLY B 1 234 ? -1.037 7.504 20.234 1 94.69 234 GLY B C 1
ATOM 4212 O O . GLY B 1 234 ? -1.69 8.312 20.906 1 94.69 234 GLY B O 1
ATOM 4213 N N . LEU B 1 235 ? -1.212 7.332 18.938 1 95.88 235 LEU B N 1
ATOM 4214 C CA . LEU B 1 235 ? -2.029 8.281 18.188 1 95.88 235 LEU B CA 1
ATOM 4215 C C . LEU B 1 235 ? -3.447 7.754 18 1 95.88 235 LEU B C 1
ATOM 4217 O O . LEU B 1 235 ? -4.289 8.422 17.391 1 95.88 235 LEU B O 1
ATOM 4221 N N . GLY B 1 236 ? -3.719 6.602 18.516 1 96.5 236 GLY B N 1
ATOM 4222 C CA . GLY B 1 236 ? -5.043 6.004 18.469 1 96.5 236 GLY B CA 1
ATOM 4223 C C . GLY B 1 236 ? -5.02 4.492 18.547 1 96.5 236 GLY B C 1
ATOM 4224 O O . GLY B 1 236 ? -3.977 3.869 18.328 1 96.5 236 GLY B O 1
ATOM 4225 N N . ALA B 1 237 ? -6.16 3.943 18.891 1 97.56 237 ALA B N 1
ATOM 4226 C CA . ALA B 1 237 ? -6.34 2.494 18.844 1 97.56 237 ALA B CA 1
ATOM 4227 C C . ALA B 1 237 ? -6.73 2.029 17.453 1 97.56 237 ALA B C 1
ATOM 4229 O O . ALA B 1 237 ? -7.066 2.846 16.578 1 97.56 237 ALA B O 1
ATOM 4230 N N . ALA B 1 238 ? -6.582 0.743 17.219 1 97.56 238 ALA B N 1
ATOM 4231 C CA . ALA B 1 238 ? -6.926 0.183 15.914 1 97.56 238 ALA B CA 1
ATOM 4232 C C . ALA B 1 238 ? -7.641 -1.158 16.062 1 97.56 238 ALA B C 1
ATOM 4234 O O . ALA B 1 238 ? -7.738 -1.694 17.172 1 97.56 238 ALA B O 1
ATOM 4235 N N . VAL B 1 239 ? -8.25 -1.641 15.031 1 96.94 239 VAL B N 1
ATOM 4236 C CA . VAL B 1 239 ? -8.805 -2.986 14.914 1 96.94 239 VAL B CA 1
ATOM 4237 C C . VAL B 1 239 ? -8.125 -3.725 13.766 1 96.94 239 VAL B C 1
ATOM 4239 O O . VAL B 1 239 ? -8.258 -3.332 12.602 1 96.94 239 VAL B O 1
ATOM 4242 N N . LEU B 1 240 ? -7.383 -4.746 14.086 1 96.56 240 LEU B N 1
ATOM 4243 C CA . LEU B 1 240 ? -6.551 -5.434 13.109 1 96.56 240 LEU B CA 1
ATOM 4244 C C . LEU B 1 240 ? -6.531 -6.934 13.367 1 96.56 240 LEU B C 1
ATOM 4246 O O . LEU B 1 240 ? -6.812 -7.379 14.484 1 96.56 240 LEU B O 1
ATOM 4250 N N . PRO B 1 241 ? -6.207 -7.691 12.273 1 94.69 241 PRO B N 1
ATOM 4251 C CA . PRO B 1 241 ? -5.836 -9.078 12.562 1 94.69 241 PRO B CA 1
ATOM 4252 C C . PRO B 1 241 ? -4.488 -9.203 13.266 1 94.69 241 PRO B C 1
ATOM 4254 O O . PRO B 1 241 ? -3.703 -8.25 13.266 1 94.69 241 PRO B O 1
ATOM 4257 N N . LYS B 1 242 ? -4.305 -10.273 13.883 1 92.06 242 LYS B N 1
ATOM 4258 C CA . LYS B 1 242 ? -3.055 -10.508 14.602 1 92.06 242 LYS B CA 1
ATOM 4259 C C . LYS B 1 242 ? -2.184 -11.523 13.867 1 92.06 242 LYS B C 1
ATOM 4261 O O . LYS B 1 242 ? -2.645 -12.609 13.523 1 92.06 242 LYS B O 1
ATOM 4266 N N . THR B 1 243 ? -0.986 -11.055 13.508 1 83 243 THR B N 1
ATOM 4267 C CA . THR B 1 243 ? 0.017 -11.977 12.992 1 83 243 THR B CA 1
ATOM 4268 C C . THR B 1 243 ? 1.28 -11.938 13.844 1 83 243 THR B C 1
ATOM 4270 O O . THR B 1 243 ? 1.469 -11.023 14.641 1 83 243 THR B O 1
ATOM 4273 N N . ALA B 1 244 ? 2.131 -12.938 13.727 1 77.38 244 ALA B N 1
ATOM 4274 C CA . ALA B 1 244 ? 3.354 -13.031 14.516 1 77.38 244 ALA B CA 1
ATOM 4275 C C . ALA B 1 244 ? 4.285 -11.859 14.234 1 77.38 244 ALA B C 1
ATOM 4277 O O . ALA B 1 244 ? 5 -11.391 15.125 1 77.38 244 ALA B O 1
ATOM 4278 N N . GLU B 1 245 ? 4.16 -11.359 13.047 1 76.94 245 GLU B N 1
ATOM 4279 C CA . GLU B 1 245 ? 5.078 -10.312 12.617 1 76.94 245 GLU B CA 1
ATOM 4280 C C . GLU B 1 245 ? 4.734 -8.977 13.258 1 76.94 245 GLU B C 1
ATOM 4282 O O . GLU B 1 245 ? 5.547 -8.047 13.258 1 76.94 245 GLU B O 1
ATOM 4287 N N . HIS B 1 246 ? 3.572 -8.906 13.836 1 81.44 246 HIS B N 1
ATOM 4288 C CA . HIS B 1 246 ? 3.15 -7.656 14.461 1 81.44 246 HIS B CA 1
ATOM 4289 C C . HIS B 1 246 ? 3.709 -7.531 15.875 1 81.44 246 HIS B C 1
ATOM 4291 O O . HIS B 1 246 ? 3.629 -6.461 16.484 1 81.44 246 HIS B O 1
ATOM 4297 N N . SER B 1 247 ? 4.324 -8.539 16.359 1 77.88 247 SER B N 1
ATOM 4298 C CA . SER B 1 247 ? 4.754 -8.602 17.75 1 77.88 247 SER B CA 1
ATOM 4299 C C . SER B 1 247 ? 5.891 -7.633 18.031 1 77.88 247 SER B C 1
ATOM 4301 O O . SER B 1 247 ? 6.207 -7.352 19.188 1 77.88 247 SER B O 1
ATOM 4303 N N . TYR B 1 248 ? 6.426 -7.035 17.047 1 78.5 248 TYR B N 1
ATOM 4304 C CA . TYR B 1 248 ? 7.562 -6.148 17.266 1 78.5 248 TYR B CA 1
ATOM 4305 C C . TYR B 1 248 ? 7.102 -4.723 17.547 1 78.5 248 TYR B C 1
ATOM 4307 O O . TYR B 1 248 ? 7.883 -3.891 18.016 1 78.5 248 TYR B O 1
ATOM 4315 N N . PHE B 1 249 ? 5.914 -4.5 17.219 1 87.44 249 PHE B N 1
ATOM 4316 C CA . PHE B 1 249 ? 5.395 -3.184 17.562 1 87.44 249 PHE B CA 1
ATOM 4317 C C . PHE B 1 249 ? 5.035 -3.113 19.047 1 87.44 249 PHE B C 1
ATOM 4319 O O . PHE B 1 249 ? 4.547 -4.09 19.609 1 87.44 249 PHE B O 1
ATOM 4326 N N . PRO B 1 250 ? 5.375 -2.068 19.656 1 91.56 250 PRO B N 1
ATOM 4327 C CA . PRO B 1 250 ? 4.984 -1.918 21.062 1 91.56 250 PRO B CA 1
ATOM 4328 C C . PRO B 1 250 ? 3.484 -1.692 21.234 1 91.56 250 PRO B C 1
ATOM 4330 O O . PRO B 1 250 ? 3.066 -0.639 21.719 1 91.56 250 PRO B O 1
ATOM 4333 N N . VAL B 1 251 ? 2.744 -2.701 20.875 1 95.69 251 VAL B N 1
ATOM 4334 C CA . VAL B 1 251 ? 1.288 -2.684 20.969 1 95.69 251 VAL B CA 1
ATOM 4335 C C . VAL B 1 251 ? 0.794 -3.994 21.578 1 95.69 251 VAL B C 1
ATOM 4337 O O . VAL B 1 251 ? 1.552 -4.961 21.688 1 95.69 251 VAL B O 1
ATOM 4340 N N . VAL B 1 252 ? -0.411 -4 22.062 1 96.56 252 VAL B N 1
ATOM 4341 C CA . VAL B 1 252 ? -1.062 -5.215 22.547 1 96.56 252 VAL B CA 1
ATOM 4342 C C . VAL B 1 252 ? -2.332 -5.473 21.734 1 96.56 252 VAL B C 1
ATOM 4344 O O . VAL B 1 252 ? -3.014 -4.535 21.312 1 96.56 252 VAL B O 1
ATOM 4347 N N . PHE B 1 253 ? -2.58 -6.684 21.469 1 96.88 253 PHE B N 1
ATOM 4348 C CA . PHE B 1 253 ? -3.793 -7.141 20.797 1 96.88 253 PHE B CA 1
ATOM 4349 C C . PHE B 1 253 ? -4.773 -7.73 21.797 1 96.88 253 PHE B C 1
ATOM 4351 O O . PHE B 1 253 ? -4.465 -8.719 22.469 1 96.88 253 PHE B O 1
ATOM 4358 N N . LEU B 1 254 ? -5.973 -7.176 21.906 1 97.31 254 LEU B N 1
ATOM 4359 C CA . LEU B 1 254 ? -6.957 -7.641 22.875 1 97.31 254 LEU B CA 1
ATOM 4360 C C . LEU B 1 254 ? -8.227 -8.109 22.172 1 97.31 254 LEU B C 1
ATOM 4362 O O . LEU B 1 254 ? -8.758 -7.418 21.297 1 97.31 254 LEU B O 1
ATOM 4366 N N . PRO B 1 255 ? -8.727 -9.305 22.562 1 97.56 255 PRO B N 1
ATOM 4367 C CA . PRO B 1 255 ? -10.031 -9.711 22.031 1 97.56 255 PRO B CA 1
ATOM 4368 C C . PRO B 1 255 ? -11.141 -8.719 22.375 1 97.56 255 PRO B C 1
ATOM 4370 O O . PRO B 1 255 ? -11.141 -8.141 23.469 1 97.56 255 PRO B O 1
ATOM 4373 N N . VAL B 1 256 ? -12.023 -8.57 21.422 1 97 256 VAL B N 1
ATOM 4374 C CA . VAL B 1 256 ? -13.188 -7.719 21.656 1 97 256 VAL B CA 1
ATOM 4375 C C . VAL B 1 256 ? -14.312 -8.547 22.281 1 97 256 VAL B C 1
ATOM 4377 O O . VAL B 1 256 ? -14.773 -9.523 21.688 1 97 256 VAL B O 1
ATOM 4380 N N . ALA B 1 257 ? -14.836 -8.148 23.375 1 96.88 257 ALA B N 1
ATOM 4381 C CA . ALA B 1 257 ? -15.734 -8.969 24.172 1 96.88 257 ALA B CA 1
ATOM 4382 C C . ALA B 1 257 ? -17.188 -8.719 23.797 1 96.88 257 ALA B C 1
ATOM 4384 O O . ALA B 1 257 ? -18.031 -9.609 23.906 1 96.88 257 ALA B O 1
ATOM 4385 N N . ASP B 1 258 ? -17.5 -7.594 23.375 1 96.56 258 ASP B N 1
ATOM 4386 C CA . ASP B 1 258 ? -18.906 -7.23 23.219 1 96.56 258 ASP B CA 1
ATOM 4387 C C . ASP B 1 258 ? -19.312 -7.273 21.734 1 96.56 258 ASP B C 1
ATOM 4389 O O . ASP B 1 258 ? -20.406 -6.836 21.391 1 96.56 258 ASP B O 1
ATOM 4393 N N . TYR B 1 259 ? -18.453 -7.738 20.875 1 95.56 259 TYR B N 1
ATOM 4394 C CA . TYR B 1 259 ? -18.734 -7.852 19.453 1 95.56 259 TYR B CA 1
ATOM 4395 C C . TYR B 1 259 ? -17.906 -8.961 18.812 1 95.56 259 TYR B C 1
ATOM 4397 O O . TYR B 1 259 ? -16.719 -9.125 19.125 1 95.56 259 TYR B O 1
ATOM 4405 N N . GLN B 1 260 ? -18.531 -9.781 18.016 1 94.5 260 GLN B N 1
ATOM 4406 C CA . GLN B 1 260 ? -17.781 -10.781 17.25 1 94.5 260 GLN B CA 1
ATOM 4407 C C . GLN B 1 260 ? -17.031 -10.133 16.094 1 94.5 260 GLN B C 1
ATOM 4409 O O . GLN B 1 260 ? -17.531 -10.117 14.961 1 94.5 260 GLN B O 1
ATOM 4414 N N . CYS B 1 261 ? -15.859 -9.742 16.359 1 92.75 261 CYS B N 1
ATOM 4415 C CA . CYS B 1 261 ? -15.047 -9.039 15.375 1 92.75 261 CYS B CA 1
ATOM 4416 C C . CYS B 1 261 ? -14.258 -10.023 14.516 1 92.75 261 CYS B C 1
ATOM 4418 O O . CYS B 1 261 ? -13.234 -10.555 14.953 1 92.75 261 CYS B O 1
ATOM 4420 N N . GLU B 1 262 ? -14.703 -10.289 13.328 1 94.88 262 GLU B N 1
ATOM 4421 C CA . GLU B 1 262 ? -14.016 -11.203 12.414 1 94.88 262 GLU B CA 1
ATOM 4422 C C . GLU B 1 262 ? -14.211 -10.773 10.961 1 94.88 262 GLU B C 1
ATOM 4424 O O . GLU B 1 262 ? -15.18 -10.094 10.633 1 94.88 262 GLU B O 1
ATOM 4429 N N . ARG B 1 263 ? -13.25 -11.117 10.211 1 93.88 263 ARG B N 1
ATOM 4430 C CA . ARG B 1 263 ? -13.414 -10.898 8.773 1 93.88 263 ARG B CA 1
ATOM 4431 C C . ARG B 1 263 ? -13.414 -12.219 8.016 1 93.88 263 ARG B C 1
ATOM 4433 O O . ARG B 1 263 ? -12.836 -13.203 8.477 1 93.88 263 ARG B O 1
ATOM 4440 N N . THR B 1 264 ? -14.117 -12.195 6.891 1 94.5 264 THR B N 1
ATOM 4441 C CA . THR B 1 264 ? -14.195 -13.367 6.031 1 94.5 264 THR B CA 1
ATOM 4442 C C . THR B 1 264 ? -13.242 -13.242 4.848 1 94.5 264 THR B C 1
ATOM 4444 O O . THR B 1 264 ? -13.43 -12.375 3.984 1 94.5 264 THR B O 1
ATOM 4447 N N . ILE B 1 265 ? -12.266 -14.055 4.852 1 93.94 265 ILE B N 1
ATOM 4448 C CA . ILE B 1 265 ? -11.352 -14.109 3.717 1 93.94 265 ILE B CA 1
ATOM 4449 C C . ILE B 1 265 ? -11.898 -15.07 2.66 1 93.94 265 ILE B C 1
ATOM 4451 O O . ILE B 1 265 ? -12.281 -16.203 2.975 1 93.94 265 ILE B O 1
ATOM 4455 N N . ALA B 1 266 ? -11.969 -14.539 1.444 1 95.5 266 ALA B N 1
ATOM 4456 C CA . ALA B 1 266 ? -12.516 -15.359 0.369 1 95.5 266 ALA B CA 1
ATOM 4457 C C . ALA B 1 266 ? -11.711 -15.195 -0.917 1 95.5 266 ALA B C 1
ATOM 4459 O O . ALA B 1 266 ? -10.945 -14.242 -1.058 1 95.5 266 ALA B O 1
ATOM 4460 N N . LEU B 1 267 ? -11.812 -16.172 -1.718 1 95.94 267 LEU B N 1
ATOM 4461 C CA . LEU B 1 267 ? -11.203 -16.188 -3.041 1 95.94 267 LEU B CA 1
ATOM 4462 C C . LEU B 1 267 ? -12.25 -15.953 -4.129 1 95.94 267 LEU B C 1
ATOM 4464 O O . LEU B 1 267 ? -13.32 -16.562 -4.098 1 95.94 267 LEU B O 1
ATOM 4468 N N . ALA B 1 268 ? -11.938 -15.008 -5.055 1 95.19 268 ALA B N 1
ATOM 4469 C CA . ALA B 1 268 ? -12.875 -14.711 -6.133 1 95.19 268 ALA B CA 1
ATOM 4470 C C . ALA B 1 268 ? -12.281 -15.07 -7.492 1 95.19 268 ALA B C 1
ATOM 4472 O O . ALA B 1 268 ? -11.078 -14.906 -7.711 1 95.19 268 ALA B O 1
ATOM 4473 N N . GLN B 1 269 ? -13.102 -15.484 -8.344 1 92.5 269 GLN B N 1
ATOM 4474 C CA . GLN B 1 269 ? -12.805 -15.664 -9.758 1 92.5 269 GLN B CA 1
ATOM 4475 C C . GLN B 1 269 ? -13.984 -15.234 -10.625 1 92.5 269 GLN B C 1
ATOM 4477 O O . GLN B 1 269 ? -15.102 -15.086 -10.125 1 92.5 269 GLN B O 1
ATOM 4482 N N . LEU B 1 270 ? -13.703 -14.977 -11.875 1 86.5 270 LEU B N 1
ATOM 4483 C CA . LEU B 1 270 ? -14.781 -14.648 -12.805 1 86.5 270 LEU B CA 1
ATOM 4484 C C . LEU B 1 270 ? -15.734 -15.828 -12.977 1 86.5 270 LEU B C 1
ATOM 4486 O O . LEU B 1 270 ? -15.289 -16.969 -13.141 1 86.5 270 LEU B O 1
ATOM 4490 N N . LYS B 1 271 ? -16.984 -15.461 -12.922 1 85 271 LYS B N 1
ATOM 4491 C CA . LYS B 1 271 ? -17.984 -16.484 -13.164 1 85 271 LYS B CA 1
ATOM 4492 C C . LYS B 1 271 ? -17.922 -17 -14.602 1 85 271 LYS B C 1
ATOM 4494 O O . LYS B 1 271 ? -17.656 -16.234 -15.531 1 85 271 LYS B O 1
ATOM 4499 N N . ASN B 1 272 ? -18.172 -18.281 -14.711 1 75.12 272 ASN B N 1
ATOM 4500 C CA . ASN B 1 272 ? -18.312 -18.922 -16.016 1 75.12 272 ASN B CA 1
ATOM 4501 C C . ASN B 1 272 ? -17.078 -18.719 -16.875 1 75.12 272 ASN B C 1
ATOM 4503 O O . ASN B 1 272 ? -17.188 -18.547 -18.094 1 75.12 272 ASN B O 1
ATOM 4507 N N . HIS B 1 273 ? -16.078 -18.359 -16.344 1 74.69 273 HIS B N 1
ATOM 4508 C CA . HIS B 1 273 ? -14.797 -18.25 -17.031 1 74.69 273 HIS B CA 1
ATOM 4509 C C . HIS B 1 273 ? -13.789 -19.266 -16.5 1 74.69 273 HIS B C 1
ATOM 4511 O O . HIS B 1 273 ? -13.539 -19.328 -15.297 1 74.69 273 HIS B O 1
ATOM 4517 N N . ALA B 1 274 ? -13.312 -20.031 -17.453 1 74.31 274 ALA B N 1
ATOM 4518 C CA . ALA B 1 274 ? -12.336 -21.031 -17.031 1 74.31 274 ALA B CA 1
ATOM 4519 C C . ALA B 1 274 ? -10.977 -20.406 -16.766 1 74.31 274 ALA B C 1
ATOM 4521 O O . ALA B 1 274 ? -10.516 -19.562 -17.547 1 74.31 274 ALA B O 1
ATOM 4522 N N . LEU B 1 275 ? -10.383 -20.766 -15.695 1 83.19 275 LEU B N 1
ATOM 4523 C CA . LEU B 1 275 ? -9.008 -20.375 -15.391 1 83.19 275 LEU B CA 1
ATOM 4524 C C . LEU B 1 275 ? -8.023 -21.188 -16.234 1 83.19 275 LEU B C 1
ATOM 4526 O O . LEU B 1 275 ? -8.336 -22.281 -16.688 1 83.19 275 LEU B O 1
ATOM 4530 N N . SER B 1 276 ? -6.891 -20.516 -16.516 1 78.5 276 SER B N 1
ATOM 4531 C CA . SER B 1 276 ? -5.816 -21.328 -17.078 1 78.5 276 SER B CA 1
ATOM 4532 C C . SER B 1 276 ? -5.484 -22.516 -16.172 1 78.5 276 SER B C 1
ATOM 4534 O O . SER B 1 276 ? -5.785 -22.484 -14.984 1 78.5 276 SER B O 1
ATOM 4536 N N . PRO B 1 277 ? -4.891 -23.547 -16.703 1 81.38 277 PRO B N 1
ATOM 4537 C CA . PRO B 1 277 ? -4.539 -24.719 -15.883 1 81.38 277 PRO B CA 1
ATOM 4538 C C . PRO B 1 277 ? -3.686 -24.344 -14.672 1 81.38 277 PRO B C 1
ATOM 4540 O O . PRO B 1 277 ? -3.934 -24.828 -13.562 1 81.38 277 PRO B O 1
ATOM 4543 N N . ALA B 1 278 ? -2.713 -23.453 -14.875 1 86.19 278 ALA B N 1
ATOM 4544 C CA . ALA B 1 278 ? -1.853 -23.031 -13.773 1 86.19 278 ALA B CA 1
ATOM 4545 C C . ALA B 1 278 ? -2.652 -22.297 -12.695 1 86.19 278 ALA B C 1
ATOM 4547 O O . ALA B 1 278 ? -2.504 -22.578 -11.508 1 86.19 278 ALA B O 1
ATOM 4548 N N . ALA B 1 279 ? -3.51 -21.391 -13.117 1 90.31 279 ALA B N 1
ATOM 4549 C CA . ALA B 1 279 ? -4.324 -20.625 -12.18 1 90.31 279 ALA B CA 1
ATOM 4550 C C . ALA B 1 279 ? -5.312 -21.531 -11.445 1 90.31 279 ALA B C 1
ATOM 4552 O O . ALA B 1 279 ? -5.559 -21.344 -10.25 1 90.31 279 ALA B O 1
ATOM 4553 N N . GLU B 1 280 ? -5.887 -22.5 -12.156 1 90.19 280 GLU B N 1
ATOM 4554 C CA . GLU B 1 280 ? -6.82 -23.438 -11.547 1 90.19 280 GLU B CA 1
ATOM 4555 C C . GLU B 1 280 ? -6.125 -24.312 -10.508 1 90.19 280 GLU B C 1
ATOM 4557 O O . GLU B 1 280 ? -6.68 -24.578 -9.438 1 90.19 280 GLU B O 1
ATOM 4562 N N . ARG B 1 281 ? -4.988 -24.75 -10.828 1 91.62 281 ARG B N 1
ATOM 4563 C CA . ARG B 1 281 ? -4.23 -25.562 -9.883 1 91.62 281 ARG B CA 1
ATOM 4564 C C . ARG B 1 281 ? -3.871 -24.766 -8.633 1 91.62 281 ARG B C 1
ATOM 4566 O O . ARG B 1 281 ? -3.908 -25.281 -7.52 1 91.62 281 ARG B O 1
ATOM 4573 N N . PHE B 1 282 ? -3.445 -23.531 -8.867 1 95 282 PHE B N 1
ATOM 4574 C CA . PHE B 1 282 ? -3.117 -22.688 -7.723 1 95 282 PHE B CA 1
ATOM 4575 C C . PHE B 1 282 ? -4.344 -22.438 -6.855 1 95 282 PHE B C 1
ATOM 4577 O O . PHE B 1 282 ? -4.254 -22.453 -5.625 1 95 282 PHE B O 1
ATOM 4584 N N . LYS B 1 283 ? -5.473 -22.156 -7.5 1 94.75 283 LYS B N 1
ATOM 4585 C CA . LYS B 1 283 ? -6.727 -22 -6.77 1 94.75 283 LYS B CA 1
ATOM 4586 C C . LYS B 1 283 ? -7.012 -23.203 -5.887 1 94.75 283 LYS B C 1
ATOM 4588 O O . LYS B 1 283 ? -7.301 -23.062 -4.699 1 94.75 283 LYS B O 1
ATOM 4593 N N . GLN B 1 284 ? -6.969 -24.406 -6.488 1 94.69 284 GLN B N 1
ATOM 4594 C CA . GLN B 1 284 ? -7.23 -25.625 -5.738 1 94.69 284 GLN B CA 1
ATOM 4595 C C . GLN B 1 284 ? -6.223 -25.812 -4.609 1 94.69 284 GLN B C 1
ATOM 4597 O O . GLN B 1 284 ? -6.582 -26.25 -3.514 1 94.69 284 GLN B O 1
ATOM 4602 N N . PHE B 1 285 ? -5.02 -25.484 -4.898 1 94.69 285 PHE B N 1
ATOM 4603 C CA . PHE B 1 285 ? -3.971 -25.562 -3.889 1 94.69 285 PHE B CA 1
ATOM 4604 C C . PHE B 1 285 ? -4.285 -24.656 -2.705 1 94.69 285 PHE B C 1
ATOM 4606 O O . PHE B 1 285 ? -4.141 -25.062 -1.551 1 94.69 285 PHE B O 1
ATOM 4613 N N . ALA B 1 286 ? -4.652 -23.422 -2.986 1 94.56 286 ALA B N 1
ATOM 4614 C CA . ALA B 1 286 ? -5.004 -22.453 -1.944 1 94.56 286 ALA B CA 1
ATOM 4615 C C . ALA B 1 286 ? -6.18 -22.953 -1.109 1 94.56 286 ALA B C 1
ATOM 4617 O O . ALA B 1 286 ? -6.172 -22.844 0.119 1 94.56 286 ALA B O 1
ATOM 4618 N N . LEU B 1 287 ? -7.164 -23.531 -1.771 1 94.5 287 LEU B N 1
ATOM 4619 C CA . LEU B 1 287 ? -8.328 -24.062 -1.073 1 94.5 287 LEU B CA 1
ATOM 4620 C C . LEU B 1 287 ? -7.926 -25.203 -0.135 1 94.5 287 LEU B C 1
ATOM 4622 O O . LEU B 1 287 ? -8.375 -25.25 1.012 1 94.5 287 LEU B O 1
ATOM 4626 N N . ASP B 1 288 ? -7.062 -26.031 -0.59 1 93.75 288 ASP B N 1
ATOM 4627 C CA . ASP B 1 288 ? -6.602 -27.156 0.209 1 93.75 288 ASP B CA 1
ATOM 4628 C C . ASP B 1 288 ? -5.758 -26.688 1.391 1 93.75 288 ASP B C 1
ATOM 4630 O O . ASP B 1 288 ? -5.82 -27.281 2.475 1 93.75 288 ASP B O 1
ATOM 4634 N N . TYR B 1 289 ? -4.957 -25.672 1.124 1 91.06 289 TYR B N 1
ATOM 4635 C CA . TYR B 1 289 ? -4.109 -25.109 2.17 1 91.06 289 TYR B CA 1
ATOM 4636 C C . TYR B 1 289 ? -4.953 -24.594 3.332 1 91.06 289 TYR B C 1
ATOM 4638 O O . TYR B 1 289 ? -4.625 -24.828 4.496 1 91.06 289 TYR B O 1
ATOM 4646 N N . TYR B 1 290 ? -6.02 -23.859 3.078 1 88.94 290 TYR B N 1
ATOM 4647 C CA . TYR B 1 290 ? -6.879 -23.281 4.105 1 88.94 290 TYR B CA 1
ATOM 4648 C C . TYR B 1 290 ? -7.711 -24.359 4.789 1 88.94 290 TYR B C 1
ATOM 4650 O O . TYR B 1 290 ? -8.023 -24.25 5.977 1 88.94 290 TYR B O 1
ATOM 4658 N N . LYS B 1 291 ? -8.086 -25.391 4.074 1 86.06 291 LYS B N 1
ATOM 4659 C CA . LYS B 1 291 ? -8.828 -26.5 4.664 1 86.06 291 LYS B CA 1
ATOM 4660 C C . LYS B 1 291 ? -7.977 -27.266 5.676 1 86.06 291 LYS B C 1
ATOM 4662 O O . LYS B 1 291 ? -8.477 -27.688 6.715 1 86.06 291 LYS B O 1
ATOM 4667 N N . ALA B 1 292 ? -6.758 -27.344 5.355 1 79.31 292 ALA B N 1
ATOM 4668 C CA . ALA B 1 292 ? -5.848 -28.078 6.234 1 79.31 292 ALA B CA 1
ATOM 4669 C C . ALA B 1 292 ? -5.559 -27.281 7.508 1 79.31 292 ALA B C 1
ATOM 4671 O O . ALA B 1 292 ? -5.23 -27.859 8.547 1 79.31 292 ALA B O 1
ATOM 4672 N N . ARG B 1 293 ? -5.641 -26.109 7.387 1 73.69 293 ARG B N 1
ATOM 4673 C CA . ARG B 1 293 ? -5.355 -25.234 8.523 1 73.69 293 ARG B CA 1
ATOM 4674 C C . ARG B 1 293 ? -6.555 -25.141 9.453 1 73.69 293 ARG B C 1
ATOM 4676 O O . ARG B 1 293 ? -6.402 -24.875 10.648 1 73.69 293 ARG B O 1
ATOM 4683 N N . ASN B 1 294 ? -7.73 -25.219 8.914 1 62.72 294 ASN B N 1
ATOM 4684 C CA . ASN B 1 294 ? -8.938 -25.188 9.734 1 62.72 294 ASN B CA 1
ATOM 4685 C C . ASN B 1 294 ? -9.211 -26.547 10.375 1 62.72 294 ASN B C 1
ATOM 4687 O O . ASN B 1 294 ? -9.68 -26.625 11.516 1 62.72 294 ASN B O 1
#

Nearest PDB structures (foldseek):
  5ted-assembly1_A  TM=9.517E-01  e=1.069E-22  Listeria monocytogenes EGD-e
  4x6g-assembly1_D  TM=7.824E-01  e=5.296E-25  Pseudomonas aeruginosa PAO1
  4x6g-assembly1_C  TM=6.290E-01  e=1.494E-24  Pseudomonas aeruginosa PAO1
  6g1d-assembly1_C  TM=6.242E-01  e=6.459E-24  Corynebacterium glutamicum
  2hxr-assembly1_B  TM=8.421E-01  e=1.640E-18  Escherichia coli K-12

pLDDT: mean 84.44, std 12.66, range [40.22, 97.56]

Radius of gyration: 24.99 Å; Cα contacts (8 Å, |Δi|>4): 1143; chains: 2; bounding box: 59×64×68 Å

InterPro domains:
  IPR000847 LysR, HTH, N-terminal domain [PF00126] (3-62)
  IPR000847 LysR, HTH, N-terminal domain [PR00039] (18-29)
  IPR000847 LysR, HTH, N-terminal domain [PR00039] (29-39)
  IPR000847 LysR, HTH, N-terminal domain [PR00039] (39-50)
  IPR000847 LysR, HTH, N-terminal domain [PS50931] (1-58)
  IPR005119 LysR, substrate-binding [PF03466] (89-289)
  IPR036388 Winged helix-like DNA-binding domain superfamily [G3DSA:1.10.10.10] (1-88)
  IPR036390 Winged helix DNA-binding domain superfamily [SSF46785] (1-82)
  IPR050950 HTH-type LysR transcriptional regulators [PTHR30419] (1-292)

Solvent-accessible surface area (backbone atoms only — not comparable to full-atom values): 30212 Å² total; per-residue (Å²): 136,51,71,68,36,48,52,49,43,50,35,23,62,73,58,31,25,54,58,58,18,10,56,74,67,70,47,52,45,68,56,43,50,50,38,42,52,51,45,19,60,74,69,71,43,63,36,46,22,74,63,23,89,37,44,39,53,16,70,58,19,50,54,44,45,28,50,44,40,38,47,49,46,48,49,48,43,44,48,40,39,66,64,33,70,48,64,86,52,50,43,72,32,30,39,19,31,36,65,85,39,26,44,47,58,50,22,46,52,52,41,59,48,34,73,78,30,70,53,47,42,60,44,62,42,72,58,40,42,62,57,34,52,47,28,27,69,34,49,75,15,61,31,26,41,39,37,57,78,69,92,50,94,55,47,40,75,44,80,58,46,76,43,64,36,21,41,32,33,19,56,83,40,92,68,46,82,48,83,51,39,49,62,76,80,43,33,86,40,44,22,32,43,45,38,88,59,27,34,66,25,51,52,51,51,51,51,28,58,77,68,71,45,74,51,46,69,57,36,49,35,92,45,68,56,32,44,48,18,29,15,42,48,65,59,18,31,32,72,41,69,82,55,81,68,55,67,66,47,57,48,37,78,24,47,48,70,78,47,92,49,60,45,42,36,22,38,34,32,44,53,100,52,83,64,54,70,54,40,43,51,50,51,52,48,54,52,51,54,40,58,71,72,104,137,51,69,68,34,46,52,47,42,49,34,24,62,72,56,32,25,54,59,58,17,10,58,73,67,70,46,51,43,68,56,44,50,50,37,43,51,51,45,20,60,73,68,71,42,63,36,46,23,75,64,22,88,35,45,38,54,16,70,59,19,50,55,44,44,27,50,44,38,38,46,49,45,47,47,48,44,44,48,40,37,65,63,35,68,51,67,90,51,50,45,74,33,29,37,21,32,37,67,86,38,26,44,47,57,50,22,45,53,49,40,58,47,34,73,79,30,71,53,48,43,60,44,64,44,74,57,41,44,63,56,33,51,46,28,28,69,35,51,74,15,62,31,25,41,39,40,57,80,67,91,50,94,55,47,40,76,43,82,58,48,78,42,63,35,20,41,33,34,19,56,84,40,91,67,46,82,48,84,51,38,48,64,77,81,43,34,87,41,45,22,32,44,46,38,89,60,28,36,64,26,52,52,50,51,51,52,28,60,76,68,70,46,73,51,46,70,59,36,47,38,93,45,68,56,32,43,49,16,29,16,42,48,66,60,17,30,34,72,41,68,84,57,82,66,56,69,68,46,58,49,37,77,25,47,47,69,79,48,93,49,59,44,42,36,21,39,34,31,44,51,100,50,84,64,54,72,57,40,45,51,49,50,53,48,52,54,51,54,39,59,70,71,103

Foldseek 3Di:
DDLLLLQLLLLCAVVQALCRSCVVSVHHSVVSVVSQVVVCVVVVHRQFDPVDNTTHGDPVVVVVLLVSLVVVVVVVLVCCCVVPVPDLLAEEAEEEEEQVCPPPNVVVLVVVVCVVRVHYHYHYHYFFPVVRVVCQSSVVHQKYKAWDDDDDPFKDKDWLDKAFKFKKAALPDPCQPPQADAVVVCLAWEAAEADPRHRQVVLVVVVCVVVVGHHHHQYHDTHPVVRLVCRNVVNTMYIGTDDPVSVPRRMHTHHHDPDRRIIIIIMMHTPPDDGRPNNVVSVVSSNVVSVVVD/DDLLLLQLLLLCAVVQALCRSCVVSVHHSVVSVVSQVVVCVVVVHRQFDPVDNTTHGDPVVVVVLLVSLVVVVVVVLVVCCVVVVPDLLAEEAEEEEEQVCPPPNVVVLVVVVCVVRVHYHYHYHYFFPVVRVVCQSSPVHQKYKAWDDDDDPFKDKDWLDKAFKFKKAALPDPCQPPQADAVVVCLAWEAAEADPRHRQVVLVVVVCVVVVGHHHHQYHDTHPVVRLVCRNVVNTMYIGTDDPVSVPRRMHTHHHDPDRRIIIIIMMHTPPDDGRPNNVVSVVSSNVVSVVVD

Secondary structure (DSSP, 8-state):
--HHHHHHHHHHHHHS-HHHHHHHHTS-HHHHHHHHHHHHHHHTS-SB-SSSSS--B-HHHHHHHHHHHHHHHHHHHHHHHHH-SS-TT-EEEEEEE-GGGTTTHHHHHHHHHHHH-TTEEEEEEE--HHHHHHHHHTTS-SEEEESSPPP-SSEEEEEEEEEEEEEEEETTSTTTTSS-B-GGGGTTSEEEEEPTTSHHHHHHHHHHHHHT---EEEEEES-HHHHHHHHHTTS-BEEEE--GGGGGSSEEEEEBSSS--EEEEEEEEETT-PPPHHHHHHHHHHHHHHHHH-/--HHHHHHHHHHHHHS-HHHHHHHHTS-HHHHHHHHHHHHHHHTS-SB-SSSSS--B-HHHHHHHHHHHHHHHHHHHHHHHHHHSS-TT-EEEEEEE-GGGTTTHHHHHHHHHHHH-TTEEEEEEE--HHHHHHHHHTTS-SEEEESSPPP-SSEEEEEEEEEEEEEEEETTSTTTTSS-B-GGGGTTSEEEEEPTTSHHHHHHHHHHHHHT---EEEEEES-HHHHHHHHHTTS-BEEEE--GGGGGSSEEEEEBSSS--EEEEEEEEETT-PPPHHHHHHHHHHHHHHHHH-

Organism: Bacillus amyloliquefaciens (strain ATCC 23350 / DSM 7 / BCRC 11601 / CCUG 28519 / NBRC 15535 / NRRL B-14393 / F) (NCBI:txid692420)

Sequence (588 aa):
MELHQIDNFIAAATHQHFTNAAKERMISQPALSRSIIRLEEELGAPLFYRETKAVRLTRHGEQFLIKAKQARRALNEGVEQVKKNMSLEHGEISVSFLHTLGLRLMPQLIAEFKKLYPNVTFRLYQGANETLRKMVETGDADICLSSPPLPSELLQWTVLEKEPLYAVLPENHPLAGNKSIQMKEMQDEDFVGFKPGYGLRYMFDLMCRDLNIHPHLAFEGEEVSTILGLTAAGLGAAVLPKTAEHSYFPVVFLPVADYQCERTIALAQLKNHALSPAAERFKQFALDYYKARNMELHQIDNFIAAATHQHFTNAAKERMISQPALSRSIIRLEEELGAPLFYRETKAVRLTRHGEQFLIKAKQARRALNEGVEQVKKNMSLEHGEISVSFLHTLGLRLMPQLIAEFKKLYPNVTFRLYQGANETLRKMVETGDADICLSSPPLPSELLQWTVLEKEPLYAVLPENHPLAGNKSIQMKEMQDEDFVGFKPGYGLRYMFDLMCRDLNIHPHLAFEGEEVSTILGLTAAGLGAAVLPKTAEHSYFPVVFLPVADYQCERTIALAQLKNHALSPAAERFKQFALDYYKARN